Protein 1EE5 (pdb70)

Structure (mmCIF, N/CA/C/O backbone):
data_1EE5
#
_entry.id   1EE5
#
_cell.length_a   157.560
_cell.length_b   63.700
_cell.length_c   62.150
_cell.angle_alpha   90.00
_cell.angle_beta   97.34
_cell.angle_gamma   90.00
#
_symmetry.space_group_name_H-M   'C 1 2 1'
#
loop_
_entity.id
_entity.type
_entity.pdbx_description
1 polymer 'KARYOPHERIN ALPHA'
2 polymer NUCLEOPLASMIN
3 water water
#
loop_
_atom_site.group_PDB
_atom_site.id
_atom_site.type_symbol
_atom_site.label_atom_id
_atom_site.label_alt_id
_atom_site.label_comp_id
_atom_site.label_asym_id
_atom_site.label_entity_id
_atom_site.label_seq_id
_atom_site.pdbx_PDB_ins_code
_atom_site.Cartn_x
_atom_site.Cartn_y
_atom_site.Cartn_z
_atom_site.occupancy
_atom_site.B_iso_or_equiv
_atom_site.auth_seq_id
_atom_site.auth_comp_id
_atom_site.auth_asym_id
_atom_site.auth_atom_id
_atom_site.pdbx_PDB_model_num
ATOM 1 N N . PRO A 1 4 ? 75.282 34.979 1.479 1.00 100.52 90 PRO A N 1
ATOM 2 C CA . PRO A 1 4 ? 76.745 34.987 1.582 1.00 100.48 90 PRO A CA 1
ATOM 3 C C . PRO A 1 4 ? 77.235 35.934 2.673 1.00 100.47 90 PRO A C 1
ATOM 4 O O . PRO A 1 4 ? 78.400 35.878 3.071 1.00 100.52 90 PRO A O 1
ATOM 8 N N . GLN A 1 5 ? 76.346 36.814 3.132 1.00 100.52 91 GLN A N 1
ATOM 9 C CA . GLN A 1 5 ? 76.672 37.750 4.205 1.00 100.52 91 GLN A CA 1
ATOM 10 C C . GLN A 1 5 ? 76.618 36.901 5.468 1.00 100.52 91 GLN A C 1
ATOM 11 O O . GLN A 1 5 ? 77.378 37.108 6.417 1.00 100.52 91 GLN A O 1
ATOM 13 N N . MET A 1 6 ? 75.707 35.932 5.455 1.00 100.34 92 MET A N 1
ATOM 14 C CA . MET A 1 6 ? 75.551 35.011 6.568 1.00 100.27 92 MET A CA 1
ATOM 15 C C . MET A 1 6 ? 76.688 33.996 6.531 1.00 100.07 92 MET A C 1
ATOM 16 O O . MET A 1 6 ? 77.435 33.855 7.501 1.00 100.52 92 MET A O 1
ATOM 21 N N . THR A 1 7 ? 76.814 33.294 5.406 1.00 99.43 93 THR A N 1
ATOM 22 C CA . THR A 1 7 ? 77.862 32.290 5.231 1.00 98.48 93 THR A CA 1
ATOM 23 C C . THR A 1 7 ? 79.224 32.874 5.602 1.00 98.85 93 THR A C 1
ATOM 24 O O . THR A 1 7 ? 80.104 32.169 6.100 1.00 98.97 93 THR A O 1
ATOM 28 N N . GLN A 1 8 ? 79.391 34.169 5.357 1.00 99.28 94 GLN A N 1
ATOM 29 C CA . GLN A 1 8 ? 80.642 34.846 5.670 1.00 99.44 94 GLN A CA 1
ATOM 30 C C . GLN A 1 8 ? 80.869 34.842 7.175 1.00 99.26 94 GLN A C 1
ATOM 31 O O . GLN A 1 8 ? 81.949 34.497 7.646 1.00 99.20 94 GLN A O 1
ATOM 33 N N . GLN A 1 9 ? 79.840 35.220 7.926 1.00 99.80 95 GLN A N 1
ATOM 34 C CA . GLN A 1 9 ? 79.929 35.261 9.382 1.00 100.34 95 GLN A CA 1
ATOM 35 C C . GLN A 1 9 ? 80.005 33.866 10.002 1.00 100.52 95 GLN A C 1
ATOM 36 O O . GLN A 1 9 ? 80.408 33.712 11.157 1.00 100.52 95 GLN A O 1
ATOM 44 N N . LEU A 1 10 ? 79.613 32.852 9.235 1.00 100.52 96 LEU A N 1
ATOM 45 C CA . LEU A 1 10 ? 79.644 31.478 9.723 1.00 100.52 96 LEU A CA 1
ATOM 46 C C . LEU A 1 10 ? 81.074 30.943 9.599 1.00 100.49 96 LEU A C 1
ATOM 47 O O . LEU A 1 10 ? 81.595 30.307 10.520 1.00 99.90 96 LEU A O 1
ATOM 52 N N . ASN A 1 11 ? 81.703 31.215 8.456 1.00 100.34 97 ASN A N 1
ATOM 53 C CA . ASN A 1 11 ? 83.071 30.767 8.205 1.00 100.52 97 ASN A CA 1
ATOM 54 C C . ASN A 1 11 ? 84.080 31.767 8.775 1.00 100.52 97 ASN A C 1
ATOM 55 O O . ASN A 1 11 ? 85.289 31.639 8.563 1.00 100.52 97 ASN A O 1
ATOM 57 N N . SER A 1 12 ? 83.568 32.756 9.505 1.00 100.31 98 SER A N 1
ATOM 58 C CA . SER A 1 12 ? 84.396 33.787 10.122 1.00 100.06 98 SER A CA 1
ATOM 59 C C . SER A 1 12 ? 85.072 33.254 11.381 1.00 100.25 98 SER A C 1
ATOM 60 O O . SER A 1 12 ? 84.686 32.211 11.912 1.00 100.52 98 SER A O 1
ATOM 62 N N . ASP A 1 13 ? 86.085 33.975 11.852 1.00 100.32 99 ASP A N 1
ATOM 63 C CA . ASP A 1 13 ? 86.809 33.585 13.056 1.00 100.39 99 ASP A CA 1
ATOM 64 C C . ASP A 1 13 ? 86.296 34.400 14.243 1.00 100.52 99 ASP A C 1
ATOM 65 O O . ASP A 1 13 ? 86.709 34.178 15.382 1.00 100.48 99 ASP A O 1
ATOM 67 N N . ASP A 1 14 ? 85.401 35.349 13.965 1.00 100.47 100 ASP A N 1
ATOM 68 C CA . ASP A 1 14 ? 84.816 36.187 15.008 1.00 100.06 100 ASP A CA 1
ATOM 69 C C . ASP A 1 14 ? 83.802 35.338 15.774 1.00 100.52 100 ASP A C 1
ATOM 70 O O . ASP A 1 14 ? 82.901 34.743 15.175 1.00 100.52 100 ASP A O 1
ATOM 72 N N . MET A 1 15 ? 83.955 35.285 17.096 1.00 100.52 101 MET A N 1
ATOM 73 C CA . MET A 1 15 ? 83.073 34.494 17.955 1.00 100.52 101 MET A CA 1
ATOM 74 C C . MET A 1 15 ? 81.616 34.966 17.977 1.00 100.52 101 MET A C 1
ATOM 75 O O . MET A 1 15 ? 80.697 34.146 17.968 1.00 100.52 101 MET A O 1
ATOM 77 N N . GLN A 1 16 ? 81.403 36.278 18.004 1.00 100.52 102 GLN A N 1
ATOM 78 C CA . GLN A 1 16 ? 80.048 36.824 18.035 1.00 100.52 102 GLN A CA 1
ATOM 79 C C . GLN A 1 16 ? 79.356 36.805 16.666 1.00 100.52 102 GLN A C 1
ATOM 80 O O . GLN A 1 16 ? 78.124 36.850 16.580 1.00 100.52 102 GLN A O 1
ATOM 82 N N . GLU A 1 17 ? 80.145 36.738 15.597 1.00 100.52 103 GLU A N 1
ATOM 83 C CA . GLU A 1 17 ? 79.592 36.721 14.244 1.00 100.52 103 GLU A CA 1
ATOM 84 C C . GLU A 1 17 ? 79.096 35.333 13.847 1.00 100.37 103 GLU A C 1
ATOM 85 O O . GLU A 1 17 ? 78.069 35.207 13.179 1.00 100.36 103 GLU A O 1
ATOM 87 N N . GLN A 1 18 ? 79.826 34.300 14.259 1.00 100.22 104 GLN A N 1
ATOM 88 C CA . GLN A 1 18 ? 79.466 32.918 13.941 1.00 100.52 104 GLN A CA 1
ATOM 89 C C . GLN A 1 18 ? 78.164 32.476 14.618 1.00 100.52 104 GLN A C 1
ATOM 90 O O . GLN A 1 18 ? 77.502 31.538 14.159 1.00 100.52 104 GLN A O 1
ATOM 92 N N . LEU A 1 19 ? 77.802 33.152 15.707 1.00 100.35 105 LEU A N 1
ATOM 93 C CA . LEU A 1 19 ? 76.576 32.833 16.436 1.00 100.52 105 LEU A CA 1
ATOM 94 C C . LEU A 1 19 ? 75.382 33.529 15.786 1.00 100.52 105 LEU A C 1
ATOM 95 O O . LEU A 1 19 ? 74.319 32.928 15.614 1.00 100.52 105 LEU A O 1
ATOM 97 N N . SER A 1 20 ? 75.565 34.797 15.427 1.00 100.37 106 SER A N 1
ATOM 98 C CA . SER A 1 20 ? 74.506 35.569 14.788 1.00 99.78 106 SER A CA 1
ATOM 99 C C . SER A 1 20 ? 74.107 34.912 13.464 1.00 99.13 106 SER A C 1
ATOM 100 O O . SER A 1 20 ? 72.935 34.937 13.078 1.00 98.68 106 SER A O 1
ATOM 103 N N . ALA A 1 21 ? 75.090 34.318 12.783 1.00 98.39 107 ALA A N 1
ATOM 104 C CA . ALA A 1 21 ? 74.872 33.640 11.502 1.00 97.81 107 ALA A CA 1
ATOM 105 C C . ALA A 1 21 ? 74.178 32.297 11.695 1.00 97.63 107 ALA A C 1
ATOM 106 O O . ALA A 1 21 ? 73.381 31.881 10.855 1.00 97.19 107 ALA A O 1
ATOM 108 N N . THR A 1 22 ? 74.495 31.618 12.796 1.00 97.68 108 THR A N 1
ATOM 109 C CA . THR A 1 22 ? 73.882 30.328 13.107 1.00 96.80 108 THR A CA 1
ATOM 110 C C . THR A 1 22 ? 72.403 30.557 13.417 1.00 96.16 108 THR A C 1
ATOM 111 O O . THR A 1 22 ? 71.540 29.825 12.932 1.00 96.06 108 THR A O 1
ATOM 113 N N . VAL A 1 23 ? 72.119 31.578 14.221 1.00 95.27 109 VAL A N 1
ATOM 114 C CA . VAL A 1 23 ? 70.744 31.918 14.574 1.00 94.99 109 VAL A CA 1
ATOM 115 C C . VAL A 1 23 ? 69.924 32.128 13.303 1.00 95.80 109 VAL A C 1
ATOM 116 O O . VAL A 1 23 ? 68.766 31.720 13.224 1.00 95.62 109 VAL A O 1
ATOM 120 N N . LYS A 1 24 ? 70.539 32.759 12.306 1.00 96.79 110 LYS A N 1
ATOM 121 C CA . LYS A 1 24 ? 69.879 33.030 11.032 1.00 97.65 110 LYS A CA 1
ATOM 122 C C . LYS A 1 24 ? 69.482 31.751 10.291 1.00 98.07 110 LYS A C 1
ATOM 123 O O . LYS A 1 24 ? 68.308 31.565 9.963 1.00 97.84 110 LYS A O 1
ATOM 125 N N . PHE A 1 25 ? 70.455 30.879 10.021 1.00 98.37 111 PHE A N 1
ATOM 126 C CA . PHE A 1 25 ? 70.177 29.620 9.327 1.00 99.28 111 PHE A CA 1
ATOM 127 C C . PHE A 1 25 ? 69.126 28.782 10.051 1.00 99.54 111 PHE A C 1
ATOM 128 O O . PHE A 1 25 ? 68.360 28.044 9.424 1.00 99.23 111 PHE A O 1
ATOM 136 N N . ARG A 1 26 ? 69.096 28.889 11.374 1.00 99.35 112 ARG A N 1
ATOM 137 C CA . ARG A 1 26 ? 68.129 28.140 12.158 1.00 99.54 112 ARG A CA 1
ATOM 138 C C . ARG A 1 26 ? 66.725 28.591 11.777 1.00 100.05 112 ARG A C 1
ATOM 139 O O . ARG A 1 26 ? 65.915 27.795 11.299 1.00 100.52 112 ARG A O 1
ATOM 147 N N . GLN A 1 27 ? 66.458 29.879 11.985 1.00 99.86 113 GLN A N 1
ATOM 148 C CA . GLN A 1 27 ? 65.154 30.474 11.710 1.00 99.86 113 GLN A CA 1
ATOM 149 C C . GLN A 1 27 ? 64.620 30.287 10.290 1.00 99.66 113 GLN A C 1
ATOM 150 O O . GLN A 1 27 ? 63.405 30.171 10.103 1.00 99.26 113 GLN A O 1
ATOM 158 N N . ILE A 1 28 ? 65.505 30.260 9.293 1.00 99.12 114 ILE A N 1
ATOM 159 C CA . ILE A 1 28 ? 65.056 30.088 7.911 1.00 98.71 114 ILE A CA 1
ATOM 160 C C . ILE A 1 28 ? 64.561 28.665 7.684 1.00 97.86 114 ILE A C 1
ATOM 161 O O . ILE A 1 28 ? 63.745 28.413 6.796 1.00 97.95 114 ILE A O 1
ATOM 166 N N . LEU A 1 29 ? 65.057 27.739 8.500 1.00 97.20 115 LEU A N 1
ATOM 167 C CA . LEU A 1 29 ? 64.668 26.335 8.406 1.00 97.27 115 LEU A CA 1
ATOM 168 C C . LEU A 1 29 ? 63.582 25.985 9.433 1.00 97.79 115 LEU A C 1
ATOM 169 O O . LEU A 1 29 ? 63.073 24.865 9.452 1.00 97.38 115 LEU A O 1
ATOM 174 N N . SER A 1 30 ? 63.228 26.958 10.273 1.00 99.15 116 SER A N 1
ATOM 175 C CA . SER A 1 30 ? 62.205 26.782 11.308 1.00 99.77 116 SER A CA 1
ATOM 176 C C . SER A 1 30 ? 60.854 27.347 10.869 1.00 100.05 116 SER A C 1
ATOM 177 O 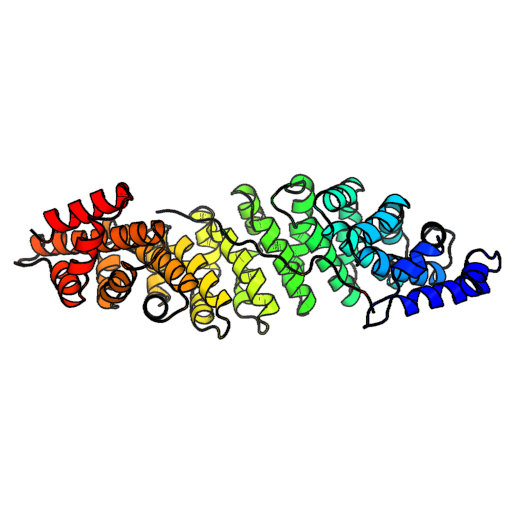O . SER A 1 30 ? 59.929 27.466 11.679 1.00 99.93 116 SER A O 1
ATOM 180 N N . ARG A 1 31 ? 60.752 27.701 9.590 1.00 100.35 117 ARG A N 1
ATOM 181 C CA . ARG A 1 31 ? 59.526 28.265 9.031 1.00 100.52 117 ARG A CA 1
ATOM 182 C C . ARG A 1 31 ? 58.469 27.192 8.777 1.00 100.52 117 ARG A C 1
ATOM 183 O O . ARG A 1 31 ? 58.779 26.111 8.267 1.00 100.05 117 ARG A O 1
ATOM 185 N N . GLU A 1 32 ? 57.223 27.508 9.129 1.00 100.52 118 GLU A N 1
ATOM 186 C CA . GLU A 1 32 ? 56.099 26.590 8.949 1.00 100.48 118 GLU A CA 1
ATOM 187 C C . GLU A 1 32 ? 55.918 26.194 7.479 1.00 100.52 118 GLU A C 1
ATOM 188 O O . GLU A 1 32 ? 55.670 25.025 7.163 1.00 100.52 118 GLU A O 1
ATOM 190 N N . HIS A 1 33 ? 56.044 27.171 6.585 1.00 100.52 119 HIS A N 1
ATOM 191 C CA . HIS A 1 33 ? 55.905 26.925 5.151 1.00 100.52 119 HIS A CA 1
ATOM 192 C C . HIS A 1 33 ? 57.070 26.070 4.640 1.00 100.52 119 HIS A C 1
ATOM 193 O O . HIS A 1 33 ? 57.821 25.496 5.434 1.00 100.52 119 HIS A O 1
ATOM 195 N N . ARG A 1 34 ? 57.215 25.987 3.318 1.00 100.52 120 ARG A N 1
ATOM 196 C CA . ARG A 1 34 ? 58.284 25.201 2.708 1.00 100.40 120 ARG A CA 1
ATOM 197 C C . ARG A 1 34 ? 59.651 25.810 3.013 1.00 100.52 120 ARG A C 1
ATOM 198 O O . ARG A 1 34 ? 59.988 26.887 2.516 1.00 100.52 120 ARG A O 1
ATOM 200 N N . PRO A 1 35 ? 60.452 25.127 3.851 1.00 100.52 121 PRO A N 1
ATOM 201 C CA . PRO A 1 35 ? 61.793 25.543 4.268 1.00 100.13 121 PRO A CA 1
ATOM 202 C C . PRO A 1 35 ? 62.835 25.399 3.154 1.00 99.46 121 PRO A C 1
ATOM 203 O O . PRO A 1 35 ? 62.892 24.375 2.468 1.00 99.03 121 PRO A O 1
ATOM 207 N N . PRO A 1 36 ? 63.667 26.434 2.958 1.00 98.94 122 PRO A N 1
ATOM 208 C CA . PRO A 1 36 ? 64.727 26.475 1.943 1.00 98.83 122 PRO A CA 1
ATOM 209 C C . PRO A 1 36 ? 65.827 25.427 2.147 1.00 98.66 122 PRO A C 1
ATOM 210 O O . PRO A 1 36 ? 66.991 25.680 1.848 1.00 98.10 122 PRO A O 1
ATOM 214 N N . ILE A 1 37 ? 65.443 24.253 2.642 1.00 99.39 123 ILE A N 1
ATOM 215 C CA . ILE A 1 37 ? 66.373 23.153 2.915 1.00 99.87 123 ILE A CA 1
ATOM 216 C C . ILE A 1 37 ? 67.525 22.968 1.921 1.00 99.96 123 ILE A C 1
ATOM 217 O O . ILE A 1 37 ? 68.665 22.735 2.327 1.00 100.52 123 ILE A O 1
ATOM 219 N N . ASP A 1 38 ? 67.236 23.067 0.626 1.00 99.59 124 ASP A N 1
ATOM 220 C CA . ASP A 1 38 ? 68.267 22.891 -0.397 1.00 98.87 124 ASP A CA 1
ATOM 221 C C . ASP A 1 38 ? 69.179 24.092 -0.624 1.00 98.07 124 ASP A C 1
ATOM 222 O O . ASP A 1 38 ? 70.330 23.925 -1.038 1.00 97.60 124 ASP A O 1
ATOM 227 N N . VAL A 1 39 ? 68.668 25.294 -0.364 1.00 97.22 125 VAL A N 1
ATOM 228 C CA . VAL A 1 39 ? 69.455 26.516 -0.538 1.00 96.19 125 VAL A CA 1
ATOM 229 C C . VAL A 1 39 ? 70.583 26.529 0.487 1.00 95.17 125 VAL A C 1
ATOM 230 O O . VAL A 1 39 ? 71.710 26.931 0.189 1.00 94.56 125 VAL A O 1
ATOM 234 N N . VAL A 1 40 ? 70.259 26.080 1.697 1.00 94.10 126 VAL A N 1
ATOM 235 C CA . VAL A 1 40 ? 71.215 26.023 2.792 1.00 93.21 126 VAL A CA 1
ATOM 236 C C . VAL A 1 40 ? 72.306 24.989 2.537 1.00 92.38 126 VAL A C 1
ATOM 237 O O . VAL A 1 40 ? 73.479 25.248 2.804 1.00 91.37 126 VAL A O 1
ATOM 241 N N . ILE A 1 41 ? 71.924 23.818 2.033 1.00 91.72 127 ILE A N 1
ATOM 242 C CA . ILE A 1 41 ? 72.905 22.781 1.729 1.00 91.76 127 ILE A CA 1
ATOM 243 C C . ILE A 1 41 ? 73.777 23.279 0.589 1.00 92.52 127 ILE A C 1
ATOM 244 O O . ILE A 1 41 ? 74.973 23.001 0.542 1.00 92.54 127 ILE A O 1
ATOM 249 N N . GLN A 1 42 ? 73.164 24.019 -0.330 1.00 93.44 128 GLN A N 1
ATOM 250 C CA . GLN A 1 42 ? 73.870 24.574 -1.480 1.00 94.31 128 GLN A CA 1
ATOM 251 C C . GLN A 1 42 ? 75.064 25.435 -1.057 1.00 94.96 128 GLN A C 1
ATOM 252 O O . GLN A 1 42 ? 76.084 25.474 -1.746 1.00 95.37 128 GLN A O 1
ATOM 254 N N . ALA A 1 43 ? 74.934 26.123 0.076 1.00 95.10 129 ALA A N 1
ATOM 255 C CA . ALA A 1 43 ? 76.003 26.979 0.591 1.00 95.07 129 ALA A CA 1
ATOM 256 C C . ALA A 1 43 ? 77.150 26.162 1.194 1.00 94.74 129 ALA A C 1
ATOM 257 O O . ALA A 1 43 ? 78.210 26.712 1.514 1.00 94.48 129 ALA A O 1
ATOM 259 N N . GLY A 1 44 ? 76.927 24.856 1.344 1.00 94.35 130 GLY A N 1
ATOM 260 C CA . GLY A 1 44 ? 77.932 23.961 1.903 1.00 93.36 130 GLY A CA 1
ATOM 261 C C . GLY A 1 44 ? 78.197 24.152 3.389 1.00 92.27 130 GLY A C 1
ATOM 262 O O . GLY A 1 44 ? 79.222 23.706 3.907 1.00 91.64 130 GLY A O 1
ATOM 263 N N . VAL A 1 45 ? 77.260 24.798 4.076 1.00 91.96 131 VAL A N 1
ATOM 264 C CA . VAL A 1 45 ? 77.390 25.085 5.500 1.00 91.58 131 VAL A CA 1
ATOM 265 C C . VAL A 1 45 ? 77.108 23.914 6.442 1.00 91.72 131 VAL A C 1
ATOM 266 O O . VAL A 1 45 ? 76.963 24.110 7.648 1.00 91.22 131 VAL A O 1
ATOM 270 N N . VAL A 1 46 ? 77.040 22.700 5.907 1.00 92.21 132 VAL A N 1
ATOM 271 C CA . VAL A 1 46 ? 76.771 21.536 6.748 1.00 92.50 132 VAL A CA 1
ATOM 272 C C . VAL A 1 46 ? 77.934 21.186 7.692 1.00 92.31 132 VAL A C 1
ATOM 273 O O . VAL A 1 46 ? 77.805 21.329 8.911 1.00 92.41 132 VAL A O 1
ATOM 277 N N . PRO A 1 47 ? 79.083 20.737 7.150 1.00 91.58 133 PRO A N 1
ATOM 278 C CA . PRO A 1 47 ? 80.232 20.383 7.993 1.00 91.00 133 PRO A CA 1
ATOM 279 C C . PRO A 1 47 ? 80.724 21.495 8.927 1.00 90.53 133 PRO A C 1
ATOM 280 O O . PRO A 1 47 ? 81.436 21.229 9.898 1.00 90.15 133 PRO A O 1
ATOM 284 N N . ARG A 1 48 ? 80.339 22.735 8.629 1.00 90.15 134 ARG A N 1
ATOM 285 C CA . ARG A 1 48 ? 80.723 23.883 9.450 1.00 89.34 134 ARG A CA 1
ATOM 286 C C . ARG A 1 48 ? 79.856 23.904 10.708 1.00 88.52 134 ARG A C 1
ATOM 287 O O . ARG A 1 48 ? 80.318 24.268 11.792 1.00 88.37 134 ARG A O 1
ATOM 289 N N . LEU A 1 49 ? 78.593 23.516 10.551 1.00 87.59 135 LEU A N 1
ATOM 290 C CA . LEU A 1 49 ? 77.664 23.462 11.672 1.00 86.48 135 LEU A CA 1
ATOM 291 C C . LEU A 1 49 ? 77.901 22.185 12.472 1.00 86.38 135 LEU A C 1
ATOM 292 O O . LEU A 1 49 ? 77.547 22.107 13.646 1.00 86.15 135 LEU A O 1
ATOM 297 N N . VAL A 1 50 ? 78.497 21.184 11.829 1.00 86.12 136 VAL A N 1
ATOM 298 C CA . VAL A 1 50 ? 78.814 19.936 12.510 1.00 87.54 136 VAL A CA 1
ATOM 299 C C . VAL A 1 50 ? 80.001 20.255 13.419 1.00 88.97 136 VAL A C 1
ATOM 300 O O . VAL A 1 50 ? 80.149 19.690 14.505 1.00 88.46 136 VAL A O 1
ATOM 304 N N . GLU A 1 51 ? 80.832 21.188 12.960 1.00 90.85 137 GLU A N 1
ATOM 305 C CA . GLU A 1 51 ? 82.019 21.623 13.692 1.00 92.49 137 GLU A CA 1
ATOM 306 C C . GLU A 1 51 ? 81.685 22.417 14.955 1.00 93.33 137 GLU A C 1
ATOM 307 O O . GLU A 1 51 ? 82.505 22.495 15.873 1.00 93.86 137 GLU A O 1
ATOM 309 N N . PHE A 1 52 ? 80.492 23.008 15.003 1.00 94.08 138 PHE A N 1
ATOM 310 C CA . PHE A 1 52 ? 80.081 23.785 16.173 1.00 94.97 138 PHE A CA 1
ATOM 311 C C . PHE A 1 52 ? 79.358 22.930 17.215 1.00 94.64 138 PHE A C 1
ATOM 312 O O . PHE A 1 52 ? 78.715 23.455 18.127 1.00 94.19 138 PHE A O 1
ATOM 320 N N . MET A 1 53 ? 79.457 21.612 17.065 1.00 94.74 139 MET A N 1
ATOM 321 C CA . MET A 1 53 ? 78.837 20.687 18.004 1.00 95.21 139 MET A CA 1
ATOM 322 C C . MET A 1 53 ? 79.927 20.003 18.814 1.00 95.81 139 MET A C 1
ATOM 323 O O . MET A 1 53 ? 79.656 19.065 19.562 1.00 96.59 139 MET A O 1
ATOM 328 N N . ARG A 1 54 ? 81.161 20.474 18.662 1.00 96.32 140 ARG A N 1
ATOM 329 C CA . ARG A 1 54 ? 82.283 19.886 19.381 1.00 96.53 140 ARG A CA 1
ATOM 330 C C . ARG A 1 54 ? 82.576 20.546 20.726 1.00 97.29 140 ARG A C 1
ATOM 331 O O . ARG A 1 54 ? 82.506 21.768 20.868 1.00 97.89 140 ARG A O 1
ATOM 336 N N . GLU A 1 55 ? 82.892 19.699 21.704 1.00 97.98 141 GLU A N 1
ATOM 337 C CA . GLU A 1 55 ? 83.213 20.079 23.081 1.00 98.00 141 GLU A CA 1
ATOM 338 C C . GLU A 1 55 ? 83.555 21.559 23.280 1.00 98.06 141 GLU A C 1
ATOM 339 O O . GLU A 1 55 ? 82.935 22.262 24.080 1.00 97.69 141 GLU A O 1
ATOM 345 N N . ASN A 1 56 ? 84.567 22.002 22.547 1.00 97.54 142 ASN A N 1
ATOM 346 C CA . ASN A 1 56 ? 85.082 23.366 22.597 1.00 97.12 142 ASN A CA 1
ATOM 347 C C . ASN A 1 56 ? 84.186 24.522 22.142 1.00 96.15 142 ASN A C 1
ATOM 348 O O . ASN A 1 56 ? 84.650 25.658 22.080 1.00 96.29 142 ASN A O 1
ATOM 355 N N . GLN A 1 57 ? 82.919 24.261 21.830 1.00 94.64 143 GLN A N 1
ATOM 356 C CA . GLN A 1 57 ? 82.037 25.332 21.372 1.00 93.48 143 GLN A CA 1
ATOM 357 C C . GLN A 1 57 ? 81.159 25.871 22.503 1.00 92.90 143 GLN A C 1
ATOM 358 O O . GLN A 1 57 ? 80.813 25.146 23.432 1.00 93.75 143 GLN A O 1
ATOM 360 N N . PRO A 1 58 ? 80.795 27.162 22.446 1.00 92.23 144 PRO A N 1
ATOM 361 C CA . PRO A 1 58 ? 79.950 27.778 23.474 1.00 91.88 144 PRO A CA 1
ATOM 362 C C . PRO A 1 58 ? 78.596 27.071 23.570 1.00 91.82 144 PRO A C 1
ATOM 363 O O . PRO A 1 58 ? 78.115 26.514 22.585 1.00 91.49 144 PRO A O 1
ATOM 367 N N . GLU A 1 59 ? 77.985 27.083 24.752 1.00 92.09 145 GLU A N 1
ATOM 368 C CA . GLU A 1 59 ? 76.681 26.440 24.937 1.00 91.63 145 GLU A CA 1
ATOM 369 C C . GLU A 1 59 ? 75.639 26.943 23.934 1.00 90.65 145 GLU A C 1
ATOM 370 O O . GLU A 1 59 ? 74.823 26.167 23.435 1.00 90.88 145 GLU A O 1
ATOM 376 N N . MET A 1 60 ? 75.664 28.242 23.649 1.00 89.07 146 MET A N 1
ATOM 377 C CA . MET A 1 60 ? 74.705 28.837 22.728 1.00 86.90 146 MET A CA 1
ATOM 378 C C . MET A 1 60 ? 74.969 28.504 21.261 1.00 85.54 146 MET A C 1
ATOM 379 O O . MET A 1 60 ? 74.038 28.417 20.467 1.00 85.41 146 MET A O 1
ATOM 381 N N . LEU A 1 61 ? 76.230 28.305 20.896 1.00 84.82 147 LEU A N 1
ATOM 382 C CA . LEU A 1 61 ? 76.553 27.990 19.506 1.00 84.63 147 LEU A CA 1
ATOM 383 C C . LEU A 1 61 ? 76.252 26.535 19.177 1.00 84.62 147 LEU A C 1
ATOM 384 O O . LEU A 1 61 ? 76.065 26.186 18.011 1.00 84.99 147 LEU A O 1
ATOM 389 N N . GLN A 1 62 ? 76.223 25.686 20.200 1.00 84.21 148 GLN A N 1
ATOM 390 C CA . GLN A 1 62 ? 75.923 24.273 19.994 1.00 83.39 148 GLN A CA 1
ATOM 391 C C . GLN A 1 62 ? 74.407 24.113 19.882 1.00 82.84 148 GLN A C 1
ATOM 392 O O . GLN A 1 62 ? 73.908 23.288 19.117 1.00 82.51 148 GLN A O 1
ATOM 400 N N . LEU A 1 63 ? 73.686 24.925 20.650 1.00 82.17 149 LEU A N 1
ATOM 401 C CA . LEU A 1 63 ? 72.228 24.906 20.677 1.00 82.13 149 LEU A CA 1
ATOM 402 C C . LEU A 1 63 ? 71.630 25.245 19.312 1.00 82.46 149 LEU A C 1
ATOM 403 O O . LEU A 1 63 ? 70.750 24.539 18.818 1.00 81.80 149 LEU A O 1
ATOM 408 N N . GLU A 1 64 ? 72.114 26.328 18.710 1.00 82.69 150 GLU A N 1
ATOM 409 C CA . GLU A 1 64 ? 71.629 26.776 17.405 1.00 82.03 150 GLU A CA 1
ATOM 410 C C . GLU A 1 64 ? 72.158 25.901 16.272 1.00 80.61 150 GLU A C 1
ATOM 411 O O . GLU A 1 64 ? 71.446 25.623 15.312 1.00 79.59 150 GLU A O 1
ATOM 417 N N . ALA A 1 65 ? 73.407 25.467 16.386 1.00 79.61 151 ALA A N 1
ATOM 418 C CA . ALA A 1 65 ? 74.006 24.625 15.361 1.00 79.66 151 ALA A CA 1
ATOM 419 C C . ALA A 1 65 ? 73.251 23.307 15.226 1.00 80.18 151 ALA A C 1
ATOM 420 O O . ALA A 1 65 ? 72.942 22.871 14.116 1.00 80.21 151 ALA A O 1
ATOM 422 N N . ALA A 1 66 ? 72.954 22.677 16.361 1.00 80.11 152 ALA A N 1
ATOM 423 C CA . ALA A 1 66 ? 72.238 21.404 16.375 1.00 79.47 152 ALA A CA 1
ATOM 424 C C . ALA A 1 66 ? 70.779 21.561 15.941 1.00 78.99 152 ALA A C 1
ATOM 425 O O . ALA A 1 66 ? 70.238 20.701 15.245 1.00 76.97 152 ALA A O 1
ATOM 427 N N . TRP A 1 67 ? 70.154 22.662 16.360 1.00 78.91 153 TRP A N 1
ATOM 428 C CA . TRP A 1 67 ? 68.760 22.949 16.028 1.00 78.51 153 TRP A CA 1
ATOM 429 C C . TRP A 1 67 ? 68.624 22.967 14.517 1.00 79.57 153 TRP A C 1
ATOM 430 O O . TRP A 1 67 ? 67.762 22.291 13.945 1.00 80.20 153 TRP A O 1
ATOM 441 N N . ALA A 1 68 ? 69.488 23.756 13.881 1.00 80.00 154 ALA A N 1
ATOM 442 C CA . ALA A 1 68 ? 69.501 23.901 12.433 1.00 79.95 154 ALA A CA 1
ATOM 443 C C . ALA A 1 68 ? 69.741 22.567 11.742 1.00 79.34 154 ALA A C 1
ATOM 444 O O . ALA A 1 68 ? 69.048 22.220 10.792 1.00 79.79 154 ALA A O 1
ATOM 446 N N . LEU A 1 69 ? 70.723 21.819 12.223 1.00 79.65 155 LEU A N 1
ATOM 447 C CA . LEU A 1 69 ? 71.052 20.517 11.646 1.00 81.04 155 LEU A CA 1
ATOM 448 C C . LEU A 1 69 ? 69.908 19.504 11.769 1.00 81.03 155 LEU A C 1
ATOM 449 O O . LEU A 1 69 ? 69.866 18.512 11.042 1.00 79.84 155 LEU A O 1
ATOM 454 N N . THR A 1 70 ? 68.990 19.748 12.701 1.00 81.22 156 THR A N 1
ATOM 455 C CA . THR A 1 70 ? 67.863 18.845 12.913 1.00 80.75 156 THR A CA 1
ATOM 456 C C . THR A 1 70 ? 66.834 18.988 11.802 1.00 80.96 156 THR A C 1
ATOM 457 O O . THR A 1 70 ? 66.311 17.996 11.298 1.00 80.73 156 THR A O 1
ATOM 461 N N . ASN A 1 71 ? 66.549 20.230 11.422 1.00 81.22 157 ASN A N 1
ATOM 462 C CA . ASN A 1 71 ? 65.572 20.496 10.380 1.00 80.35 157 ASN A CA 1
ATOM 463 C C . ASN A 1 71 ? 66.102 20.235 8.977 1.00 79.76 157 ASN A C 1
ATOM 464 O O . ASN A 1 71 ? 65.425 20.497 7.989 1.00 80.19 157 ASN A O 1
ATOM 471 N N . ILE A 1 72 ? 67.316 19.712 8.891 1.00 79.39 158 ILE A N 1
ATOM 472 C CA . ILE A 1 72 ? 67.912 19.390 7.603 1.00 79.15 158 ILE A CA 1
ATOM 473 C C . ILE A 1 72 ? 67.719 17.899 7.402 1.00 79.31 158 ILE A C 1
ATOM 474 O O . ILE A 1 72 ? 67.582 17.418 6.274 1.00 80.41 158 ILE A O 1
ATOM 479 N N . ALA A 1 73 ? 67.709 17.174 8.517 1.00 79.17 159 ALA A N 1
ATOM 480 C CA . ALA A 1 73 ? 67.536 15.725 8.504 1.00 78.34 159 ALA A CA 1
ATOM 481 C C . ALA A 1 73 ? 66.057 15.381 8.407 1.00 77.34 159 ALA A C 1
ATOM 482 O O . ALA A 1 73 ? 65.698 14.288 7.975 1.00 76.38 159 ALA A O 1
ATOM 484 N N . SER A 1 74 ? 65.211 16.331 8.805 1.00 77.05 160 SER A N 1
ATOM 485 C CA . SER A 1 74 ? 63.762 16.168 8.773 1.00 76.75 160 SER A CA 1
ATOM 486 C C . SER A 1 74 ? 63.201 16.361 7.364 1.00 77.83 160 SER A C 1
ATOM 487 O O . SER A 1 74 ? 62.002 16.586 7.187 1.00 78.13 160 SER A O 1
ATOM 490 N N . GLY A 1 75 ? 64.074 16.279 6.366 1.00 78.18 161 GLY A N 1
ATOM 491 C CA . GLY A 1 75 ? 63.641 16.442 4.991 1.00 78.39 161 GLY A CA 1
ATOM 492 C C . GLY A 1 75 ? 63.722 15.123 4.256 1.00 77.87 161 GLY A C 1
ATOM 493 O O . GLY A 1 75 ? 63.781 14.065 4.882 1.00 78.65 161 GLY A O 1
ATOM 494 N N . THR A 1 76 ? 63.727 15.176 2.931 1.00 77.24 162 THR A N 1
ATOM 495 C CA . THR A 1 76 ? 63.803 13.961 2.131 1.00 77.52 162 THR A CA 1
ATOM 496 C C . THR A 1 76 ? 65.011 13.136 2.555 1.00 75.85 162 THR A C 1
ATOM 497 O O . THR A 1 76 ? 65.898 13.639 3.243 1.00 74.42 162 THR A O 1
ATOM 501 N N . SER A 1 77 ? 65.032 11.866 2.157 1.00 75.03 163 SER A N 1
ATOM 502 C CA . SER A 1 77 ? 66.135 10.969 2.484 1.00 75.58 163 SER A CA 1
ATOM 503 C C . SER A 1 77 ? 67.476 11.545 2.045 1.00 76.91 163 SER A C 1
ATOM 504 O O . SER A 1 77 ? 68.501 11.301 2.681 1.00 77.42 163 SER A O 1
ATOM 507 N N . ALA A 1 78 ? 67.464 12.306 0.954 1.00 79.05 164 ALA A N 1
ATOM 508 C CA . ALA A 1 78 ? 68.678 12.921 0.426 1.00 80.53 164 ALA A CA 1
ATOM 509 C C . ALA A 1 78 ? 69.206 14.004 1.367 1.00 81.51 164 ALA A C 1
ATOM 510 O O . ALA A 1 78 ? 70.389 14.008 1.710 1.00 81.34 164 ALA A O 1
ATOM 512 N N . GLN A 1 79 ? 68.327 14.915 1.782 1.00 82.67 165 GLN A N 1
ATOM 513 C CA . GLN A 1 79 ? 68.722 15.995 2.681 1.00 85.02 165 GLN A CA 1
ATOM 514 C C . GLN A 1 79 ? 69.200 15.430 4.025 1.00 85.59 165 GLN A C 1
ATOM 515 O O . GLN A 1 79 ? 69.987 16.060 4.734 1.00 85.57 165 GLN A O 1
ATOM 523 N N . THR A 1 80 ? 68.718 14.238 4.365 1.00 86.49 166 THR A N 1
ATOM 524 C CA . THR A 1 80 ? 69.097 13.573 5.608 1.00 87.09 166 THR A CA 1
ATOM 525 C C . THR A 1 80 ? 70.479 12.934 5.467 1.00 86.78 166 THR A C 1
ATOM 526 O O . THR A 1 80 ? 71.274 12.938 6.414 1.00 86.87 166 THR A O 1
ATOM 528 N N . LYS A 1 81 ? 70.760 12.389 4.284 1.00 85.81 167 LYS A N 1
ATOM 529 C CA . LYS A 1 81 ? 72.046 11.751 4.013 1.00 85.19 167 LYS A CA 1
ATOM 530 C C . LYS A 1 81 ? 73.183 12.777 4.004 1.00 85.05 167 LYS A C 1
ATOM 531 O O . LYS A 1 81 ? 74.344 12.432 4.242 1.00 83.42 167 LYS A O 1
ATOM 537 N N . VAL A 1 82 ? 72.848 14.034 3.725 1.00 85.04 168 VAL A N 1
ATOM 538 C CA . VAL A 1 82 ? 73.848 15.103 3.707 1.00 85.43 168 VAL A CA 1
ATOM 539 C C . VAL A 1 82 ? 74.379 15.323 5.123 1.00 84.70 168 VAL A C 1
ATOM 540 O O . VAL A 1 82 ? 75.567 15.584 5.322 1.00 84.75 168 VAL A O 1
ATOM 544 N N . VAL A 1 83 ? 73.490 15.214 6.104 1.00 83.78 169 VAL A N 1
ATOM 545 C CA . VAL A 1 83 ? 73.867 15.398 7.496 1.00 83.17 169 VAL A CA 1
ATOM 546 C C . VAL A 1 83 ? 74.544 14.137 8.037 1.00 81.77 169 VAL A C 1
ATOM 547 O O . VAL A 1 83 ? 75.517 14.219 8.779 1.00 81.11 169 VAL A O 1
ATOM 551 N N . VAL A 1 84 ? 74.037 12.973 7.651 1.00 81.21 170 VAL A N 1
ATOM 552 C CA . VAL A 1 84 ? 74.608 11.712 8.109 1.00 81.69 170 VAL A CA 1
ATOM 553 C C . VAL A 1 84 ? 76.059 11.504 7.702 1.00 83.13 170 VAL A C 1
ATOM 554 O O . VAL A 1 84 ? 76.868 11.049 8.509 1.00 83.80 170 VAL A O 1
ATOM 558 N N . ASP A 1 85 ? 76.395 11.829 6.457 1.00 84.72 171 ASP A N 1
ATOM 559 C CA . ASP A 1 85 ? 77.764 11.640 5.985 1.00 86.08 171 ASP A CA 1
ATOM 560 C C . ASP A 1 85 ? 78.758 12.694 6.462 1.00 86.10 171 ASP A C 1
ATOM 561 O O . ASP A 1 85 ? 79.970 12.491 6.388 1.00 85.03 171 ASP A O 1
ATOM 566 N N . ALA A 1 86 ? 78.242 13.814 6.960 1.00 86.90 172 ALA A N 1
ATOM 567 C CA . ALA A 1 86 ? 79.086 14.878 7.494 1.00 87.21 172 ALA A CA 1
ATOM 568 C C . ALA A 1 86 ? 79.469 14.444 8.911 1.00 87.58 172 ALA A C 1
ATOM 569 O O . ALA A 1 86 ? 79.752 15.273 9.779 1.00 87.25 172 ALA A O 1
ATOM 571 N N . ASP A 1 87 ? 79.455 13.127 9.119 1.00 88.11 173 ASP A N 1
ATOM 572 C CA . ASP A 1 87 ? 79.787 12.489 10.394 1.00 88.26 173 ASP A CA 1
ATOM 573 C C . ASP A 1 87 ? 79.217 13.215 11.611 1.00 88.13 173 ASP A C 1
ATOM 574 O O . ASP A 1 87 ? 79.914 13.418 12.607 1.00 88.39 173 ASP A O 1
ATOM 576 N N . ALA A 1 88 ? 77.941 13.583 11.536 1.00 87.45 174 ALA A N 1
ATOM 577 C CA . ALA A 1 88 ? 77.288 14.301 12.623 1.00 86.21 174 ALA A CA 1
ATOM 578 C C . ALA A 1 88 ? 76.680 13.394 13.693 1.00 85.55 174 ALA A C 1
ATOM 579 O O . ALA A 1 88 ? 76.471 13.821 14.828 1.00 85.42 174 ALA A O 1
ATOM 581 N N . VAL A 1 89 ? 76.396 12.147 13.338 1.00 84.67 175 VAL A N 1
ATOM 582 C CA . VAL A 1 89 ? 75.796 11.222 14.290 1.00 84.37 175 VAL A CA 1
ATOM 583 C C . VAL A 1 89 ? 76.602 11.078 15.581 1.00 83.87 175 VAL A C 1
ATOM 584 O O . VAL A 1 89 ? 76.120 11.445 16.654 1.00 84.22 175 VAL A O 1
ATOM 588 N N . PRO A 1 90 ? 77.834 10.542 15.504 1.00 83.16 176 PRO A N 1
ATOM 589 C CA . PRO A 1 90 ? 78.625 10.394 16.729 1.00 81.90 176 PRO A CA 1
ATOM 590 C C . PRO A 1 90 ? 78.794 11.678 17.546 1.00 80.93 176 PRO A C 1
ATOM 591 O O . PRO A 1 90 ? 79.003 11.615 18.759 1.00 81.51 176 PRO A O 1
ATOM 595 N N . LEU A 1 91 ? 78.690 12.836 16.896 1.00 79.37 177 LEU A N 1
ATOM 596 C CA . LEU A 1 91 ? 78.818 14.109 17.601 1.00 77.82 177 LEU A CA 1
ATOM 597 C C . LEU A 1 91 ? 77.502 14.448 18.285 1.00 77.03 177 LEU A C 1
ATOM 598 O O . LEU A 1 91 ? 77.461 15.205 19.260 1.00 76.76 177 LEU A O 1
ATOM 603 N N . PHE A 1 92 ? 76.423 13.884 17.756 1.00 75.98 178 PHE A N 1
ATOM 604 C CA . PHE A 1 92 ? 75.090 14.086 18.313 1.00 74.51 178 PHE A CA 1
ATOM 605 C C . PHE A 1 92 ? 74.995 13.305 19.604 1.00 73.26 178 PHE A C 1
ATOM 606 O O . PHE A 1 92 ? 74.497 13.812 20.605 1.00 72.58 178 PHE A O 1
ATOM 614 N N . ILE A 1 93 ? 75.491 12.070 19.559 1.00 72.27 179 ILE A N 1
ATOM 615 C CA . ILE A 1 93 ? 75.488 11.167 20.700 1.00 73.00 179 ILE A CA 1
ATOM 616 C C . ILE A 1 93 ? 76.321 11.716 21.856 1.00 74.61 179 ILE A C 1
ATOM 617 O O . ILE A 1 93 ? 75.859 11.761 22.993 1.00 75.25 179 ILE A O 1
ATOM 622 N N . GLN A 1 94 ? 77.551 12.126 21.571 1.00 76.50 180 GLN A N 1
ATOM 623 C CA . GLN A 1 94 ? 78.405 12.689 22.609 1.00 77.73 180 GLN A CA 1
ATOM 624 C C . GLN A 1 94 ? 77.744 13.888 23.283 1.00 76.75 180 GLN A C 1
ATOM 625 O O . GLN A 1 94 ? 77.866 14.081 24.495 1.00 76.30 18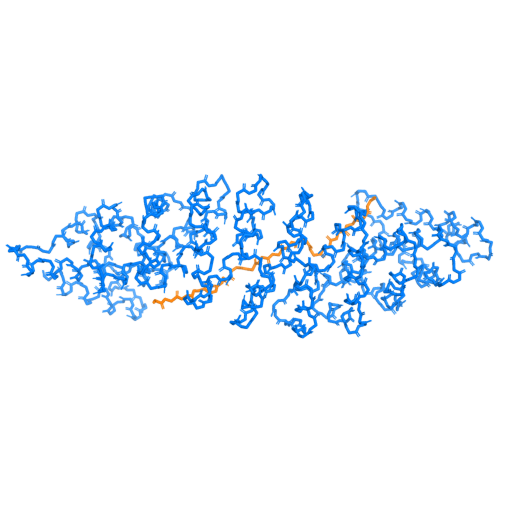0 GLN A O 1
ATOM 633 N N . LEU A 1 95 ? 77.042 14.689 22.489 1.00 75.59 181 LEU A N 1
ATOM 634 C CA . LEU A 1 95 ? 76.379 15.879 23.000 1.00 75.23 181 LEU A CA 1
ATOM 635 C C . LEU A 1 95 ? 75.306 15.518 24.036 1.00 74.50 181 LEU A C 1
ATOM 636 O O . LEU A 1 95 ? 74.896 16.357 24.838 1.00 73.47 181 LEU A O 1
ATOM 641 N N . LEU A 1 96 ? 74.856 14.265 24.011 1.00 73.72 182 LEU A N 1
ATOM 642 C CA . LEU A 1 96 ? 73.858 13.794 24.971 1.00 72.98 182 LEU A CA 1
ATOM 643 C C . LEU A 1 96 ? 74.570 13.548 26.295 1.00 72.27 182 LEU A C 1
ATOM 644 O O . LEU A 1 96 ? 73.960 13.578 27.361 1.00 72.12 182 LEU A O 1
ATOM 649 N N . TYR A 1 97 ? 75.873 13.300 26.201 1.00 72.06 183 TYR A N 1
ATOM 650 C CA . TYR A 1 97 ? 76.721 13.059 27.361 1.00 70.85 183 TYR A CA 1
ATOM 651 C C . TYR A 1 97 ? 77.295 14.337 27.954 1.00 71.63 183 TYR A C 1
ATOM 652 O O . TYR A 1 97 ? 77.421 14.451 29.168 1.00 72.67 183 TYR A O 1
ATOM 661 N N . THR A 1 98 ? 77.634 15.299 27.099 1.00 72.13 184 THR A N 1
ATOM 662 C CA . THR A 1 98 ? 78.260 16.529 27.567 1.00 72.26 184 THR A CA 1
ATOM 663 C C . THR A 1 98 ? 77.471 17.834 27.514 1.00 72.69 184 THR A C 1
ATOM 664 O O . THR A 1 98 ? 77.727 18.730 28.314 1.00 73.33 184 THR A O 1
ATOM 668 N N . GLY A 1 99 ? 76.532 17.961 26.582 1.00 72.57 185 GLY A N 1
ATOM 669 C CA . GLY A 1 99 ? 75.774 19.200 26.482 1.00 72.37 185 GLY A CA 1
ATOM 670 C C . GLY A 1 99 ? 74.826 19.459 27.637 1.00 72.83 185 GLY A C 1
ATOM 671 O O . GLY A 1 99 ? 74.562 18.564 28.434 1.00 72.64 185 GLY A O 1
ATOM 672 N N . SER A 1 100 ? 74.315 20.684 27.741 1.00 73.77 186 SER A N 1
ATOM 673 C CA . SER A 1 100 ? 73.375 21.013 28.811 1.00 74.87 186 SER A CA 1
ATOM 674 C C . SER A 1 100 ? 72.000 20.515 28.383 1.00 75.31 186 SER A C 1
ATOM 675 O O . SER A 1 100 ? 71.859 19.922 27.314 1.00 74.79 186 SER A O 1
ATOM 678 N N . VAL A 1 101 ? 70.984 20.759 29.201 1.00 76.11 187 VAL A N 1
ATOM 679 C CA . VAL A 1 101 ? 69.648 20.302 28.862 1.00 77.71 187 VAL A CA 1
ATOM 680 C C . VAL A 1 101 ? 69.190 20.847 27.512 1.00 78.41 187 VAL A C 1
ATOM 681 O O . VAL A 1 101 ? 68.851 20.071 26.613 1.00 78.34 187 VAL A O 1
ATOM 685 N N . GLU A 1 102 ? 69.194 22.171 27.369 1.00 77.84 188 GLU A N 1
ATOM 686 C CA . GLU A 1 102 ? 68.780 22.808 26.121 1.00 77.48 188 GLU A CA 1
ATOM 687 C C . GLU A 1 102 ? 69.476 22.175 24.932 1.00 76.33 188 GLU A C 1
ATOM 688 O O . GLU A 1 102 ? 68.869 21.952 23.890 1.00 77.45 188 GLU A O 1
ATOM 694 N N . VAL A 1 103 ? 70.760 21.888 25.093 1.00 75.11 189 VAL A N 1
ATOM 695 C CA . VAL A 1 103 ? 71.545 21.305 24.015 1.00 73.63 189 VAL A CA 1
ATOM 696 C C . VAL A 1 103 ? 71.192 19.849 23.735 1.00 73.29 189 VAL A C 1
ATOM 697 O O . VAL A 1 103 ? 71.228 19.413 22.589 1.00 72.81 189 VAL A O 1
ATOM 701 N N . LYS A 1 104 ? 70.855 19.092 24.777 1.00 73.95 190 LYS A N 1
ATOM 702 C CA . LYS A 1 104 ? 70.494 17.687 24.597 1.00 73.73 190 LYS A CA 1
ATOM 703 C C . LYS A 1 104 ? 69.189 17.579 23.829 1.00 73.87 190 LYS A C 1
ATOM 704 O O . LYS A 1 104 ? 69.006 16.670 23.023 1.00 73.59 190 LYS A O 1
ATOM 710 N N . GLU A 1 105 ? 68.288 18.520 24.086 1.00 74.95 191 GLU A N 1
ATOM 711 C CA . GLU A 1 105 ? 66.992 18.554 23.427 1.00 76.57 191 GLU A CA 1
ATOM 712 C C . GLU A 1 105 ? 67.113 18.712 21.921 1.00 76.28 191 GLU A C 1
ATOM 713 O O . GLU A 1 105 ? 66.235 18.283 21.170 1.00 77.78 191 GLU A O 1
ATOM 719 N N . GLN A 1 106 ? 68.212 19.314 21.482 1.00 74.79 192 GLN A N 1
ATOM 720 C CA . GLN A 1 106 ? 68.438 19.529 20.062 1.00 72.88 192 GLN A CA 1
ATOM 721 C C . GLN A 1 106 ? 69.039 18.271 19.448 1.00 71.70 192 GLN A C 1
ATOM 722 O O . GLN A 1 106 ? 68.596 17.802 18.402 1.00 71.55 192 GLN A O 1
ATOM 730 N N . ALA A 1 107 ? 70.042 17.713 20.113 1.00 69.58 193 ALA A N 1
ATOM 731 C CA . ALA A 1 107 ? 70.706 16.518 19.607 1.00 68.03 193 ALA A CA 1
ATOM 732 C C . ALA A 1 107 ? 69.837 15.261 19.626 1.00 67.61 193 ALA A C 1
ATOM 733 O O . ALA A 1 107 ? 69.964 14.398 18.749 1.00 67.09 193 ALA A O 1
ATOM 735 N N . ILE A 1 108 ? 68.959 15.145 20.619 1.00 65.71 194 ILE A N 1
ATOM 736 C CA . ILE A 1 108 ? 68.102 13.970 20.697 1.00 64.56 194 ILE A CA 1
ATOM 737 C C . ILE A 1 108 ? 67.089 13.993 19.544 1.00 65.97 194 ILE A C 1
ATOM 738 O O . ILE A 1 108 ? 66.854 12.976 18.880 1.00 66.36 194 ILE A O 1
ATOM 743 N N . TRP A 1 109 ? 66.517 15.170 19.299 1.00 65.64 195 TRP A N 1
ATOM 744 C CA . TRP A 1 109 ? 65.540 15.352 18.231 1.00 65.35 195 TRP A CA 1
ATOM 745 C C . TRP A 1 109 ? 66.161 14.955 16.892 1.00 65.73 195 TRP A C 1
ATOM 746 O O . TRP A 1 109 ? 65.558 14.218 16.109 1.00 66.28 195 TRP A O 1
ATOM 757 N N . ALA A 1 110 ? 67.376 15.441 16.644 1.00 65.94 196 ALA A N 1
ATOM 758 C CA . ALA A 1 110 ? 68.084 15.158 15.400 1.00 65.64 196 ALA A CA 1
ATOM 759 C C . ALA A 1 110 ? 68.328 13.671 15.224 1.00 65.33 196 ALA A C 1
ATOM 760 O O . ALA A 1 110 ? 68.320 13.165 14.103 1.00 66.12 196 ALA A O 1
ATOM 762 N N . LEU A 1 111 ? 68.563 12.969 16.325 1.00 65.48 197 LEU A N 1
ATOM 763 C CA . LEU A 1 111 ? 68.780 11.529 16.241 1.00 65.69 197 LEU A CA 1
ATOM 764 C C . LEU A 1 111 ? 67.459 10.842 15.907 1.00 64.38 197 LEU A C 1
ATOM 765 O O . LEU A 1 111 ? 67.438 9.718 15.415 1.00 62.47 197 LEU A O 1
ATOM 770 N N . GLY A 1 112 ? 66.358 11.536 16.173 1.00 64.33 198 GLY A N 1
ATOM 771 C CA . GLY A 1 112 ? 65.057 10.983 15.862 1.00 65.03 198 GLY A CA 1
ATOM 772 C C . GLY A 1 112 ? 64.867 10.953 14.356 1.00 65.30 198 GLY A C 1
ATOM 773 O O . GLY A 1 112 ? 64.559 9.904 13.781 1.00 65.71 198 GLY A O 1
ATOM 774 N N . ASN A 1 113 ? 65.064 12.100 13.706 1.00 64.48 199 ASN A N 1
ATOM 775 C CA . ASN A 1 113 ? 64.904 12.170 12.254 1.00 63.80 199 ASN A CA 1
ATOM 776 C C . ASN A 1 113 ? 65.858 11.237 11.525 1.00 63.41 199 ASN A C 1
ATOM 777 O O . ASN A 1 113 ? 65.508 10.669 10.491 1.00 64.76 199 ASN A O 1
ATOM 784 N N . VAL A 1 114 ? 67.062 11.072 12.059 1.00 63.05 200 VAL A N 1
ATOM 785 C CA . VAL A 1 114 ? 68.039 10.201 11.418 1.00 63.74 200 VAL A CA 1
ATOM 786 C C . VAL A 1 114 ? 67.704 8.720 11.575 1.00 65.25 200 VAL A C 1
ATOM 787 O O . VAL A 1 114 ? 67.978 7.915 10.683 1.00 65.82 200 VAL A O 1
ATOM 791 N N . ALA A 1 115 ? 67.116 8.354 12.708 1.00 66.07 201 ALA A N 1
ATOM 792 C CA . ALA A 1 115 ? 66.767 6.961 12.948 1.00 67.27 201 ALA A CA 1
ATOM 793 C C . ALA A 1 115 ? 65.475 6.578 12.219 1.00 68.64 201 ALA A C 1
ATOM 794 O O . ALA A 1 115 ? 65.317 5.440 11.765 1.00 66.63 201 ALA A O 1
ATOM 796 N N . GLY A 1 116 ? 64.559 7.538 12.104 1.00 69.91 202 GLY A N 1
ATOM 797 C CA . GLY A 1 116 ? 63.291 7.277 11.449 1.00 73.49 202 GLY A CA 1
ATOM 798 C C . GLY A 1 116 ? 63.318 7.399 9.937 1.00 76.09 202 GLY A C 1
ATOM 799 O O . GLY A 1 116 ? 62.273 7.334 9.286 1.00 76.68 202 GLY A O 1
ATOM 800 N N . ASP A 1 117 ? 64.508 7.564 9.369 1.00 77.83 203 ASP A N 1
ATOM 801 C CA . ASP A 1 117 ? 64.637 7.702 7.928 1.00 78.20 203 ASP A CA 1
ATOM 802 C C . ASP A 1 117 ? 64.678 6.351 7.232 1.00 77.75 203 ASP A C 1
ATOM 803 O O . ASP A 1 117 ? 64.142 6.198 6.140 1.00 77.73 203 ASP A O 1
ATOM 808 N N . SER A 1 118 ? 65.319 5.371 7.856 1.00 77.71 204 SER A N 1
ATOM 809 C CA . SER A 1 118 ? 65.408 4.047 7.251 1.00 78.09 204 SER A CA 1
ATOM 810 C C . SER A 1 118 ? 65.975 3.006 8.203 1.00 78.06 204 SER A C 1
ATOM 811 O O . SER A 1 118 ? 66.624 3.339 9.192 1.00 76.94 204 SER A O 1
ATOM 814 N N . THR A 1 119 ? 65.731 1.740 7.890 1.00 79.10 205 THR A N 1
ATOM 815 C CA . THR A 1 119 ? 66.215 0.647 8.718 1.00 81.61 205 THR A CA 1
ATOM 816 C C . THR A 1 119 ? 67.729 0.665 8.883 1.00 82.90 205 THR A C 1
ATOM 817 O O . THR A 1 119 ? 68.251 0.169 9.881 1.00 83.60 205 THR A O 1
ATOM 821 N N . ASP A 1 120 ? 68.436 1.237 7.913 1.00 84.29 206 ASP A N 1
ATOM 822 C CA . ASP A 1 120 ? 69.890 1.288 7.996 1.00 84.62 206 ASP A CA 1
ATOM 823 C C . ASP A 1 120 ? 70.437 2.428 8.844 1.00 83.76 206 ASP A C 1
ATOM 824 O O . ASP A 1 120 ? 71.409 2.232 9.574 1.00 83.10 206 ASP A O 1
ATOM 829 N N . TYR A 1 121 ? 69.834 3.611 8.758 1.00 82.97 207 TYR A N 1
ATOM 830 C CA . TYR A 1 121 ? 70.288 4.718 9.592 1.00 82.03 207 TYR A CA 1
ATOM 831 C C . TYR A 1 121 ? 69.912 4.379 11.039 1.00 81.62 207 TYR A C 1
ATOM 832 O O . TYR A 1 121 ? 70.571 4.809 11.988 1.00 80.46 207 TYR A O 1
ATOM 841 N N . ARG A 1 122 ? 68.854 3.586 11.189 1.00 80.42 208 ARG A N 1
ATOM 842 C CA . ARG A 1 122 ? 68.397 3.152 12.498 1.00 78.92 208 ARG A CA 1
ATOM 843 C C . ARG A 1 122 ? 69.482 2.247 13.072 1.00 78.08 208 ARG A C 1
ATOM 844 O O . ARG A 1 122 ? 70.002 2.503 14.153 1.00 78.35 208 ARG A O 1
ATOM 852 N N . ASP A 1 123 ? 69.815 1.184 12.347 1.00 76.89 209 ASP A N 1
ATOM 853 C CA . ASP A 1 123 ? 70.853 0.258 12.795 1.00 76.83 209 ASP A CA 1
ATOM 854 C C . ASP A 1 123 ? 72.163 1.013 13.053 1.00 75.71 209 ASP A C 1
ATOM 855 O O . ASP A 1 123 ? 72.898 0.699 13.989 1.00 74.28 209 ASP A O 1
ATOM 860 N N . TYR A 1 124 ? 72.443 1.998 12.200 1.00 74.14 210 TYR A N 1
ATOM 861 C CA . TYR A 1 124 ? 73.642 2.830 12.295 1.00 72.82 210 TYR A CA 1
ATOM 862 C C . TYR A 1 124 ? 73.724 3.584 13.620 1.00 73.24 210 TYR A C 1
ATOM 863 O O . TYR A 1 124 ? 74.741 3.516 14.317 1.00 74.40 210 TYR A O 1
ATOM 872 N N . VAL A 1 125 ? 72.659 4.310 13.956 1.00 72.63 211 VAL A N 1
ATOM 873 C CA . VAL A 1 125 ? 72.608 5.058 15.202 1.00 72.15 211 VAL A CA 1
ATOM 874 C C . VAL A 1 125 ? 72.769 4.121 16.398 1.00 72.93 211 VAL A C 1
ATOM 875 O O . VAL A 1 125 ? 73.356 4.499 17.409 1.00 73.95 211 VAL A O 1
ATOM 879 N N . LEU A 1 126 ? 72.249 2.904 16.280 1.00 73.61 212 LEU A N 1
ATOM 880 C CA . LEU A 1 126 ? 72.348 1.919 17.356 1.00 74.86 212 LEU A CA 1
ATOM 881 C C . LEU A 1 126 ? 73.767 1.354 17.448 1.00 76.23 212 LEU A C 1
ATOM 882 O O . LEU A 1 126 ? 74.277 1.107 18.541 1.00 76.71 212 LEU A O 1
ATOM 887 N N . GLN A 1 127 ? 74.401 1.142 16.298 1.00 77.61 213 GLN A N 1
ATOM 888 C CA . GLN A 1 127 ? 75.771 0.631 16.270 1.00 78.85 213 GLN A CA 1
ATOM 889 C C . GLN A 1 127 ? 76.677 1.646 16.954 1.00 78.26 213 GLN A C 1
ATOM 890 O O . GLN A 1 127 ? 77.713 1.285 17.519 1.00 77.64 213 GLN A O 1
ATOM 898 N N . CYS A 1 128 ? 76.275 2.918 16.875 1.00 77.56 214 CYS A N 1
ATOM 899 C CA . CYS A 1 128 ? 77.007 4.030 17.482 1.00 76.69 214 CYS A CA 1
ATOM 900 C C . CYS A 1 128 ? 76.835 4.044 19.001 1.00 76.13 214 CYS A C 1
ATOM 901 O O . CYS A 1 128 ? 77.365 4.915 19.686 1.00 75.70 214 CYS A O 1
ATOM 904 N N . ASN A 1 129 ? 76.069 3.086 19.513 1.00 75.97 215 ASN A N 1
ATOM 905 C CA . ASN A 1 129 ? 75.838 2.954 20.947 1.00 75.38 215 ASN A CA 1
ATOM 906 C C . ASN A 1 129 ? 75.092 4.134 21.578 1.00 73.08 215 ASN A C 1
ATOM 907 O O . ASN A 1 129 ? 75.434 4.570 22.679 1.00 74.00 215 ASN A O 1
ATOM 914 N N . ALA A 1 130 ? 74.064 4.631 20.895 1.00 69.83 216 ALA A N 1
ATOM 915 C CA . ALA A 1 130 ? 73.277 5.761 21.394 1.00 66.21 216 ALA A CA 1
ATOM 916 C C . ALA A 1 130 ? 72.189 5.354 22.388 1.00 64.15 216 ALA A C 1
ATOM 917 O O . ALA A 1 130 ? 71.607 6.206 23.069 1.00 62.64 216 ALA A O 1
ATOM 919 N N . MET A 1 131 ? 71.908 4.058 22.470 1.00 61.39 217 MET A N 1
ATOM 920 C CA . MET A 1 131 ? 70.883 3.574 23.388 1.00 60.96 217 MET A CA 1
ATOM 921 C C . MET A 1 131 ? 71.200 3.962 24.841 1.00 60.49 217 MET A C 1
ATOM 922 O O . MET A 1 131 ? 70.341 4.497 25.542 1.00 60.17 217 MET A O 1
ATOM 927 N N . GLU A 1 132 ? 72.434 3.709 25.282 1.00 60.01 218 GLU A N 1
ATOM 928 C CA . GLU A 1 132 ? 72.839 4.033 26.654 1.00 58.97 218 GLU A CA 1
ATOM 929 C C . GLU A 1 132 ? 72.566 5.481 27.041 1.00 57.99 218 GLU A C 1
ATOM 930 O O . GLU A 1 132 ? 71.821 5.734 27.988 1.00 58.79 218 GLU A O 1
ATOM 932 N N . PRO A 1 133 ? 73.167 6.452 26.331 1.00 55.50 219 PRO A N 1
ATOM 933 C CA . PRO A 1 133 ? 72.918 7.851 26.687 1.00 55.15 219 PRO A CA 1
ATOM 934 C C . PRO A 1 133 ? 71.463 8.303 26.534 1.00 55.13 219 PRO A C 1
ATOM 935 O O . PRO A 1 133 ? 71.015 9.204 27.243 1.00 57.30 219 PRO A O 1
ATOM 939 N N . ILE A 1 134 ? 70.728 7.688 25.613 1.00 55.25 220 ILE A N 1
ATOM 940 C CA . ILE A 1 134 ? 69.336 8.059 25.402 1.00 54.66 220 ILE A CA 1
ATOM 941 C C . ILE A 1 134 ? 68.505 7.627 26.597 1.00 54.99 220 ILE A C 1
ATOM 942 O O . ILE A 1 134 ? 67.688 8.401 27.098 1.00 54.86 220 ILE A O 1
ATOM 947 N N . LEU A 1 135 ? 68.713 6.399 27.060 1.00 53.85 221 LEU A N 1
ATOM 948 C CA . LEU A 1 135 ? 67.982 5.921 28.228 1.00 54.90 221 LEU A CA 1
ATOM 949 C C . LEU A 1 135 ? 68.376 6.750 29.451 1.00 55.23 221 LEU A C 1
ATOM 950 O O . LEU A 1 135 ? 67.560 6.979 30.351 1.00 54.56 221 LEU A O 1
ATOM 955 N N . GLY A 1 136 ? 69.626 7.208 29.470 1.00 55.57 222 GLY A N 1
ATOM 956 C CA . GLY A 1 136 ? 70.103 8.018 30.576 1.00 55.53 222 GLY A CA 1
ATOM 957 C C . GLY A 1 136 ? 69.389 9.356 30.648 1.00 56.55 222 GLY A C 1
ATOM 958 O O . GLY A 1 136 ? 69.346 9.987 31.698 1.00 56.70 222 GLY A O 1
ATOM 959 N N . LEU A 1 137 ? 68.819 9.793 29.532 1.00 57.38 223 LEU A N 1
ATOM 960 C CA . LEU A 1 137 ? 68.107 11.070 29.487 1.00 58.67 223 LEU A CA 1
ATOM 961 C C . LEU A 1 137 ? 66.868 11.136 30.372 1.00 58.48 223 LEU A C 1
ATOM 962 O O . LEU A 1 137 ? 66.527 12.199 30.879 1.00 59.00 223 LEU A O 1
ATOM 967 N N . PHE A 1 138 ? 66.186 10.010 30.544 1.00 59.13 224 PHE A N 1
ATOM 968 C CA . PHE A 1 138 ? 64.975 9.999 31.346 1.00 60.01 224 PHE A CA 1
ATOM 969 C C . PHE A 1 138 ? 65.173 10.226 32.841 1.00 61.90 224 PHE A C 1
ATOM 970 O O . PHE A 1 138 ? 64.231 10.100 33.623 1.00 63.15 224 PHE A O 1
ATOM 978 N N . ASN A 1 139 ? 66.396 10.557 33.240 1.00 63.88 225 ASN A N 1
ATOM 979 C CA . ASN A 1 139 ? 66.675 10.848 34.637 1.00 64.83 225 ASN A CA 1
ATOM 980 C C . ASN A 1 139 ? 66.465 12.338 34.792 1.00 67.10 225 ASN A C 1
ATOM 981 O O . ASN A 1 139 ? 66.855 12.940 35.786 1.00 68.29 225 ASN A O 1
ATOM 988 N N . SER A 1 140 ? 65.845 12.925 33.776 1.00 69.31 226 SER A N 1
ATOM 989 C CA . SER A 1 140 ? 65.535 14.342 33.764 1.00 71.68 226 SER A CA 1
ATOM 990 C C . SER A 1 140 ? 64.041 14.503 33.965 1.00 73.10 226 SER A C 1
ATOM 991 O O . SER A 1 140 ? 63.269 13.569 33.744 1.00 73.20 226 SER A O 1
ATOM 994 N N . ASN A 1 141 ? 63.638 15.698 34.367 1.00 74.84 227 ASN A N 1
ATOM 995 C CA . ASN A 1 141 ? 62.241 15.978 34.634 1.00 76.39 227 ASN A CA 1
ATOM 996 C C . ASN A 1 141 ? 61.623 16.933 33.605 1.00 76.86 227 ASN A C 1
ATOM 997 O O . ASN A 1 141 ? 60.451 17.280 33.704 1.00 77.69 227 ASN A O 1
ATOM 1004 N N . LYS A 1 142 ? 62.400 17.357 32.616 1.00 76.11 228 LYS A N 1
ATOM 1005 C CA . LYS A 1 142 ? 61.876 18.281 31.613 1.00 75.87 228 LYS A CA 1
ATOM 1006 C C . LYS A 1 142 ? 60.996 17.578 30.578 1.00 75.10 228 LYS A C 1
ATOM 1007 O O . LYS A 1 142 ? 61.496 16.911 29.667 1.00 74.80 228 LYS A O 1
ATOM 1009 N N . PRO A 1 143 ? 59.666 17.747 30.688 1.00 74.94 229 PRO A N 1
ATOM 1010 C CA . PRO A 1 143 ? 58.708 17.128 29.770 1.00 74.35 229 PRO A CA 1
ATOM 1011 C C . PRO A 1 143 ? 59.045 17.226 28.284 1.00 74.06 229 PRO A C 1
ATOM 1012 O O . PRO A 1 143 ? 58.865 16.259 27.538 1.00 74.90 229 PRO A O 1
ATOM 1016 N N . SER A 1 144 ? 59.548 18.377 27.851 1.00 73.23 230 SER A N 1
ATOM 1017 C CA . SER A 1 144 ? 59.899 18.551 26.446 1.00 71.43 230 SER A CA 1
ATOM 1018 C C . SER A 1 144 ? 61.051 17.622 26.071 1.00 70.15 230 SER A C 1
ATOM 1019 O O . SER A 1 144 ? 61.116 17.109 24.951 1.00 70.83 230 SER A O 1
ATOM 1022 N N . LEU A 1 145 ? 61.964 17.412 27.012 1.00 67.77 231 LEU A N 1
ATOM 1023 C CA . LEU A 1 145 ? 63.102 16.542 26.770 1.00 65.45 231 LEU A CA 1
ATOM 1024 C C . LEU A 1 145 ? 62.627 15.096 26.763 1.00 64.52 231 LEU A C 1
ATOM 1025 O O . LEU A 1 145 ? 63.083 14.284 25.950 1.00 63.86 231 LEU A O 1
ATOM 1030 N N . ILE A 1 146 ? 61.712 14.785 27.676 1.00 61.93 232 ILE A N 1
ATOM 1031 C CA . ILE A 1 146 ? 61.155 13.445 27.784 1.00 59.50 232 ILE A CA 1
ATOM 1032 C C . ILE A 1 146 ? 60.380 13.081 26.522 1.00 59.00 232 ILE A C 1
ATOM 1033 O O . ILE A 1 146 ? 60.524 11.973 26.000 1.00 58.38 232 ILE A O 1
ATOM 1038 N N . ARG A 1 147 ? 59.579 14.018 26.015 1.00 58.76 233 ARG A N 1
ATOM 1039 C CA . ARG A 1 147 ? 58.803 13.763 24.799 1.00 59.07 233 ARG A CA 1
ATOM 1040 C C . ARG A 1 147 ? 59.669 13.372 23.614 1.00 58.91 233 ARG A C 1
ATOM 1041 O O . ARG A 1 147 ? 59.450 12.332 22.993 1.00 60.78 233 ARG A O 1
ATOM 1049 N N . THR A 1 148 ? 60.651 14.210 23.296 1.00 58.05 234 THR A N 1
ATOM 1050 C CA . THR A 1 148 ? 61.525 13.940 22.161 1.00 56.21 234 THR A CA 1
ATOM 1051 C C . THR A 1 148 ? 62.306 12.641 22.334 1.00 56.85 234 THR A C 1
ATOM 1052 O O . THR A 1 148 ? 62.518 11.901 21.367 1.00 59.69 234 THR A O 1
ATOM 1056 N N . ALA A 1 149 ? 62.734 12.359 23.559 1.00 55.70 235 ALA A N 1
ATOM 1057 C CA . ALA A 1 149 ? 63.488 11.143 23.837 1.00 55.30 235 ALA A CA 1
ATOM 1058 C C . ALA A 1 149 ? 62.618 9.905 23.624 1.00 56.03 235 ALA A C 1
ATOM 1059 O O . ALA A 1 149 ? 63.095 8.860 23.164 1.00 56.15 235 ALA A O 1
ATOM 1061 N N . THR A 1 150 ? 61.337 10.020 23.959 1.00 56.09 236 THR A N 1
ATOM 1062 C CA . THR A 1 150 ? 60.418 8.897 23.797 1.00 55.58 236 THR A CA 1
ATOM 1063 C C . THR A 1 150 ? 60.167 8.677 22.301 1.00 56.81 236 THR A C 1
ATOM 1064 O O . THR A 1 150 ? 60.107 7.540 21.817 1.00 55.19 236 THR A O 1
ATOM 1068 N N . TRP A 1 151 ? 60.037 9.772 21.564 1.00 57.35 237 TRP A N 1
ATOM 1069 C CA . TRP A 1 151 ? 59.829 9.672 20.130 1.00 58.76 237 TRP A CA 1
ATOM 1070 C C . TRP A 1 151 ? 61.055 9.069 19.441 1.00 58.29 237 TRP A C 1
ATOM 1071 O O . TRP A 1 151 ? 60.928 8.184 18.596 1.00 60.00 237 TRP A O 1
ATOM 1082 N N . THR A 1 152 ? 62.245 9.549 19.789 1.00 56.88 238 THR A N 1
ATOM 1083 C CA . THR A 1 152 ? 63.455 9.017 19.174 1.00 55.30 238 THR A CA 1
ATOM 1084 C C . THR A 1 152 ? 63.579 7.542 19.535 1.00 55.48 238 THR A C 1
ATOM 1085 O O . THR A 1 152 ? 63.858 6.700 18.680 1.00 57.48 238 THR A O 1
ATOM 1089 N N . LEU A 1 153 ? 63.371 7.237 20.809 1.00 55.82 239 LEU A N 1
ATOM 1090 C CA . LEU A 1 153 ? 63.426 5.865 21.301 1.00 55.45 239 LEU A CA 1
ATOM 1091 C C . LEU A 1 153 ? 62.451 5.046 20.466 1.00 56.16 239 LEU A C 1
ATOM 1092 O O . LEU A 1 153 ? 62.717 3.900 20.087 1.00 56.69 239 LEU A O 1
ATOM 1097 N N . SER A 1 154 ? 61.321 5.670 20.172 1.00 57.79 240 SER A N 1
ATOM 1098 C CA . SER A 1 154 ? 60.273 5.075 19.357 1.00 59.50 240 SER A CA 1
ATOM 1099 C C . SER A 1 154 ? 60.864 4.614 18.020 1.00 59.80 240 SER A C 1
ATOM 1100 O O . SER A 1 154 ? 60.757 3.441 17.649 1.00 59.63 240 SER A O 1
ATOM 1103 N N . ASN A 1 155 ? 61.506 5.541 17.311 1.00 60.41 241 ASN A N 1
ATOM 1104 C CA . ASN A 1 155 ? 62.107 5.244 16.011 1.00 60.13 241 ASN A CA 1
ATOM 1105 C C . ASN A 1 155 ? 63.212 4.188 16.026 1.00 61.06 241 ASN A C 1
ATOM 1106 O O . ASN A 1 155 ? 63.523 3.614 14.984 1.00 62.78 241 ASN A O 1
ATOM 1113 N N . LEU A 1 156 ? 63.801 3.913 17.187 1.00 60.84 242 LEU A N 1
ATOM 1114 C CA . LEU A 1 156 ? 64.855 2.895 17.264 1.00 60.21 242 LEU A CA 1
ATOM 1115 C C . LEU A 1 156 ? 64.285 1.480 17.402 1.00 60.78 242 LEU A C 1
ATOM 1116 O O . LEU A 1 156 ? 64.994 0.495 17.188 1.00 60.92 242 LEU A O 1
ATOM 1121 N N . CYS A 1 157 ? 63.009 1.375 17.766 1.00 61.66 243 CYS A N 1
ATOM 1122 C CA . CYS A 1 157 ? 62.365 0.069 17.928 1.00 62.44 243 CYS A CA 1
ATOM 1123 C C . CYS A 1 157 ? 61.548 -0.266 16.685 1.00 64.33 243 CYS A C 1
ATOM 1124 O O . CYS A 1 157 ? 61.204 -1.423 16.440 1.00 64.83 243 CYS A O 1
ATOM 1127 N N . ARG A 1 158 ? 61.243 0.773 15.919 1.00 65.56 244 ARG A N 1
ATOM 1128 C CA . ARG A 1 158 ? 60.453 0.693 14.701 1.00 67.85 244 ARG A CA 1
ATOM 1129 C C . ARG A 1 158 ? 61.103 -0.149 13.599 1.00 69.65 244 ARG A C 1
ATOM 1130 O O . ARG A 1 158 ? 62.305 -0.409 13.629 1.00 70.18 244 ARG A O 1
ATOM 1138 N N . GLY A 1 159 ? 60.295 -0.579 12.632 1.00 72.43 245 GLY A N 1
ATOM 1139 C CA . GLY A 1 159 ? 60.804 -1.372 11.526 1.00 74.79 245 GLY A CA 1
ATOM 1140 C C . GLY A 1 159 ? 60.856 -2.857 11.808 1.00 76.36 245 GLY A C 1
ATOM 1141 O O . GLY A 1 159 ? 61.657 -3.316 12.623 1.00 76.46 245 GLY A O 1
ATOM 1142 N N . LYS A 1 160 ? 60.009 -3.618 11.126 1.00 79.43 246 LYS A N 1
ATOM 1143 C CA . LYS A 1 160 ? 59.984 -5.056 11.335 1.00 82.51 246 LYS A CA 1
ATOM 1144 C C . LYS A 1 160 ? 60.683 -5.828 10.222 1.00 84.26 246 LYS A C 1
ATOM 1145 O O . LYS A 1 160 ? 61.098 -6.966 10.440 1.00 85.92 246 LYS A O 1
ATOM 1149 N N . LYS A 1 161 ? 60.808 -5.238 9.034 1.00 85.90 247 LYS A N 1
ATOM 1150 C CA . LYS A 1 161 ? 61.491 -5.940 7.951 1.00 87.74 247 LYS A CA 1
ATOM 1151 C C . LYS A 1 161 ? 62.882 -6.152 8.536 1.00 88.47 247 LYS A C 1
ATOM 1152 O O . LYS A 1 161 ? 63.106 -7.144 9.233 1.00 89.53 247 LYS A O 1
ATOM 1154 N N . PRO A 1 162 ? 63.852 -5.255 8.255 1.00 89.05 248 PRO A N 1
ATOM 1155 C CA . PRO A 1 162 ? 65.115 -5.588 8.917 1.00 88.48 248 PRO A CA 1
ATOM 1156 C C . PRO A 1 162 ? 64.849 -5.297 10.405 1.00 87.67 248 PRO A C 1
ATOM 1157 O O . PRO A 1 162 ? 64.856 -4.139 10.823 1.00 86.60 248 PRO A O 1
ATOM 1161 N N . GLN A 1 163 ? 64.568 -6.336 11.192 1.00 86.60 249 GLN A N 1
ATOM 1162 C CA . GLN A 1 163 ? 64.299 -6.150 12.616 1.00 86.26 249 GLN A CA 1
ATOM 1163 C C . GLN A 1 163 ? 65.569 -5.708 13.354 1.00 85.87 249 GLN A C 1
ATOM 1164 O O . GLN A 1 163 ? 66.644 -6.277 13.154 1.00 86.19 249 GLN A O 1
ATOM 1167 N N . PRO A 1 164 ? 65.458 -4.679 14.216 1.00 84.50 250 PRO A N 1
ATOM 1168 C CA . PRO A 1 164 ? 66.590 -4.153 14.988 1.00 83.25 250 PRO A CA 1
ATOM 1169 C C . PRO A 1 164 ? 67.140 -5.204 15.936 1.00 82.64 250 PRO A C 1
ATOM 1170 O O . PRO A 1 164 ? 66.475 -6.197 16.212 1.00 81.72 250 PRO A O 1
ATOM 1174 N N . ASP A 1 165 ? 68.350 -4.986 16.440 1.00 82.97 251 ASP A N 1
ATOM 1175 C CA . ASP A 1 165 ? 68.962 -5.940 17.364 1.00 82.82 251 ASP A CA 1
ATOM 1176 C C . ASP A 1 165 ? 68.125 -6.033 18.642 1.00 81.53 251 ASP A C 1
ATOM 1177 O O . ASP A 1 165 ? 67.942 -5.040 19.350 1.00 81.32 251 ASP A O 1
ATOM 1182 N N . TRP A 1 166 ? 67.625 -7.229 18.938 1.00 80.22 252 TRP A N 1
ATOM 1183 C CA . TRP A 1 166 ? 66.796 -7.425 20.120 1.00 78.75 252 TRP A CA 1
ATOM 1184 C C . TRP A 1 166 ? 67.534 -7.342 21.456 1.00 78.81 252 TRP A C 1
ATOM 1185 O O . TRP A 1 166 ? 66.980 -6.853 22.440 1.00 79.44 252 TRP A O 1
ATOM 1196 N N . SER A 1 167 ? 68.775 -7.814 21.505 1.00 78.39 253 SER A N 1
ATOM 1197 C CA . SER A 1 167 ? 69.534 -7.747 22.754 1.00 78.17 253 SER A CA 1
ATOM 1198 C C . SER A 1 167 ? 69.865 -6.288 23.068 1.00 75.89 253 SER A C 1
ATOM 1199 O O . SER A 1 167 ? 70.350 -5.969 24.151 1.00 75.90 253 SER A O 1
ATOM 1202 N N . VAL A 1 168 ? 69.580 -5.409 22.113 1.00 73.88 254 VAL A N 1
ATOM 1203 C CA . VAL A 1 168 ? 69.847 -3.986 22.262 1.00 72.15 254 VAL A CA 1
ATOM 1204 C C . VAL A 1 168 ? 68.604 -3.157 22.560 1.00 70.75 254 VAL A C 1
ATOM 1205 O O . VAL A 1 168 ? 68.617 -2.336 23.475 1.00 71.74 254 VAL A O 1
ATOM 1209 N N . VAL A 1 169 ? 67.537 -3.355 21.792 1.00 68.41 255 VAL A N 1
ATOM 1210 C CA . VAL A 1 169 ? 66.314 -2.593 22.020 1.00 65.50 255 VAL A CA 1
ATOM 1211 C C . VAL A 1 169 ? 65.473 -3.124 23.175 1.00 64.62 255 VAL A C 1
ATOM 1212 O O . VAL A 1 169 ? 64.657 -2.389 23.723 1.00 63.44 255 VAL A O 1
ATOM 1216 N N . SER A 1 170 ? 65.665 -4.385 23.564 1.00 63.71 256 SER A N 1
ATOM 1217 C CA . SER A 1 170 ? 64.887 -4.914 24.677 1.00 63.34 256 SER A CA 1
ATOM 1218 C C . SER A 1 170 ? 65.336 -4.239 25.964 1.00 62.62 256 SER A C 1
ATOM 1219 O O . SER A 1 170 ? 64.679 -4.344 26.992 1.00 62.65 256 SER A O 1
ATOM 1222 N N . GLN A 1 171 ? 66.462 -3.538 25.889 1.00 63.07 257 GLN A N 1
ATOM 1223 C CA . GLN A 1 171 ? 67.011 -2.803 27.026 1.00 62.81 257 GLN A CA 1
ATOM 1224 C C . GLN A 1 171 ? 66.134 -1.607 27.419 1.00 62.03 257 GLN A C 1
ATOM 1225 O O . GLN A 1 171 ? 66.235 -1.090 28.539 1.00 59.86 257 GLN A O 1
ATOM 1233 N N . ALA A 1 172 ? 65.297 -1.161 26.485 1.00 59.77 258 ALA A N 1
ATOM 1234 C CA . ALA A 1 172 ? 64.425 -0.013 26.711 1.00 58.64 258 ALA A CA 1
ATOM 1235 C C . ALA A 1 172 ? 63.171 -0.342 27.514 1.00 58.12 258 ALA A C 1
ATOM 1236 O O . ALA A 1 172 ? 62.587 0.542 28.154 1.00 57.82 258 ALA A O 1
ATOM 1238 N N . LEU A 1 173 ? 62.763 -1.608 27.491 1.00 55.77 259 LEU A N 1
ATOM 1239 C CA . LEU A 1 173 ? 61.559 -2.015 28.195 1.00 55.12 259 LEU A CA 1
ATOM 1240 C C . LEU A 1 173 ? 61.383 -1.446 29.598 1.00 54.52 259 LEU A C 1
ATOM 1241 O O . LEU A 1 173 ? 60.322 -0.904 29.911 1.00 55.19 259 LEU A O 1
ATOM 1246 N N . PRO A 1 174 ? 62.411 -1.551 30.461 1.00 54.21 260 PRO A N 1
ATOM 1247 C CA . PRO A 1 174 ? 62.288 -1.020 31.821 1.00 52.41 260 PRO A CA 1
ATOM 1248 C C . PRO A 1 174 ? 61.896 0.449 31.818 1.00 50.83 260 PRO A C 1
ATOM 1249 O O . PRO A 1 174 ? 60.990 0.854 32.537 1.00 50.04 260 PRO A O 1
ATOM 1253 N N . THR A 1 175 ? 62.583 1.242 31.004 1.00 50.42 261 THR A N 1
ATOM 1254 C CA . THR A 1 175 ? 62.280 2.661 30.890 1.00 48.98 261 THR A CA 1
ATOM 1255 C C . THR A 1 175 ? 60.855 2.844 30.395 1.00 46.92 261 THR A C 1
ATOM 1256 O O . THR A 1 175 ? 60.079 3.594 30.980 1.00 48.25 261 THR A O 1
ATOM 1260 N N . LEU A 1 176 ? 60.514 2.154 29.315 1.00 47.21 262 LEU A N 1
ATOM 1261 C CA . LEU A 1 176 ? 59.168 2.220 28.736 1.00 46.36 262 LEU A CA 1
ATOM 1262 C C . LEU A 1 176 ? 58.063 1.865 29.731 1.00 46.51 262 LEU A C 1
ATOM 1263 O O . LEU A 1 176 ? 56.987 2.454 29.691 1.00 47.52 262 LEU A O 1
ATOM 1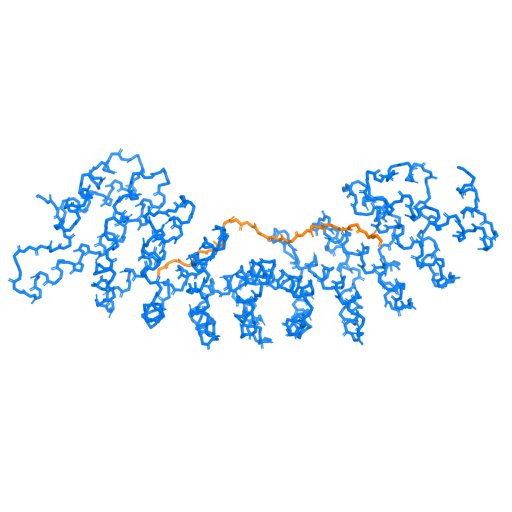268 N N . ALA A 1 177 ? 58.323 0.898 30.611 1.00 45.06 263 ALA A N 1
ATOM 1269 C CA . ALA A 1 177 ? 57.333 0.481 31.594 1.00 47.13 263 ALA A CA 1
ATOM 1270 C C . ALA A 1 177 ? 57.021 1.602 32.571 1.00 47.74 263 ALA A C 1
ATOM 1271 O O . ALA A 1 177 ? 55.920 1.668 33.099 1.00 48.40 263 ALA A O 1
ATOM 1273 N N . LYS A 1 178 ? 57.994 2.475 32.825 1.00 48.96 264 LYS A N 1
ATOM 1274 C CA . LYS A 1 178 ? 57.776 3.607 33.726 1.00 48.86 264 LYS A CA 1
ATOM 1275 C C . LYS A 1 178 ? 57.071 4.718 32.950 1.00 47.92 264 LYS A C 1
ATOM 1276 O O . LYS A 1 178 ? 56.128 5.327 33.456 1.00 47.56 264 LYS A O 1
ATOM 1279 N N . LEU A 1 179 ? 57.526 4.962 31.719 1.00 47.02 265 LEU A N 1
ATOM 1280 C CA . LEU A 1 179 ? 56.956 6.007 30.864 1.00 46.43 265 LEU A CA 1
ATOM 1281 C C . LEU A 1 179 ? 55.447 5.979 30.648 1.00 45.62 265 LEU A C 1
ATOM 1282 O O . LEU A 1 179 ? 54.824 7.036 30.584 1.00 42.82 265 LEU A O 1
ATOM 1287 N N . ILE A 1 180 ? 54.847 4.795 30.527 1.00 44.27 266 ILE A N 1
ATOM 1288 C CA . ILE A 1 180 ? 53.406 4.760 30.324 1.00 43.25 266 ILE A CA 1
ATOM 1289 C C . ILE A 1 180 ? 52.598 5.195 31.540 1.00 44.21 266 ILE A C 1
ATOM 1290 O O . ILE A 1 180 ? 51.367 5.259 31.481 1.00 45.27 266 ILE A O 1
ATOM 1295 N N . TYR A 1 181 ? 53.275 5.502 32.642 1.00 44.99 267 TYR A N 1
ATOM 1296 C CA . TYR A 1 181 ? 52.567 6.000 33.820 1.00 47.59 267 TYR A CA 1
ATOM 1297 C C . TYR A 1 181 ? 52.615 7.531 33.826 1.00 48.99 267 TYR A C 1
ATOM 1298 O O . TYR A 1 181 ? 52.239 8.191 34.804 1.00 48.94 267 TYR A O 1
ATOM 1307 N N . SER A 1 182 ? 53.083 8.082 32.713 1.00 50.43 268 SER A N 1
ATOM 1308 C CA . SER A 1 182 ? 53.179 9.520 32.538 1.00 53.37 268 SER A CA 1
ATOM 1309 C C . SER A 1 182 ? 51.780 10.115 32.351 1.00 55.12 268 SER A C 1
ATOM 1310 O O . SER A 1 182 ? 50.896 9.477 31.773 1.00 54.38 268 SER A O 1
ATOM 1313 N N . MET A 1 183 ? 51.596 11.337 32.846 1.00 57.79 269 MET A N 1
ATOM 1314 C CA . MET A 1 183 ? 50.326 12.052 32.723 1.00 60.18 269 MET A CA 1
ATOM 1315 C C . MET A 1 183 ? 50.308 12.826 31.389 1.00 59.41 269 MET A C 1
ATOM 1316 O O . MET A 1 183 ? 49.246 13.249 30.940 1.00 60.38 269 MET A O 1
ATOM 1321 N N . ASP A 1 184 ? 51.481 13.023 30.778 1.00 56.87 270 ASP A N 1
ATOM 1322 C CA . ASP A 1 184 ? 51.611 13.780 29.518 1.00 53.87 270 ASP A CA 1
ATOM 1323 C C . ASP A 1 184 ? 51.178 13.042 28.260 1.00 52.81 270 ASP A C 1
ATOM 1324 O O . ASP A 1 184 ? 51.837 12.092 27.824 1.00 54.84 270 ASP A O 1
ATOM 1329 N N . THR A 1 185 ? 50.092 13.510 27.655 1.00 50.42 271 THR A N 1
ATOM 1330 C CA . THR A 1 185 ? 49.539 12.898 26.451 1.00 49.68 271 THR A CA 1
ATOM 1331 C C . THR A 1 185 ? 50.516 12.539 25.335 1.00 50.70 271 THR A C 1
ATOM 1332 O O . THR A 1 185 ? 50.558 11.388 24.898 1.00 50.82 271 THR A O 1
ATOM 1336 N N . GLU A 1 186 ? 51.290 13.512 24.859 1.00 50.58 272 GLU A N 1
ATOM 1337 C CA . GLU A 1 186 ? 52.234 13.245 23.778 1.00 50.41 272 GLU A CA 1
ATOM 1338 C C . GLU A 1 186 ? 53.224 12.160 24.143 1.00 49.64 272 GLU A C 1
ATOM 1339 O O . GLU A 1 186 ? 53.535 11.300 23.325 1.00 49.00 272 GLU A O 1
ATOM 1345 N N . THR A 1 187 ? 53.728 12.207 25.372 1.00 49.27 273 THR A N 1
ATOM 1346 C CA . THR A 1 187 ? 54.676 11.204 25.855 1.00 48.94 273 THR A CA 1
ATOM 1347 C C . THR A 1 187 ? 54.028 9.821 25.830 1.00 47.84 273 THR A C 1
ATOM 1348 O O . THR A 1 187 ? 54.645 8.837 25.435 1.00 48.33 273 THR A O 1
ATOM 1352 N N . LEU A 1 188 ? 52.772 9.770 26.255 1.00 47.18 274 LEU A N 1
ATOM 1353 C CA . LEU A 1 188 ? 51.997 8.539 26.284 1.00 45.88 274 LEU A CA 1
ATOM 1354 C C . LEU A 1 188 ? 51.812 7.951 24.888 1.00 45.58 274 LEU A C 1
ATOM 1355 O O . LEU A 1 188 ? 51.711 6.732 24.737 1.00 42.42 274 LEU A O 1
ATOM 1360 N N . VAL A 1 189 ? 51.774 8.818 23.872 1.00 45.85 275 VAL A N 1
ATOM 1361 C CA . VAL A 1 189 ? 51.590 8.375 22.490 1.00 44.85 275 VAL A CA 1
ATOM 1362 C C . VAL A 1 189 ? 52.818 7.659 21.963 1.00 46.84 275 VAL A C 1
ATOM 1363 O O . VAL A 1 189 ? 52.710 6.571 21.399 1.00 50.85 275 VAL A O 1
ATOM 1367 N N . ASP A 1 190 ? 53.989 8.261 22.134 1.00 47.74 276 ASP A N 1
ATOM 1368 C CA . ASP A 1 190 ? 55.223 7.648 21.645 1.00 48.34 276 ASP A CA 1
ATOM 1369 C C . ASP A 1 190 ? 55.650 6.403 22.445 1.00 48.40 276 ASP A C 1
ATOM 1370 O O . ASP A 1 190 ? 56.268 5.480 21.910 1.00 49.59 276 ASP A O 1
ATOM 1375 N N . ALA A 1 191 ? 55.316 6.376 23.725 1.00 48.27 277 ALA A N 1
ATOM 1376 C CA . ALA A 1 191 ? 55.647 5.238 24.564 1.00 47.85 277 ALA A CA 1
ATOM 1377 C C . ALA A 1 191 ? 54.857 4.045 24.037 1.00 47.80 277 ALA A C 1
ATOM 1378 O O . ALA A 1 191 ? 55.388 2.938 23.907 1.00 46.85 277 ALA A O 1
ATOM 1380 N N . CYS A 1 192 ? 53.586 4.281 23.716 1.00 48.36 278 CYS A N 1
ATOM 1381 C CA . CYS A 1 192 ? 52.736 3.224 23.180 1.00 48.30 278 CYS A CA 1
ATOM 1382 C C . CYS A 1 192 ? 53.162 2.767 21.794 1.00 48.55 278 CYS A C 1
ATOM 1383 O O . CYS A 1 192 ? 53.031 1.589 21.468 1.00 50.28 278 CYS A O 1
ATOM 1386 N N . TRP A 1 193 ? 53.661 3.680 20.963 1.00 48.61 279 TRP A N 1
ATOM 1387 C CA . TRP A 1 193 ? 54.108 3.258 19.641 1.00 47.56 279 TRP A CA 1
ATOM 1388 C C . TRP A 1 193 ? 55.298 2.346 19.812 1.00 48.05 279 TRP A C 1
ATOM 1389 O O . TRP A 1 193 ? 55.336 1.248 19.240 1.00 51.66 279 TRP A O 1
ATOM 1400 N N . ALA A 1 194 ? 56.263 2.784 20.611 1.00 46.27 280 ALA A N 1
ATOM 1401 C CA . ALA A 1 194 ? 57.464 1.988 20.849 1.00 46.27 280 ALA A CA 1
ATOM 1402 C C . ALA A 1 194 ? 57.104 0.577 21.321 1.00 46.61 280 ALA A C 1
ATOM 1403 O O . ALA A 1 194 ? 57.669 -0.410 20.868 1.00 46.33 280 ALA A O 1
ATOM 1405 N N . ILE A 1 195 ? 56.153 0.491 22.239 1.00 47.64 281 ILE A N 1
ATOM 1406 C CA . ILE A 1 195 ? 55.737 -0.797 22.751 1.00 47.01 281 ILE A CA 1
ATOM 1407 C C . ILE A 1 195 ? 55.026 -1.653 21.700 1.00 49.16 281 ILE A C 1
ATOM 1408 O O . ILE A 1 195 ? 55.162 -2.881 21.722 1.00 49.43 281 ILE A O 1
ATOM 1413 N N . SER A 1 196 ? 54.289 -1.032 20.770 1.00 50.40 282 SER A N 1
ATOM 1414 C CA . SER A 1 196 ? 53.601 -1.814 19.730 1.00 49.36 282 SER A CA 1
ATOM 1415 C C . SER A 1 196 ? 54.626 -2.425 18.770 1.00 49.90 282 SER A C 1
ATOM 1416 O O . SER A 1 196 ? 54.416 -3.514 18.242 1.00 49.29 282 SER A O 1
ATOM 1419 N N . TYR A 1 197 ? 55.731 -1.716 18.547 1.00 50.95 283 TYR A N 1
ATOM 1420 C CA . TYR A 1 197 ? 56.811 -2.195 17.683 1.00 50.15 283 TYR A CA 1
ATOM 1421 C C . TYR A 1 197 ? 57.458 -3.414 18.343 1.00 52.57 283 TYR A C 1
ATOM 1422 O O . TYR A 1 197 ? 57.581 -4.472 17.730 1.00 51.70 283 TYR A O 1
ATOM 1431 N N . LEU A 1 198 ? 57.860 -3.253 19.607 1.00 54.31 284 LEU A N 1
ATOM 1432 C CA . LEU A 1 198 ? 58.496 -4.329 20.369 1.00 56.12 284 LEU A CA 1
ATOM 1433 C C . LEU A 1 198 ? 57.618 -5.559 20.553 1.00 57.36 284 LEU A C 1
ATOM 1434 O O . LEU A 1 198 ? 58.119 -6.684 20.593 1.00 58.63 284 LEU A O 1
ATOM 1439 N N . SER A 1 199 ? 56.313 -5.348 20.661 1.00 59.57 285 SER A N 1
ATOM 1440 C CA . SER A 1 199 ? 55.371 -6.452 20.836 1.00 62.03 285 SER A CA 1
ATOM 1441 C C . SER A 1 199 ? 55.121 -7.214 19.544 1.00 61.63 285 SER A C 1
ATOM 1442 O O . SER A 1 199 ? 54.515 -8.279 19.555 1.00 60.74 285 SER A O 1
ATOM 1445 N N . ASP A 1 200 ? 55.596 -6.663 18.435 1.00 64.36 286 ASP A N 1
ATOM 1446 C CA . ASP A 1 200 ? 55.385 -7.271 17.126 1.00 68.13 286 ASP A CA 1
ATOM 1447 C C . ASP A 1 200 ? 56.289 -8.475 16.833 1.00 69.25 286 ASP A C 1
ATOM 1448 O O . ASP A 1 200 ? 56.300 -8.989 15.720 1.00 71.31 286 ASP A O 1
ATOM 1453 N N . GLY A 1 201 ? 57.040 -8.931 17.826 1.00 70.84 287 GLY A N 1
ATOM 1454 C CA . GLY A 1 201 ? 57.921 -10.061 17.602 1.00 72.14 287 GLY A CA 1
ATOM 1455 C C . GLY A 1 201 ? 57.334 -11.400 18.017 1.00 73.92 287 GLY A C 1
ATOM 1456 O O . GLY A 1 201 ? 56.119 -11.530 18.175 1.00 73.75 287 GLY A O 1
ATOM 1457 N N . PRO A 1 202 ? 58.187 -12.424 18.193 1.00 74.67 288 PRO A N 1
ATOM 1458 C CA . PRO A 1 202 ? 57.844 -13.797 18.590 1.00 75.06 288 PRO A CA 1
ATOM 1459 C C . PRO A 1 202 ? 57.341 -13.906 20.024 1.00 75.43 288 PRO A C 1
ATOM 1460 O O . PRO A 1 202 ? 57.087 -12.898 20.676 1.00 74.71 288 PRO A O 1
ATOM 1464 N N . GLN A 1 203 ? 57.222 -15.140 20.511 1.00 75.98 289 GLN A N 1
ATOM 1465 C CA . GLN A 1 203 ? 56.760 -15.402 21.874 1.00 76.68 289 GLN A CA 1
ATOM 1466 C C . GLN A 1 203 ? 57.736 -14.926 22.948 1.00 75.65 289 GLN A C 1
ATOM 1467 O O . GLN A 1 203 ? 57.347 -14.733 24.103 1.00 74.19 289 GLN A O 1
ATOM 1475 N N . GLU A 1 204 ? 58.996 -14.727 22.570 1.00 74.83 290 GLU A N 1
ATOM 1476 C CA . GLU A 1 204 ? 59.996 -14.275 23.530 1.00 74.10 290 GLU A CA 1
ATOM 1477 C C . GLU A 1 204 ? 59.785 -12.793 23.835 1.00 70.53 290 GLU A C 1
ATOM 1478 O O . GLU A 1 204 ? 59.768 -12.384 24.995 1.00 70.04 290 GLU A O 1
ATOM 1484 N N . ALA A 1 205 ? 59.635 -11.997 22.781 1.00 66.88 291 ALA A N 1
ATOM 1485 C CA . ALA A 1 205 ? 59.429 -10.559 22.916 1.00 63.04 291 ALA A CA 1
ATOM 1486 C C . ALA A 1 205 ? 58.186 -10.343 23.761 1.00 60.44 291 ALA A C 1
ATOM 1487 O O . ALA A 1 205 ? 58.244 -9.768 24.851 1.00 58.67 291 ALA A O 1
ATOM 1489 N N . ILE A 1 206 ? 57.060 -10.820 23.248 1.00 57.22 292 ILE A N 1
ATOM 1490 C CA . ILE A 1 206 ? 55.799 -10.706 23.953 1.00 56.12 292 ILE A CA 1
ATOM 1491 C C . ILE A 1 206 ? 55.981 -10.998 25.445 1.00 55.17 292 ILE A C 1
ATOM 1492 O O . ILE A 1 206 ? 55.499 -10.245 26.297 1.00 55.79 292 ILE A O 1
ATOM 1497 N N . GLN A 1 207 ? 56.700 -12.070 25.761 1.00 53.47 293 GLN A N 1
ATOM 1498 C CA . GLN A 1 207 ? 56.918 -12.445 27.156 1.00 51.72 293 GLN A CA 1
ATOM 1499 C C . GLN A 1 207 ? 57.759 -11.413 27.897 1.00 51.96 293 GLN A C 1
ATOM 1500 O O . GLN A 1 207 ? 57.615 -11.251 29.111 1.00 51.85 293 GLN A O 1
ATOM 1508 N N . ALA A 1 208 ? 58.640 -10.724 27.168 1.00 51.75 294 ALA A N 1
ATOM 1509 C CA . ALA A 1 208 ? 59.496 -9.693 27.762 1.00 51.71 294 ALA A CA 1
ATOM 1510 C C . ALA A 1 208 ? 58.650 -8.469 28.109 1.00 52.08 294 ALA A C 1
ATOM 1511 O O . ALA A 1 208 ? 58.863 -7.831 29.132 1.00 54.47 294 ALA A O 1
ATOM 1513 N N . VAL A 1 209 ? 57.691 -8.148 27.248 1.00 51.28 295 VAL A N 1
ATOM 1514 C CA . VAL A 1 209 ? 56.792 -7.029 27.485 1.00 50.42 295 VAL A CA 1
ATOM 1515 C C . VAL A 1 209 ? 55.970 -7.341 28.731 1.00 50.58 295 VAL A C 1
ATOM 1516 O O . VAL A 1 209 ? 55.671 -6.452 29.527 1.00 49.82 295 VAL A O 1
ATOM 1520 N N . ILE A 1 210 ? 55.620 -8.618 28.890 1.00 51.21 296 ILE A N 1
ATOM 1521 C CA . ILE A 1 210 ? 54.823 -9.086 30.018 1.00 50.27 296 ILE A CA 1
ATOM 1522 C C . ILE A 1 210 ? 55.625 -9.122 31.298 1.00 52.14 296 ILE A C 1
ATOM 1523 O O . ILE A 1 210 ? 55.098 -8.815 32.365 1.00 53.38 296 ILE A O 1
ATOM 1528 N N . ASP A 1 211 ? 56.897 -9.498 31.214 1.00 53.76 297 ASP A N 1
ATOM 1529 C CA . ASP A 1 211 ? 57.693 -9.575 32.431 1.00 55.57 297 ASP A CA 1
ATOM 1530 C C . ASP A 1 211 ? 57.976 -8.212 33.045 1.00 56.85 297 ASP A C 1
ATOM 1531 O O . ASP A 1 211 ? 58.043 -8.090 34.267 1.00 58.01 297 ASP A O 1
ATOM 1536 N N . VAL A 1 212 ? 58.119 -7.182 32.216 1.00 55.84 298 VAL A N 1
ATOM 1537 C CA . VAL A 1 212 ? 58.408 -5.861 32.751 1.00 54.41 298 VAL A CA 1
ATOM 1538 C C . VAL A 1 212 ? 57.129 -5.190 33.264 1.00 54.00 298 VAL A C 1
ATOM 1539 O O . VAL A 1 212 ? 57.137 -4.027 33.666 1.00 53.10 298 VAL A O 1
ATOM 1543 N N . ARG A 1 213 ? 56.031 -5.946 33.247 1.00 54.36 299 ARG A N 1
ATOM 1544 C CA . ARG A 1 213 ? 54.732 -5.500 33.772 1.00 55.97 299 ARG A CA 1
ATOM 1545 C C . ARG A 1 213 ? 54.016 -4.354 33.025 1.00 55.63 299 ARG A C 1
ATOM 1546 O O . ARG A 1 213 ? 53.487 -3.438 33.647 1.00 55.89 299 ARG A O 1
ATOM 1554 N N . ILE A 1 214 ? 53.978 -4.410 31.701 1.00 53.95 300 ILE A N 1
ATOM 1555 C CA . ILE A 1 214 ? 53.322 -3.364 30.924 1.00 52.06 300 ILE A CA 1
ATOM 1556 C C . ILE A 1 214 ? 51.820 -3.534 30.677 1.00 51.94 300 ILE A C 1
ATOM 1557 O O . ILE A 1 214 ? 51.072 -2.554 30.715 1.00 52.52 300 ILE A O 1
ATOM 1562 N N . PRO A 1 215 ? 51.347 -4.777 30.481 1.00 50.68 301 PRO A N 1
ATOM 1563 C CA . PRO A 1 215 ? 49.930 -5.049 30.220 1.00 50.60 301 PRO A CA 1
ATOM 1564 C C . PRO A 1 215 ? 48.841 -4.318 31.015 1.00 49.19 301 PRO A C 1
ATOM 1565 O O . PRO A 1 215 ? 47.899 -3.807 30.423 1.00 49.92 301 PRO A O 1
ATOM 1569 N N . LYS A 1 216 ? 48.960 -4.295 32.338 1.00 46.86 302 LYS A N 1
ATOM 1570 C CA . LYS A 1 216 ? 47.981 -3.652 33.219 1.00 48.47 302 LYS A CA 1
ATOM 1571 C C . LYS A 1 216 ? 47.741 -2.157 32.904 1.00 46.65 302 LYS A C 1
ATOM 1572 O O . LYS A 1 216 ? 46.599 -1.715 32.784 1.00 45.09 302 LYS A O 1
ATOM 1576 N N . ARG A 1 217 ? 48.814 -1.383 32.779 1.00 44.84 303 ARG A N 1
ATOM 1577 C CA . ARG A 1 217 ? 48.692 0.042 32.469 1.00 45.23 303 ARG A CA 1
ATOM 1578 C C . ARG A 1 217 ? 48.270 0.263 31.005 1.00 44.24 303 ARG A C 1
ATOM 1579 O O . ARG A 1 217 ? 47.505 1.176 30.694 1.00 43.29 303 ARG A O 1
ATOM 1587 N N . LEU A 1 218 ? 48.746 -0.609 30.123 1.00 42.86 304 LEU A N 1
ATOM 1588 C CA . LEU A 1 218 ? 48.442 -0.535 28.697 1.00 42.33 304 LEU A CA 1
ATOM 1589 C C . LEU A 1 218 ? 46.933 -0.686 28.460 1.00 43.44 304 LEU A C 1
ATOM 1590 O O . LEU A 1 218 ? 46.360 -0.088 27.539 1.00 44.98 304 LEU A O 1
ATOM 1595 N N . VAL A 1 219 ? 46.296 -1.500 29.289 1.00 41.44 305 VAL A N 1
ATOM 1596 C CA . VAL A 1 219 ? 44.863 -1.719 29.199 1.00 41.83 305 VAL A CA 1
ATOM 1597 C C . VAL A 1 219 ? 44.114 -0.481 29.686 1.00 42.51 305 VAL A C 1
ATOM 1598 O O . VAL A 1 219 ? 43.052 -0.153 29.156 1.00 42.24 305 VAL A O 1
ATOM 1602 N N . GLU A 1 220 ? 44.664 0.193 30.695 1.00 42.46 306 GLU A N 1
ATOM 1603 C CA . GLU A 1 220 ? 44.056 1.420 31.208 1.00 45.11 306 GLU A CA 1
ATOM 1604 C C . GLU A 1 220 ? 44.048 2.439 30.080 1.00 45.71 306 GLU A C 1
ATOM 1605 O O . GLU A 1 220 ? 43.060 3.151 29.878 1.00 45.26 306 GLU A O 1
ATOM 1611 N N . LEU A 1 221 ? 45.159 2.484 29.341 1.00 44.80 307 LEU A N 1
ATOM 1612 C CA . LEU A 1 221 ? 45.315 3.417 28.244 1.00 43.07 307 LEU A CA 1
ATOM 1613 C C . LEU A 1 221 ? 44.365 3.188 27.078 1.00 45.29 307 LEU A C 1
ATOM 1614 O O . LEU A 1 221 ? 44.272 4.038 26.188 1.00 47.41 307 LEU A O 1
ATOM 1619 N N . LEU A 1 222 ? 43.657 2.061 27.075 1.00 44.76 308 LEU A N 1
ATOM 1620 C CA . LEU A 1 222 ? 42.685 1.796 26.015 1.00 46.39 308 LEU A CA 1
ATOM 1621 C C . LEU A 1 222 ? 41.490 2.736 26.172 1.00 48.94 308 LEU A C 1
ATOM 1622 O O . LEU A 1 222 ? 40.808 3.062 25.198 1.00 50.77 308 LEU A O 1
ATOM 1627 N N . SER A 1 223 ? 41.229 3.169 27.400 1.00 50.61 309 SER A N 1
ATOM 1628 C CA . SER A 1 223 ? 40.110 4.071 27.637 1.00 55.36 309 SER A CA 1
ATOM 1629 C C . SER A 1 223 ? 40.598 5.501 27.857 1.00 57.53 309 SER A C 1
ATOM 1630 O O . SER A 1 223 ? 39.871 6.338 28.384 1.00 57.84 309 SER A O 1
ATOM 1633 N N . HIS A 1 224 ? 41.837 5.772 27.456 1.00 59.57 310 HIS A N 1
ATOM 1634 C CA . HIS A 1 224 ? 42.392 7.099 27.605 1.00 60.26 310 HIS A CA 1
ATOM 1635 C C . HIS A 1 224 ? 41.539 8.068 26.790 1.00 61.60 310 HIS A C 1
ATOM 1636 O O . HIS A 1 224 ? 40.868 7.679 25.834 1.00 61.62 310 HIS A O 1
ATOM 1643 N N . GLU A 1 225 ? 41.569 9.332 27.187 1.00 63.17 311 GLU A N 1
ATOM 1644 C CA . GLU A 1 225 ? 40.798 10.387 26.541 1.00 63.97 311 GLU A CA 1
ATOM 1645 C C . GLU A 1 225 ? 41.054 10.559 25.046 1.00 61.16 311 GLU A C 1
ATOM 1646 O O . GLU A 1 225 ? 40.112 10.641 24.263 1.00 62.22 311 GLU A O 1
ATOM 1652 N N . SER A 1 226 ? 42.324 10.628 24.652 1.00 58.36 312 SER A N 1
ATOM 1653 C CA . SER A 1 226 ? 42.691 10.819 23.245 1.00 55.04 312 SER A CA 1
ATOM 1654 C C . SER A 1 226 ? 42.828 9.560 22.422 1.00 54.80 312 SER A C 1
ATOM 1655 O O . SER A 1 226 ? 43.395 8.574 22.883 1.00 55.94 312 SER A O 1
ATOM 1658 N N . THR A 1 227 ? 42.337 9.615 21.188 1.00 53.69 313 THR A N 1
ATOM 1659 C CA . THR A 1 227 ? 42.408 8.492 20.274 1.00 52.91 313 THR A CA 1
ATOM 1660 C C . THR A 1 227 ? 43.811 8.355 19.693 1.00 53.27 313 THR A C 1
ATOM 1661 O O . THR A 1 227 ? 44.093 7.398 18.971 1.00 52.62 313 THR A O 1
ATOM 1665 N N . LEU A 1 228 ? 44.679 9.325 19.976 1.00 53.86 314 LEU A N 1
ATOM 1666 C CA . LEU A 1 228 ? 46.066 9.280 19.494 1.00 52.21 314 LEU A CA 1
ATOM 1667 C C . LEU A 1 228 ? 46.812 8.294 20.387 1.00 51.12 314 LEU A C 1
ATOM 1668 O O . LEU A 1 228 ? 47.855 7.756 20.019 1.00 48.74 314 LEU A O 1
ATOM 1673 N N . VAL A 1 229 ? 46.272 8.089 21.584 1.00 51.13 315 VAL A N 1
ATOM 1674 C CA . VAL A 1 229 ? 46.848 7.158 22.545 1.00 51.44 315 VAL A CA 1
ATOM 1675 C C . VAL A 1 229 ? 46.250 5.771 22.308 1.00 52.32 315 VAL A C 1
ATOM 1676 O O . VAL A 1 229 ? 46.971 4.780 22.249 1.00 52.54 315 VAL A O 1
ATOM 1680 N N . GLN A 1 230 ? 44.930 5.720 22.161 1.00 52.54 316 GLN A N 1
ATOM 1681 C CA . GLN A 1 230 ? 44.208 4.475 21.941 1.00 52.29 316 GLN A CA 1
ATOM 1682 C C . GLN A 1 230 ? 44.681 3.629 20.766 1.00 53.07 316 GLN A C 1
ATOM 1683 O O . GLN A 1 230 ? 44.766 2.406 20.866 1.00 53.19 316 GLN A O 1
ATOM 1691 N N . THR A 1 231 ? 44.983 4.270 19.644 1.00 52.38 317 THR A N 1
ATOM 1692 C CA . THR A 1 231 ? 45.399 3.531 18.462 1.00 50.49 317 THR A CA 1
ATOM 1693 C C . THR A 1 231 ? 46.626 2.649 18.659 1.00 50.80 317 THR A C 1
ATOM 1694 O O . THR A 1 231 ? 46.577 1.452 18.379 1.00 53.69 317 THR A O 1
ATOM 1698 N N . PRO A 1 232 ? 47.757 3.225 19.109 1.00 50.45 318 PRO A N 1
ATOM 1699 C CA . PRO A 1 232 ? 48.968 2.426 19.324 1.00 48.79 318 PRO A CA 1
ATOM 1700 C C . PRO A 1 232 ? 48.855 1.481 20.533 1.00 48.37 318 PRO A C 1
ATOM 1701 O O . PRO A 1 232 ? 49.482 0.422 20.564 1.00 48.94 318 PRO A O 1
ATOM 1705 N N . ALA A 1 233 ? 48.046 1.860 21.518 1.00 46.79 319 ALA A N 1
ATOM 1706 C CA . ALA A 1 233 ? 47.848 1.026 22.701 1.00 47.32 319 ALA A CA 1
ATOM 1707 C C . ALA A 1 233 ? 47.052 -0.202 22.302 1.00 47.58 319 ALA A C 1
ATOM 1708 O O . ALA A 1 233 ? 47.328 -1.311 22.749 1.00 47.30 319 ALA A O 1
ATOM 1710 N N . LEU A 1 234 ? 46.049 0.010 21.456 1.00 49.02 320 LEU A N 1
ATOM 1711 C CA . LEU A 1 234 ? 45.213 -1.077 20.981 1.00 47.57 320 LEU A CA 1
ATOM 1712 C C . LEU A 1 234 ? 46.059 -2.020 20.138 1.00 48.38 320 LEU A C 1
ATOM 1713 O O . LEU 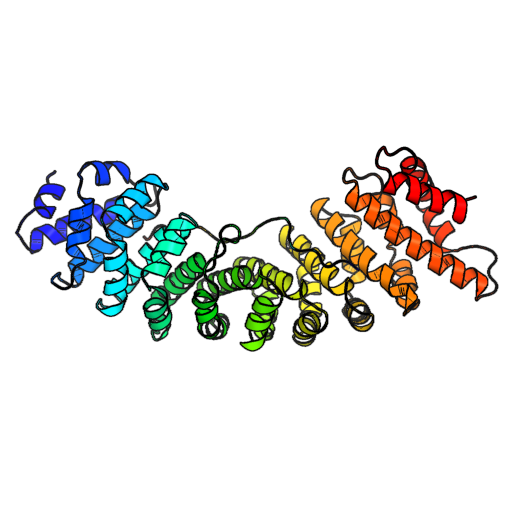A 1 234 ? 45.984 -3.238 20.289 1.00 47.07 320 LEU A O 1
ATOM 1718 N N . ARG A 1 235 ? 46.870 -1.459 19.250 1.00 47.18 321 ARG A N 1
ATOM 1719 C CA . ARG A 1 235 ? 47.712 -2.303 18.427 1.00 46.65 321 ARG A CA 1
ATOM 1720 C C . ARG A 1 235 ? 48.615 -3.148 19.326 1.00 45.95 321 ARG A C 1
ATOM 1721 O O . ARG A 1 235 ? 48.721 -4.357 19.138 1.00 46.67 321 ARG A O 1
ATOM 1729 N N . ALA A 1 236 ? 49.240 -2.515 20.316 1.00 44.94 322 ALA A N 1
ATOM 1730 C CA . ALA A 1 236 ? 50.131 -3.210 21.237 1.00 43.04 322 ALA A CA 1
ATOM 1731 C C . ALA A 1 236 ? 49.417 -4.333 22.005 1.00 43.45 322 ALA A C 1
ATOM 1732 O O . ALA A 1 236 ? 49.921 -5.445 22.110 1.00 43.37 322 ALA A O 1
ATOM 1734 N N . VAL A 1 237 ? 48.248 -4.039 22.556 1.00 43.17 323 VAL A N 1
ATOM 1735 C CA . VAL A 1 237 ? 47.499 -5.055 23.273 1.00 43.76 323 VAL A CA 1
ATOM 1736 C C . VAL A 1 237 ? 47.123 -6.144 22.275 1.00 44.04 323 VAL A C 1
ATOM 1737 O O . VAL A 1 237 ? 47.018 -7.319 22.627 1.00 45.20 323 VAL A O 1
ATOM 1741 N N . GLY A 1 238 ? 46.929 -5.734 21.029 1.00 43.78 324 GLY A N 1
ATOM 1742 C CA . GLY A 1 238 ? 46.574 -6.659 19.978 1.00 43.84 324 GLY A CA 1
ATOM 1743 C C . GLY A 1 238 ? 47.704 -7.631 19.707 1.00 46.65 324 GLY A C 1
ATOM 1744 O O . GLY A 1 238 ? 47.488 -8.843 19.647 1.00 45.25 324 GLY A O 1
ATOM 1745 N N . ASN A 1 239 ? 48.917 -7.112 19.552 1.00 47.26 325 ASN A N 1
ATOM 1746 C CA . ASN A 1 239 ? 5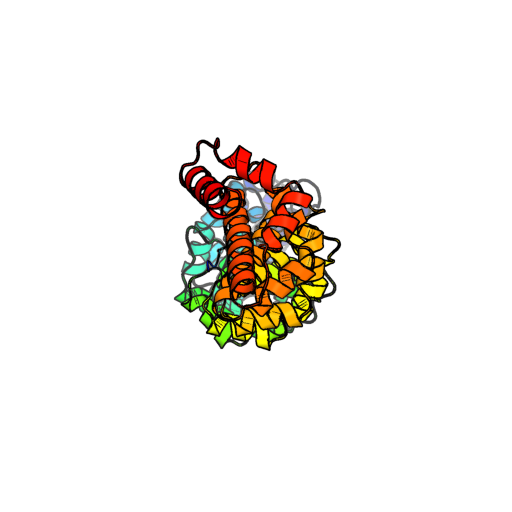0.047 -7.991 19.305 1.00 49.00 325 ASN A CA 1
ATOM 1747 C C . ASN A 1 239 ? 50.248 -8.977 20.451 1.00 49.96 325 ASN A C 1
ATOM 1748 O O . ASN A 1 239 ? 50.572 -10.137 20.219 1.00 51.34 325 ASN A O 1
ATOM 1755 N N . ILE A 1 240 ? 50.044 -8.535 21.687 1.00 48.93 326 ILE A N 1
ATOM 1756 C CA . ILE A 1 240 ? 50.241 -9.435 22.814 1.00 49.86 326 ILE A CA 1
ATOM 1757 C C . ILE A 1 240 ? 49.336 -10.668 22.769 1.00 51.30 326 ILE A C 1
ATOM 1758 O O . ILE A 1 240 ? 49.758 -11.754 23.152 1.00 51.45 326 ILE A O 1
ATOM 1763 N N . VAL A 1 241 ? 48.103 -10.515 22.291 1.00 52.34 327 VAL A N 1
ATOM 1764 C CA . VAL A 1 241 ? 47.209 -11.661 22.236 1.00 52.26 327 VAL A CA 1
ATOM 1765 C C . VAL A 1 241 ? 47.426 -12.539 21.006 1.00 54.51 327 VAL A C 1
ATOM 1766 O O . VAL A 1 241 ? 46.619 -13.434 20.719 1.00 54.23 327 VAL A O 1
ATOM 1770 N N . THR A 1 242 ? 48.506 -12.280 20.268 1.00 54.79 328 THR A N 1
ATOM 1771 C CA . THR A 1 242 ? 48.830 -13.134 19.131 1.00 55.63 328 THR A CA 1
ATOM 1772 C C . THR A 1 242 ? 49.702 -14.227 19.745 1.00 57.04 328 THR A C 1
ATOM 1773 O O . THR A 1 242 ? 50.092 -15.177 19.069 1.00 59.31 328 THR A O 1
ATOM 1777 N N . GLY A 1 243 ? 49.993 -14.074 21.040 1.00 57.40 329 GLY A N 1
ATOM 1778 C CA . GLY A 1 243 ? 50.803 -15.043 21.765 1.00 57.38 329 GLY A CA 1
ATOM 1779 C C . GLY A 1 243 ? 50.026 -16.289 22.165 1.00 57.84 329 GLY A C 1
ATOM 1780 O O . GLY A 1 243 ? 48.930 -16.525 21.655 1.00 55.88 329 GLY A O 1
ATOM 1781 N N . ASN A 1 244 ? 50.572 -17.089 23.081 1.00 58.23 330 ASN A N 1
ATOM 1782 C CA . ASN A 1 244 ? 49.883 -18.310 23.488 1.00 59.09 330 ASN A CA 1
ATOM 1783 C C . ASN A 1 244 ? 48.777 -18.031 24.496 1.00 58.39 330 ASN A C 1
ATOM 1784 O O . ASN A 1 244 ? 48.507 -16.881 24.813 1.00 59.40 330 ASN A O 1
ATOM 1791 N N . ASP A 1 245 ? 48.141 -19.090 24.992 1.00 57.86 331 ASP A N 1
ATOM 1792 C CA . ASP A 1 245 ? 47.049 -18.972 25.956 1.00 59.49 331 ASP A CA 1
ATOM 1793 C C . ASP A 1 245 ? 47.396 -18.338 27.300 1.00 59.54 331 ASP A C 1
ATOM 1794 O O . ASP A 1 245 ? 46.594 -17.583 27.866 1.00 59.03 331 ASP A O 1
ATOM 1799 N N . LEU A 1 246 ? 48.572 -18.663 27.826 1.00 58.55 332 LEU A N 1
ATOM 1800 C CA . LEU A 1 246 ? 48.977 -18.100 29.097 1.00 57.78 332 LEU A CA 1
ATOM 1801 C C . LEU A 1 246 ? 49.220 -16.608 28.954 1.00 56.12 332 LEU A C 1
ATOM 1802 O O . LEU A 1 246 ? 48.809 -15.827 29.811 1.00 56.27 332 LEU A O 1
ATOM 1807 N N . GLN A 1 247 ? 49.881 -16.213 27.870 1.00 52.61 333 GLN A N 1
ATOM 1808 C CA . GLN A 1 247 ? 50.160 -14.799 27.643 1.00 51.36 333 GLN A CA 1
ATOM 1809 C C . GLN A 1 247 ? 48.851 -14.036 27.464 1.00 50.46 333 GLN A C 1
ATOM 1810 O O . GLN A 1 247 ? 48.677 -12.964 28.040 1.00 51.23 333 GLN A O 1
ATOM 1818 N N . THR A 1 248 ? 47.933 -14.601 26.682 1.00 48.64 334 THR A N 1
ATOM 1819 C CA . THR A 1 248 ? 46.639 -13.983 26.442 1.00 47.32 334 THR A CA 1
ATOM 1820 C C . THR A 1 248 ? 45.883 -1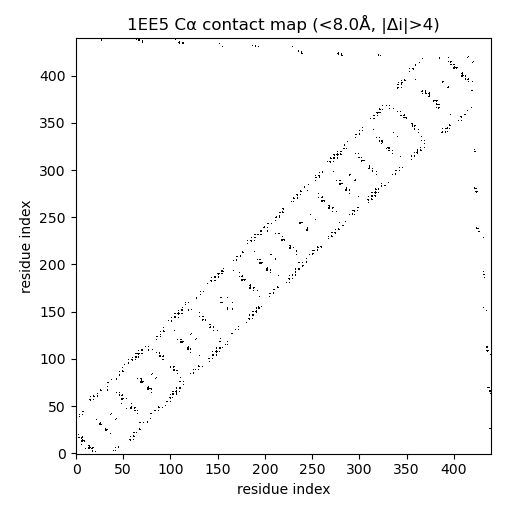3.797 27.752 1.00 49.12 334 THR A C 1
ATOM 1821 O O . THR A 1 248 ? 45.235 -12.769 27.953 1.00 51.68 334 THR A O 1
ATOM 1825 N N . GLN A 1 249 ? 45.968 -14.777 28.648 1.00 49.63 335 GLN A N 1
ATOM 1826 C CA . GLN A 1 249 ? 45.283 -14.700 29.941 1.00 50.94 335 GLN A CA 1
ATOM 1827 C C . GLN A 1 249 ? 45.732 -13.524 30.778 1.00 50.54 335 GLN A C 1
ATOM 1828 O O . GLN A 1 249 ? 44.948 -12.953 31.539 1.00 51.77 335 GLN A O 1
ATOM 1836 N N . VAL A 1 250 ? 47.004 -13.172 30.665 1.00 50.59 336 VAL A N 1
ATOM 1837 C CA . VAL A 1 250 ? 47.513 -12.032 31.413 1.00 50.69 336 VAL A CA 1
ATOM 1838 C C . VAL A 1 250 ? 46.732 -10.769 31.028 1.00 50.59 336 VAL A C 1
ATOM 1839 O O . VAL A 1 250 ? 46.302 -10.011 31.898 1.00 51.54 336 VAL A O 1
ATOM 1843 N N . VAL A 1 251 ? 46.544 -10.551 29.728 1.00 49.23 337 VAL A N 1
ATOM 1844 C CA . VAL A 1 251 ? 45.808 -9.375 29.273 1.00 49.63 337 VAL A CA 1
ATOM 1845 C C . VAL A 1 251 ? 44.360 -9.452 29.722 1.00 47.98 337 VAL A C 1
ATOM 1846 O O . VAL A 1 251 ? 43.763 -8.445 30.074 1.00 49.21 337 VAL A O 1
ATOM 1850 N N . ILE A 1 252 ? 43.791 -10.650 29.732 1.00 48.11 338 ILE A N 1
ATOM 1851 C CA . ILE A 1 252 ? 42.415 -10.810 30.193 1.00 46.82 338 ILE A CA 1
ATOM 1852 C C . ILE A 1 252 ? 42.322 -10.409 31.676 1.00 47.32 338 ILE A C 1
ATOM 1853 O O . ILE A 1 252 ? 41.426 -9.663 32.070 1.00 46.34 338 ILE A O 1
ATOM 1858 N N . ASN A 1 253 ? 43.258 -10.886 32.496 1.00 48.71 339 ASN A N 1
ATOM 1859 C CA . ASN A 1 253 ? 43.219 -10.557 33.921 1.00 49.67 339 ASN A CA 1
ATOM 1860 C C . ASN A 1 253 ? 43.443 -9.073 34.206 1.00 49.98 339 ASN A C 1
ATOM 1861 O O . ASN A 1 253 ? 43.158 -8.608 35.304 1.00 49.82 339 ASN A O 1
ATOM 1868 N N . ALA A 1 254 ? 43.948 -8.330 33.225 1.00 49.77 340 ALA A N 1
ATOM 1869 C CA . ALA A 1 254 ? 44.189 -6.904 33.418 1.00 47.32 340 ALA A CA 1
ATOM 1870 C C . ALA A 1 254 ? 42.927 -6.132 33.072 1.00 47.55 340 ALA A C 1
ATOM 1871 O O . ALA A 1 254 ? 42.919 -4.902 33.073 1.00 48.66 340 ALA A O 1
ATOM 1873 N N . GLY A 1 255 ? 41.860 -6.869 32.773 1.00 46.48 341 GLY A N 1
ATOM 1874 C CA . GLY A 1 255 ? 40.581 -6.257 32.441 1.00 43.27 341 GLY A CA 1
ATOM 1875 C C . GLY A 1 255 ? 40.396 -5.753 31.015 1.00 42.36 341 GLY A C 1
ATOM 1876 O O . GLY A 1 255 ? 39.572 -4.879 30.763 1.00 42.38 341 GLY A O 1
ATOM 1877 N N . VAL A 1 256 ? 41.135 -6.318 30.073 1.00 41.06 342 VAL A N 1
ATOM 1878 C CA . VAL A 1 256 ? 41.045 -5.901 28.682 1.00 39.73 342 VAL A CA 1
ATOM 1879 C C . VAL A 1 256 ? 39.669 -6.034 28.039 1.00 40.72 342 VAL A C 1
ATOM 1880 O O . VAL A 1 256 ? 39.332 -5.247 27.143 1.00 43.04 342 VAL A O 1
ATOM 1884 N N . LEU A 1 257 ? 38.877 -7.016 28.472 1.00 41.27 343 LEU A N 1
ATOM 1885 C CA . LEU A 1 257 ? 37.562 -7.257 27.863 1.00 43.10 343 LEU A CA 1
ATOM 1886 C C . LEU A 1 257 ? 36.561 -6.114 28.027 1.00 43.94 343 LEU A C 1
ATOM 1887 O O . LEU A 1 257 ? 35.927 -5.713 27.050 1.00 45.28 343 LEU A O 1
ATOM 1892 N N . PRO A 1 258 ? 36.371 -5.601 29.257 1.00 43.82 344 PRO A N 1
ATOM 1893 C CA . PRO A 1 258 ? 35.422 -4.489 29.416 1.00 45.75 344 PRO A CA 1
ATOM 1894 C C . PRO A 1 258 ? 35.928 -3.320 28.564 1.00 46.09 344 PRO A C 1
ATOM 1895 O O . PRO A 1 258 ? 35.148 -2.610 27.939 1.00 47.96 344 PRO A O 1
ATOM 1899 N N . ALA A 1 259 ? 37.247 -3.138 28.522 1.00 44.92 345 ALA A N 1
ATOM 1900 C CA . ALA A 1 259 ? 37.808 -2.059 27.723 1.00 44.27 345 ALA A CA 1
ATOM 1901 C C . ALA A 1 259 ? 37.471 -2.246 26.245 1.00 45.91 345 ALA A C 1
ATOM 1902 O O . ALA A 1 259 ? 37.166 -1.275 25.553 1.00 48.19 345 ALA A O 1
ATOM 1904 N N . LEU A 1 260 ? 37.517 -3.487 25.755 1.00 46.42 346 LEU A N 1
ATOM 1905 C CA . LEU A 1 260 ? 37.212 -3.758 24.350 1.00 45.48 346 LEU A CA 1
ATOM 1906 C C . LEU A 1 260 ? 35.745 -3.497 24.026 1.00 46.28 346 LEU A C 1
ATOM 1907 O O . LEU A 1 260 ? 35.400 -3.141 22.892 1.00 45.44 346 LEU A O 1
ATOM 1912 N N . ARG A 1 261 ? 34.882 -3.654 25.023 1.00 47.91 347 ARG A N 1
ATOM 1913 C CA . ARG A 1 261 ? 33.457 -3.421 24.808 1.00 50.89 347 ARG A CA 1
ATOM 1914 C C . ARG A 1 261 ? 33.256 -1.947 24.516 1.00 50.97 347 ARG A C 1
ATOM 1915 O O . ARG A 1 261 ? 32.459 -1.577 23.656 1.00 49.49 347 ARG A O 1
ATOM 1923 N N . LEU A 1 262 ? 33.989 -1.107 25.238 1.00 51.85 348 LEU A N 1
ATOM 1924 C CA . LEU A 1 262 ? 33.893 0.329 25.017 1.00 54.57 348 LEU A CA 1
ATOM 1925 C C . LEU A 1 262 ? 34.404 0.684 23.630 1.00 52.67 348 LEU A C 1
ATOM 1926 O O . LEU A 1 262 ? 33.780 1.475 22.933 1.00 52.96 348 LEU A O 1
ATOM 1931 N N . LEU A 1 263 ? 35.523 0.079 23.226 1.00 51.40 349 LEU A N 1
ATOM 1932 C CA . LEU A 1 263 ? 36.117 0.373 21.924 1.00 49.37 349 LEU A CA 1
ATOM 1933 C C . LEU A 1 263 ? 35.279 -0.067 20.740 1.00 51.14 349 LEU A C 1
ATOM 1934 O O . LEU A 1 263 ? 35.481 0.422 19.626 1.00 48.89 349 LEU A O 1
ATOM 1939 N N . LEU A 1 264 ? 34.357 -1.001 20.960 1.00 52.08 350 LEU A N 1
ATOM 1940 C CA . LEU A 1 264 ? 33.508 -1.453 19.862 1.00 54.02 350 LEU A CA 1
ATOM 1941 C C . LEU A 1 264 ? 32.484 -0.377 19.451 1.00 55.69 350 LEU A C 1
ATOM 1942 O O . LEU A 1 264 ? 31.870 -0.478 18.389 1.00 57.03 350 LEU A O 1
ATOM 1947 N N . SER A 1 265 ? 32.312 0.646 20.291 1.00 57.04 351 SER A N 1
ATOM 1948 C CA . SER A 1 265 ? 31.391 1.753 20.011 1.00 59.18 351 SER A CA 1
ATOM 1949 C C . SER A 1 265 ? 32.159 3.033 19.713 1.00 60.47 351 SER A C 1
ATOM 1950 O O . SER A 1 265 ? 31.618 4.129 19.830 1.00 60.44 351 SER A O 1
ATOM 1953 N N . SER A 1 266 ? 33.421 2.891 19.337 1.00 61.20 352 SER A N 1
ATOM 1954 C CA . SER A 1 266 ? 34.260 4.042 19.050 1.00 62.02 352 SER A CA 1
ATOM 1955 C C . SER A 1 266 ? 33.880 4.800 17.773 1.00 63.98 352 SER A C 1
ATOM 1956 O O . SER A 1 266 ? 33.662 4.201 16.719 1.00 63.51 352 SER A O 1
ATOM 1959 N N . PRO A 1 267 ? 33.783 6.138 17.858 1.00 64.77 353 PRO A N 1
ATOM 1960 C CA . PRO A 1 267 ? 33.437 6.927 16.674 1.00 65.34 353 PRO A CA 1
ATOM 1961 C C . PRO A 1 267 ? 34.424 6.673 15.528 1.00 66.75 353 PRO A C 1
ATOM 1962 O O . PRO A 1 267 ? 34.080 6.850 14.358 1.00 68.04 353 PRO A O 1
ATOM 1966 N N . LYS A 1 268 ? 35.644 6.247 15.856 1.00 66.92 354 LYS A N 1
ATOM 1967 C CA . LYS A 1 268 ? 36.637 5.952 14.824 1.00 67.09 354 LYS A CA 1
ATOM 1968 C C . LYS A 1 268 ? 36.391 4.548 14.287 1.00 68.34 354 LYS A C 1
ATOM 1969 O O . LYS A 1 268 ? 36.209 3.602 15.049 1.00 70.28 354 LYS A O 1
ATOM 1972 N N . GLU A 1 269 ? 36.389 4.414 12.970 1.00 68.88 355 GLU A N 1
ATOM 1973 C CA . GLU A 1 269 ? 36.122 3.134 12.341 1.00 69.10 355 GLU A CA 1
ATOM 1974 C C . GLU A 1 269 ? 37.293 2.158 12.428 1.00 68.00 355 GLU A C 1
ATOM 1975 O O . GLU A 1 269 ? 37.093 0.949 12.579 1.00 65.80 355 GLU A O 1
ATOM 1981 N N . ASN A 1 270 ? 38.516 2.669 12.341 1.00 66.36 356 ASN A N 1
ATOM 1982 C CA . ASN A 1 270 ? 39.667 1.783 12.395 1.00 64.70 356 ASN A CA 1
ATOM 1983 C C . ASN A 1 270 ? 39.937 1.230 13.796 1.00 62.88 356 ASN A C 1
ATOM 1984 O O . ASN A 1 270 ? 40.614 0.214 13.948 1.00 62.68 356 ASN A O 1
ATOM 1991 N N . ILE A 1 271 ? 39.410 1.896 14.816 1.00 59.96 357 ILE A N 1
ATOM 1992 C CA . ILE A 1 271 ? 39.563 1.417 16.183 1.00 58.13 357 ILE A CA 1
ATOM 1993 C C . ILE A 1 271 ? 38.626 0.219 16.397 1.00 57.82 357 ILE A C 1
ATOM 1994 O O . ILE A 1 271 ? 38.984 -0.737 17.075 1.00 56.10 357 ILE A O 1
ATOM 1999 N N . LYS A 1 272 ? 37.430 0.277 15.815 1.00 57.23 358 LYS A N 1
ATOM 2000 C CA . LYS A 1 272 ? 36.473 -0.816 15.932 1.00 56.68 358 LYS A CA 1
ATOM 2001 C C . LYS A 1 272 ? 37.056 -2.043 15.228 1.00 57.01 358 LYS A C 1
ATOM 2002 O O . LYS A 1 272 ? 36.945 -3.172 15.705 1.00 56.41 358 LYS A O 1
ATOM 2008 N N . LYS A 1 273 ? 37.683 -1.804 14.086 1.00 55.34 359 LYS A N 1
ATOM 2009 C CA . LYS A 1 273 ? 38.278 -2.876 13.307 1.00 55.31 359 LYS A CA 1
ATOM 2010 C C . LYS A 1 273 ? 39.361 -3.597 14.089 1.00 53.69 359 LYS A C 1
ATOM 2011 O O . LYS A 1 273 ? 39.377 -4.820 14.142 1.00 53.06 359 LYS A O 1
ATOM 2017 N N . GLU A 1 274 ? 40.267 -2.833 14.690 1.00 53.58 360 GLU A N 1
ATOM 2018 C CA . GLU A 1 274 ? 41.363 -3.418 15.453 1.00 54.10 360 GLU A CA 1
ATOM 2019 C C . GLU A 1 274 ? 40.864 -4.043 16.750 1.00 51.54 360 GLU A C 1
ATOM 2020 O O . GLU A 1 274 ? 41.503 -4.948 17.281 1.00 51.04 360 GLU A O 1
ATOM 2026 N N . ALA A 1 275 ? 39.730 -3.562 17.257 1.00 48.40 361 ALA A N 1
ATOM 2027 C CA . ALA A 1 275 ? 39.154 -4.133 18.467 1.00 47.84 361 ALA A CA 1
ATOM 2028 C C . ALA A 1 275 ? 38.519 -5.489 18.106 1.00 46.79 361 ALA A C 1
ATOM 2029 O O . ALA A 1 275 ? 38.531 -6.406 18.910 1.00 45.25 361 ALA A O 1
ATOM 2031 N N . CYS A 1 276 ? 37.972 -5.610 16.895 1.00 46.62 362 CYS A N 1
ATOM 2032 C CA . CYS A 1 276 ? 37.389 -6.872 16.443 1.00 46.48 362 CYS A CA 1
ATOM 2033 C C . CYS A 1 276 ? 38.549 -7.853 16.228 1.00 47.98 362 CYS A C 1
ATOM 2034 O O . CYS A 1 276 ? 38.486 -9.023 16.626 1.00 48.91 362 CYS A O 1
ATOM 2037 N N . TRP A 1 277 ? 39.610 -7.365 15.592 1.00 45.58 363 TRP A N 1
ATOM 2038 C CA . TRP A 1 277 ? 40.799 -8.170 15.354 1.00 45.80 363 TRP A CA 1
ATOM 2039 C C . TRP A 1 277 ? 41.306 -8.732 16.676 1.00 44.91 363 TRP A C 1
ATOM 2040 O O . TRP A 1 277 ? 41.529 -9.932 16.803 1.00 47.80 363 TRP A O 1
ATOM 2051 N N . THR A 1 278 ? 41.478 -7.851 17.658 1.00 43.08 364 THR A N 1
ATOM 2052 C CA . THR A 1 278 ? 41.977 -8.223 18.975 1.00 40.98 364 THR A CA 1
ATOM 2053 C C . THR A 1 278 ? 41.118 -9.287 19.641 1.00 41.96 364 THR A C 1
ATOM 2054 O O . THR A 1 278 ? 41.641 -10.219 20.234 1.00 43.86 364 THR A O 1
ATOM 2058 N N . ILE A 1 279 ? 39.803 -9.141 19.543 1.00 40.98 365 ILE A N 1
ATOM 2059 C CA . ILE A 1 279 ? 38.887 -10.100 20.132 1.00 41.20 365 ILE A CA 1
ATOM 2060 C C . ILE A 1 279 ? 38.964 -11.458 19.427 1.00 42.04 365 ILE A C 1
ATOM 2061 O O . ILE A 1 279 ? 38.860 -12.502 20.079 1.00 41.32 365 ILE A O 1
ATOM 2066 N N . SER A 1 280 ? 39.162 -11.449 18.111 1.00 41.64 366 SER A N 1
ATOM 2067 C CA . SER A 1 280 ? 39.240 -12.703 17.360 1.00 43.60 366 SER A CA 1
ATOM 2068 C C . SER A 1 280 ? 40.424 -13.535 17.827 1.00 44.52 366 SER A C 1
ATOM 2069 O O . SER A 1 280 ? 40.334 -14.759 17.879 1.00 45.22 366 SER A O 1
ATOM 2072 N N . ASN A 1 281 ? 41.531 -12.882 18.180 1.00 46.03 367 ASN A N 1
ATOM 2073 C CA . ASN A 1 281 ? 42.680 -13.634 18.676 1.00 45.62 367 ASN A CA 1
ATOM 2074 C C . ASN A 1 281 ? 42.434 -14.120 20.097 1.00 46.37 367 ASN A C 1
ATOM 2075 O O . ASN A 1 281 ? 43.166 -14.960 20.613 1.00 47.58 367 ASN A O 1
ATOM 2082 N N . ILE A 1 282 ? 41.403 -13.591 20.745 1.00 46.52 368 ILE A N 1
ATOM 2083 C CA . ILE A 1 282 ? 41.090 -14.059 22.085 1.00 45.25 368 ILE A CA 1
ATOM 2084 C C . ILE A 1 282 ? 40.117 -15.229 21.947 1.00 44.96 368 ILE A C 1
ATOM 2085 O O . ILE A 1 282 ? 40.148 -16.147 22.743 1.00 43.75 368 ILE A O 1
ATOM 2090 N N . THR A 1 283 ? 39.250 -15.203 20.933 1.00 46.30 369 THR A N 1
ATOM 2091 C CA . THR A 1 283 ? 38.315 -16.306 20.759 1.00 46.26 369 THR A CA 1
ATOM 2092 C C . THR A 1 283 ? 38.986 -17.501 20.088 1.00 48.31 369 THR A C 1
ATOM 2093 O O . THR A 1 283 ? 38.375 -18.550 19.918 1.00 49.51 369 THR A O 1
ATOM 2097 N N . ALA A 1 284 ? 40.249 -17.332 19.717 1.00 50.13 370 ALA A N 1
ATOM 2098 C CA . ALA A 1 284 ? 41.019 -18.408 19.123 1.00 51.93 370 ALA A CA 1
ATOM 2099 C C . ALA A 1 284 ? 41.675 -19.138 20.299 1.00 54.51 370 ALA A C 1
ATOM 2100 O O . ALA A 1 284 ? 42.455 -20.069 20.113 1.00 55.22 370 ALA A O 1
ATOM 2102 N N . GLY A 1 285 ? 41.343 -18.707 21.514 1.00 54.54 371 GLY A N 1
ATOM 2103 C CA . GLY A 1 285 ? 41.916 -19.315 22.703 1.00 55.17 371 GLY A CA 1
ATOM 2104 C C . GLY A 1 285 ? 41.179 -20.540 23.210 1.00 55.38 371 GLY A C 1
ATOM 2105 O O . GLY A 1 285 ? 40.555 -21.258 22.439 1.00 57.85 371 GLY A O 1
ATOM 2106 N N . ASN A 1 286 ? 41.250 -20.778 24.515 1.00 55.60 372 ASN A N 1
ATOM 2107 C CA . ASN A 1 286 ? 40.601 -21.932 25.117 1.00 55.39 372 ASN A CA 1
ATOM 2108 C C . ASN A 1 286 ? 39.164 -21.644 25.535 1.00 55.92 372 ASN A C 1
ATOM 2109 O O . ASN A 1 286 ? 38.705 -20.504 25.497 1.00 57.43 372 ASN A O 1
ATOM 2116 N N . THR A 1 287 ? 38.470 -22.690 25.960 1.00 54.11 373 THR A N 1
ATOM 2117 C CA . THR A 1 287 ? 37.082 -22.592 26.380 1.00 52.83 373 THR A CA 1
ATOM 2118 C C . THR A 1 287 ? 36.795 -21.447 27.353 1.00 52.21 373 THR A C 1
ATOM 2119 O O . THR A 1 287 ? 35.864 -20.667 27.146 1.00 50.86 373 THR A O 1
ATOM 2123 N N . GLU A 1 288 ? 37.586 -21.375 28.422 1.00 51.01 374 GLU A N 1
ATOM 2124 C CA . GLU A 1 288 ? 37.429 -20.356 29.455 1.00 50.77 374 GLU A CA 1
ATOM 2125 C C . GLU A 1 288 ? 37.543 -18.930 28.910 1.00 50.44 374 GLU A C 1
ATOM 2126 O O . GLU A 1 288 ? 36.815 -18.033 29.335 1.00 51.05 374 GLU A O 1
ATOM 2128 N N . GLN A 1 289 ? 38.458 -18.725 27.969 1.00 49.05 375 GLN A N 1
ATOM 2129 C CA . GLN A 1 289 ? 38.649 -17.411 27.374 1.00 46.96 375 GLN A CA 1
ATOM 2130 C C . GLN A 1 289 ? 37.478 -17.047 26.444 1.00 46.24 375 GLN A C 1
ATOM 2131 O O . GLN A 1 289 ? 37.038 -15.897 26.421 1.00 46.08 375 GLN A O 1
ATOM 2139 N N . ILE A 1 290 ? 36.962 -18.015 25.688 1.00 45.58 376 ILE A N 1
ATOM 2140 C CA . ILE A 1 290 ? 35.822 -17.739 24.817 1.00 44.01 376 ILE A CA 1
ATOM 2141 C C . ILE A 1 290 ? 34.648 -17.432 25.736 1.00 46.28 376 ILE A C 1
ATOM 2142 O O . ILE A 1 290 ? 33.865 -16.521 25.468 1.00 47.27 376 ILE A O 1
ATOM 2147 N N . GLN A 1 291 ? 34.522 -18.209 26.813 1.00 46.03 377 GLN A N 1
ATOM 2148 C CA . GLN A 1 291 ? 33.457 -18.000 27.785 1.00 45.71 377 GLN A CA 1
ATOM 2149 C C . GLN A 1 291 ? 33.584 -16.605 28.420 1.00 44.65 377 GLN A C 1
ATOM 2150 O O . GLN A 1 291 ? 32.579 -15.966 28.721 1.00 43.53 377 GLN A O 1
ATOM 2158 N N . ALA A 1 292 ? 34.816 -16.144 28.623 1.00 42.55 378 ALA A N 1
ATOM 2159 C CA . ALA A 1 292 ? 35.042 -14.822 29.214 1.00 44.98 378 ALA A CA 1
ATOM 2160 C C . ALA A 1 292 ? 34.580 -13.729 28.241 1.00 43.49 378 ALA A C 1
ATOM 2161 O O . ALA A 1 292 ? 33.982 -12.723 28.656 1.00 40.33 378 ALA A O 1
ATOM 2163 N N . VAL A 1 293 ? 34.847 -13.931 26.951 1.00 42.01 379 VAL A N 1
ATOM 2164 C CA . VAL A 1 293 ? 34.410 -12.962 25.952 1.00 43.23 379 VAL A CA 1
ATOM 2165 C C . VAL A 1 293 ? 32.893 -12.866 26.004 1.00 44.63 379 VAL A C 1
ATOM 2166 O O . VAL A 1 293 ? 32.322 -11.772 25.980 1.00 45.89 379 VAL A O 1
ATOM 2170 N N . ILE A 1 294 ? 32.237 -14.017 26.085 1.00 44.88 380 ILE A N 1
ATOM 2171 C CA . ILE A 1 294 ? 30.786 -14.051 26.168 1.00 44.87 380 ILE A CA 1
ATOM 2172 C C . ILE A 1 294 ? 30.289 -13.293 27.405 1.00 46.48 380 ILE A C 1
ATOM 2173 O O . ILE A 1 294 ? 29.411 -12.448 27.289 1.00 47.45 380 ILE A O 1
ATOM 2178 N N . ASP A 1 295 ? 30.856 -13.588 28.576 1.00 47.80 381 ASP A N 1
ATOM 2179 C CA . ASP A 1 295 ? 30.469 -12.910 29.813 1.00 49.68 381 ASP A CA 1
ATOM 2180 C C . ASP A 1 295 ? 30.668 -11.384 29.730 1.00 50.75 381 ASP A C 1
ATOM 2181 O O . ASP A 1 295 ? 29.868 -10.617 30.263 1.00 50.70 381 ASP A O 1
ATOM 2186 N N . ALA A 1 296 ? 31.733 -10.947 29.067 1.00 50.14 382 ALA A N 1
ATOM 2187 C CA . ALA A 1 296 ? 32.005 -9.519 28.941 1.00 49.97 382 ALA A CA 1
ATOM 2188 C C . ALA A 1 296 ? 30.956 -8.824 28.084 1.00 49.64 382 ALA A C 1
ATOM 2189 O O . ALA A 1 296 ? 30.988 -7.599 27.917 1.00 50.63 382 ALA A O 1
ATOM 2191 N N . ASN A 1 297 ? 30.035 -9.609 27.534 1.00 48.92 383 ASN A N 1
ATOM 2192 C CA . ASN A 1 297 ? 28.966 -9.073 26.702 1.00 49.39 383 ASN A CA 1
ATOM 2193 C C . ASN A 1 297 ? 29.436 -8.542 25.350 1.00 49.33 383 ASN A C 1
ATOM 2194 O O . ASN A 1 297 ? 28.839 -7.616 24.788 1.00 50.24 383 ASN A O 1
ATOM 2201 N N . LEU A 1 298 ? 30.485 -9.153 24.808 1.00 46.83 384 LEU A N 1
ATOM 2202 C CA . LEU A 1 298 ? 31.044 -8.726 23.531 1.00 45.03 384 LEU A CA 1
ATOM 2203 C C . LEU A 1 298 ? 30.322 -9.203 22.257 1.00 45.50 384 LEU A C 1
ATOM 2204 O O . LEU A 1 298 ? 30.481 -8.604 21.194 1.00 45.01 384 LEU A O 1
ATOM 2209 N N . ILE A 1 299 ? 29.508 -10.250 22.348 1.00 44.98 385 ILE A N 1
ATOM 2210 C CA . ILE A 1 299 ? 28.848 -10.760 21.146 1.00 43.60 385 ILE A CA 1
ATOM 2211 C C . ILE A 1 299 ? 27.768 -9.879 20.534 1.00 43.98 385 ILE A C 1
ATOM 2212 O O . ILE A 1 299 ? 27.715 -9.718 19.319 1.00 43.79 385 ILE A O 1
ATOM 2217 N N . PRO A 1 300 ? 26.869 -9.316 21.358 1.00 45.37 386 PRO A N 1
ATOM 2218 C CA . PRO A 1 300 ? 25.822 -8.460 20.775 1.00 45.01 386 PRO A CA 1
ATOM 2219 C C . PRO A 1 300 ? 26.377 -7.343 19.876 1.00 46.14 386 PRO A C 1
ATOM 2220 O O . PRO A 1 300 ? 25.946 -7.200 18.733 1.00 47.81 386 PRO A O 1
ATOM 2224 N N . PRO A 1 301 ? 27.328 -6.531 20.376 1.00 47.20 387 PRO A N 1
ATOM 2225 C CA . PRO A 1 301 ? 27.888 -5.456 19.549 1.00 47.81 387 PRO A CA 1
ATOM 2226 C C . PRO A 1 301 ? 28.780 -5.961 18.421 1.00 49.47 387 PRO A C 1
ATOM 2227 O O . PRO A 1 301 ? 29.062 -5.243 17.459 1.00 50.57 387 PRO A O 1
ATOM 2231 N N . LEU A 1 302 ? 29.227 -7.203 18.542 1.00 50.58 388 LEU A N 1
ATOM 2232 C CA . LEU A 1 302 ? 30.093 -7.790 17.539 1.00 49.45 388 LEU A CA 1
ATOM 2233 C C . LEU A 1 302 ? 29.194 -8.307 16.411 1.00 50.96 388 LEU A C 1
ATOM 2234 O O . LEU A 1 302 ? 29.570 -8.291 15.228 1.00 51.23 388 LEU A O 1
ATOM 2239 N N . VAL A 1 303 ? 27.992 -8.747 16.775 1.00 50.17 389 VAL A N 1
ATOM 2240 C CA . VAL A 1 303 ? 27.034 -9.237 15.785 1.00 50.68 389 VAL A CA 1
ATOM 2241 C C . VAL A 1 303 ? 26.487 -8.078 14.944 1.00 51.08 389 VAL A C 1
ATOM 2242 O O . VAL A 1 303 ? 26.335 -8.206 13.732 1.00 51.96 389 VAL A O 1
ATOM 2246 N N . LYS A 1 304 ? 26.199 -6.947 15.584 1.00 51.29 390 LYS A N 1
ATOM 2247 C CA . LYS A 1 304 ? 25.698 -5.778 14.859 1.00 52.35 390 LYS A CA 1
ATOM 2248 C C . LYS A 1 304 ? 26.746 -5.345 13.829 1.00 52.48 390 LYS A C 1
ATOM 2249 O O . LYS A 1 304 ? 26.416 -5.081 12.678 1.00 52.51 390 LYS A O 1
ATOM 2251 N N . LEU A 1 305 ? 28.008 -5.278 14.242 1.00 53.01 391 LEU A N 1
ATOM 2252 C CA . LEU A 1 305 ? 29.077 -4.890 13.336 1.00 54.59 391 LEU A CA 1
ATOM 2253 C C . LEU A 1 305 ? 29.187 -5.822 12.131 1.00 57.06 391 LEU A C 1
ATOM 2254 O O . LEU A 1 305 ? 29.568 -5.395 11.034 1.00 5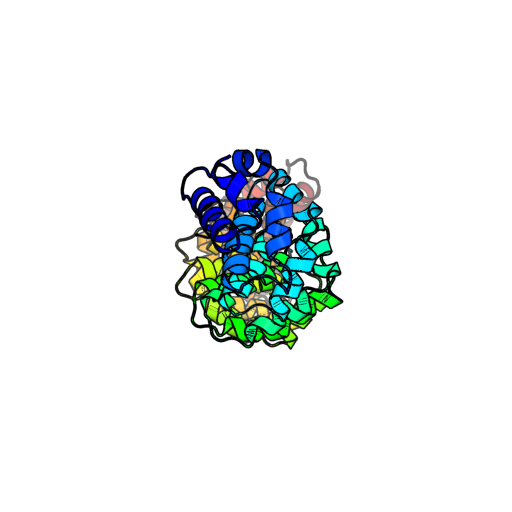7.77 391 LEU A O 1
ATOM 2259 N N . LEU A 1 306 ? 28.841 -7.091 12.326 1.00 59.16 392 LEU A N 1
ATOM 2260 C CA . LEU A 1 306 ? 28.927 -8.075 11.251 1.00 60.32 392 LEU A CA 1
ATOM 2261 C C . LEU A 1 306 ? 27.902 -7.783 10.159 1.00 62.23 392 LEU A C 1
ATOM 2262 O O . LEU A 1 306 ? 28.074 -8.191 9.010 1.00 61.45 392 LEU A O 1
ATOM 2267 N N . GLU A 1 307 ? 26.835 -7.078 10.518 1.00 65.11 393 GLU A N 1
ATOM 2268 C CA . GLU A 1 307 ? 25.787 -6.760 9.553 1.00 68.62 393 GLU A CA 1
ATOM 2269 C C . GLU A 1 307 ? 25.831 -5.346 8.986 1.00 68.01 393 GLU A C 1
ATOM 2270 O O . GLU A 1 307 ? 25.559 -5.150 7.810 1.00 69.36 393 GLU A O 1
ATOM 2276 N N . VAL A 1 308 ? 26.188 -4.366 9.810 1.00 68.64 394 VAL A N 1
ATOM 2277 C CA . VAL A 1 308 ? 26.212 -2.976 9.360 1.00 68.14 394 VAL A CA 1
ATOM 2278 C C . VAL A 1 308 ? 27.545 -2.250 9.559 1.00 68.54 394 VAL A C 1
ATOM 2279 O O . VAL A 1 308 ? 27.648 -1.358 10.406 1.00 70.20 394 VAL A O 1
ATOM 2283 N N . ALA A 1 309 ? 28.566 -2.608 8.787 1.00 66.08 395 ALA A N 1
ATOM 2284 C CA . ALA A 1 309 ? 29.850 -1.942 8.948 1.00 65.43 395 ALA A CA 1
ATOM 2285 C C . ALA A 1 309 ? 30.743 -2.077 7.728 1.00 64.82 395 ALA A C 1
ATOM 2286 O O . ALA A 1 309 ? 30.474 -2.883 6.842 1.00 66.19 395 ALA A O 1
ATOM 2288 N N . GLU A 1 310 ? 31.805 -1.277 7.683 1.00 64.28 396 GLU A N 1
ATOM 2289 C CA . GLU A 1 310 ? 32.740 -1.327 6.565 1.00 64.56 396 GLU A CA 1
ATOM 2290 C C . GLU A 1 310 ? 33.248 -2.755 6.387 1.00 63.76 396 GLU A C 1
ATOM 2291 O O . GLU A 1 310 ? 33.644 -3.408 7.345 1.00 63.86 396 GLU A O 1
ATOM 2293 N N . ASP A 1 311 ? 33.230 -3.234 5.152 1.00 64.56 397 ASP A N 1
ATOM 2294 C CA . ASP A 1 311 ? 33.676 -4.586 4.842 1.00 65.00 397 ASP A CA 1
ATOM 2295 C C . ASP A 1 311 ? 34.945 -5.041 5.561 1.00 64.03 397 ASP A C 1
ATOM 2296 O O . ASP A 1 311 ? 35.078 -6.223 5.884 1.00 64.21 397 ASP A O 1
ATOM 2301 N N . LYS A 1 312 ? 35.872 -4.120 5.822 1.00 61.99 398 LYS A N 1
ATOM 2302 C CA . LYS A 1 312 ? 37.108 -4.486 6.517 1.00 60.14 398 LYS A CA 1
ATOM 2303 C C . LYS A 1 312 ? 36.815 -4.864 7.974 1.00 58.87 398 LYS A C 1
ATOM 2304 O O . LYS A 1 312 ? 37.475 -5.737 8.536 1.00 57.87 398 LYS A O 1
ATOM 2306 N N . THR A 1 313 ? 35.832 -4.200 8.580 1.00 57.87 399 THR A N 1
ATOM 2307 C CA . THR A 1 313 ? 35.446 -4.480 9.958 1.00 57.30 399 THR A CA 1
ATOM 2308 C C . THR A 1 313 ? 34.643 -5.784 9.996 1.00 58.18 399 THR A C 1
ATOM 2309 O O . THR A 1 313 ? 34.890 -6.643 10.841 1.00 58.56 399 THR A O 1
ATOM 2313 N N . LYS A 1 314 ? 33.687 -5.925 9.078 1.00 58.67 400 LYS A N 1
ATOM 2314 C CA . LYS A 1 314 ? 32.862 -7.128 8.999 1.00 58.88 400 LYS A CA 1
ATOM 2315 C C . LYS A 1 314 ? 33.714 -8.375 8.952 1.00 59.04 400 LYS A C 1
ATOM 2316 O O . LYS A 1 314 ? 33.377 -9.388 9.558 1.00 59.39 400 LYS A O 1
ATOM 2322 N N . LYS A 1 315 ? 34.812 -8.310 8.212 1.00 58.85 401 LYS A N 1
ATOM 2323 C CA . LYS A 1 315 ? 35.692 -9.461 8.093 1.00 58.52 401 LYS A CA 1
ATOM 2324 C C . LYS A 1 315 ? 36.258 -9.830 9.451 1.00 56.86 401 LYS A C 1
ATOM 2325 O O . LYS A 1 315 ? 36.206 -10.985 9.869 1.00 55.71 401 LYS A O 1
ATOM 2331 N N . GLU A 1 316 ? 36.792 -8.829 10.138 1.00 56.26 402 GLU A N 1
ATOM 2332 C CA . GLU A 1 316 ? 37.374 -9.020 11.454 1.00 55.37 402 GLU A CA 1
ATOM 2333 C C . GLU A 1 316 ? 36.333 -9.601 12.414 1.00 53.62 402 GLU A C 1
ATOM 2334 O O . GLU A 1 316 ? 36.629 -10.509 13.189 1.00 51.82 402 GLU A O 1
ATOM 2340 N N . ALA A 1 317 ? 35.114 -9.078 12.348 1.00 51.58 403 ALA A N 1
ATOM 2341 C CA . ALA A 1 317 ? 34.036 -9.560 13.204 1.00 52.00 403 ALA A CA 1
ATOM 2342 C C . ALA A 1 317 ? 33.737 -11.022 12.888 1.00 51.96 403 ALA A C 1
ATOM 2343 O O . ALA A 1 317 ? 33.450 -11.814 13.789 1.00 53.06 403 ALA A O 1
ATOM 2345 N N . CYS A 1 318 ? 33.811 -11.368 11.606 1.00 50.75 404 CYS A N 1
ATOM 2346 C CA . CYS A 1 318 ? 33.550 -12.721 11.158 1.00 51.65 404 CYS A CA 1
ATOM 2347 C C . CYS A 1 318 ? 34.537 -13.692 11.795 1.00 51.39 404 CYS A C 1
ATOM 2348 O O . CYS A 1 318 ? 34.136 -14.750 12.283 1.00 49.48 404 CYS A O 1
ATOM 2351 N N . TRP A 1 319 ? 35.823 -13.340 11.791 1.00 49.63 405 TRP A N 1
ATOM 2352 C CA . TRP A 1 319 ? 36.827 -14.204 12.407 1.00 47.81 405 TRP A CA 1
ATOM 2353 C C . TRP A 1 319 ? 36.519 -14.443 13.880 1.00 47.89 405 TRP A C 1
ATOM 2354 O O . TRP A 1 319 ? 36.556 -15.587 14.361 1.00 46.18 405 TRP A O 1
ATOM 2365 N N . ALA A 1 320 ? 36.218 -13.352 14.588 1.00 44.46 406 ALA A N 1
ATOM 2366 C CA . ALA A 1 320 ? 35.915 -13.410 16.007 1.00 41.63 406 ALA A CA 1
ATOM 2367 C C . ALA A 1 320 ? 34.777 -14.382 16.312 1.00 40.33 406 ALA A C 1
ATOM 2368 O O . ALA A 1 320 ? 34.894 -15.200 17.209 1.00 43.57 406 ALA A O 1
ATOM 2370 N N . ILE A 1 321 ? 33.678 -14.294 15.573 1.00 39.64 407 ILE A N 1
ATOM 2371 C CA . ILE A 1 321 ? 32.537 -15.176 15.796 1.00 40.86 407 ILE A CA 1
ATOM 2372 C C . ILE A 1 321 ? 32.801 -16.593 15.299 1.00 43.08 407 ILE A C 1
ATOM 2373 O O . ILE A 1 321 ? 32.407 -17.570 15.930 1.00 43.97 407 ILE A O 1
ATOM 2378 N N . SER A 1 322 ? 33.485 -16.698 14.170 1.00 45.59 408 SER A N 1
ATOM 2379 C CA . SER A 1 322 ? 33.826 -17.992 13.610 1.00 47.27 408 SER A CA 1
ATOM 2380 C C . SER A 1 322 ? 34.742 -18.737 14.583 1.00 47.68 408 SER A C 1
ATOM 2381 O O . SER A 1 322 ? 34.510 -19.907 14.881 1.00 47.02 408 SER A O 1
ATOM 2384 N N . ASN A 1 323 ? 35.771 -18.053 15.093 1.00 48.23 409 ASN A N 1
ATOM 2385 C CA . ASN A 1 323 ? 36.702 -18.670 16.045 1.00 46.19 409 ASN A CA 1
ATOM 2386 C C . ASN A 1 323 ? 35.998 -19.179 17.289 1.00 46.70 409 ASN A C 1
ATOM 2387 O O . ASN A 1 323 ? 36.341 -20.230 17.821 1.00 46.48 409 ASN A O 1
ATOM 2394 N N . ALA A 1 324 ? 35.034 -18.406 17.773 1.00 45.94 410 ALA A N 1
ATOM 2395 C CA . ALA A 1 324 ? 34.296 -18.765 18.970 1.00 43.66 410 ALA A CA 1
ATOM 2396 C C . ALA A 1 324 ? 33.454 -20.009 18.739 1.00 44.42 410 ALA A C 1
ATOM 2397 O O . ALA A 1 324 ? 33.335 -20.855 19.625 1.00 45.37 410 ALA A O 1
ATOM 2399 N N . SER A 1 325 ? 32.861 -20.110 17.554 1.00 44.46 411 SER A N 1
ATOM 2400 C CA . SER A 1 325 ? 32.021 -21.253 17.212 1.00 47.81 411 SER A CA 1
ATOM 2401 C C . SER A 1 325 ? 32.799 -22.567 17.249 1.00 49.03 411 SER A C 1
ATOM 2402 O O . SER A 1 325 ? 32.203 -23.622 17.452 1.00 50.41 411 SER A O 1
ATOM 2405 N N . SER A 1 326 ? 34.114 -22.522 17.053 1.00 49.74 412 SER A N 1
ATOM 2406 C CA . SER A 1 326 ? 34.877 -23.764 17.090 1.00 54.12 412 SER A CA 1
ATOM 2407 C C . SER A 1 326 ? 34.942 -24.276 18.528 1.00 55.16 412 SER A C 1
ATOM 2408 O O . SER A 1 326 ? 35.311 -25.430 18.766 1.00 55.25 412 SER A O 1
ATOM 2411 N N . GLY A 1 327 ? 34.577 -23.414 19.480 1.00 55.06 413 GLY A N 1
ATOM 2412 C CA . GLY A 1 327 ? 34.593 -23.798 20.885 1.00 54.17 413 GLY A CA 1
ATOM 2413 C C . GLY A 1 327 ? 33.408 -24.654 21.331 1.00 54.77 413 GLY A C 1
ATOM 2414 O O . GLY A 1 327 ? 33.438 -25.230 22.424 1.00 53.77 413 GLY A O 1
ATOM 2415 N N . GLY A 1 328 ? 32.375 -24.740 20.490 1.00 53.48 414 GLY A N 1
ATOM 2416 C CA . GLY A 1 328 ? 31.188 -25.517 20.808 1.00 54.95 414 GLY A CA 1
ATOM 2417 C C . GLY A 1 328 ? 31.389 -27.000 21.091 1.00 58.52 414 GLY A C 1
ATOM 2418 O O . GLY A 1 328 ? 30.579 -27.619 21.787 1.00 58.79 414 GLY A O 1
ATOM 2419 N N . LEU A 1 329 ? 32.459 -27.585 20.558 1.00 61.20 415 LEU A N 1
ATOM 2420 C CA . LEU A 1 329 ? 32.735 -28.998 20.785 1.00 62.13 415 LEU A CA 1
ATOM 2421 C C . LEU A 1 329 ? 32.993 -29.330 22.252 1.00 61.83 415 LEU A C 1
ATOM 2422 O O . LEU A 1 329 ? 32.559 -30.374 22.742 1.00 63.26 415 LEU A O 1
ATOM 2427 N N . GLN A 1 330 ? 33.698 -28.450 22.954 1.00 60.26 416 GLN A N 1
ATOM 2428 C CA . GLN A 1 330 ? 33.988 -28.670 24.367 1.00 58.38 416 GLN A CA 1
ATOM 2429 C C . GLN A 1 330 ? 32.897 -28.084 25.268 1.00 58.40 416 GLN A C 1
ATOM 2430 O O . GLN A 1 330 ? 32.738 -28.509 26.424 1.00 58.27 416 GLN A O 1
ATOM 2432 N N . ARG A 1 331 ? 32.160 -27.101 24.746 1.00 56.92 417 ARG A N 1
ATOM 2433 C CA . ARG A 1 331 ? 31.076 -26.463 25.499 1.00 56.21 417 ARG A CA 1
ATOM 2434 C C . ARG A 1 331 ? 29.977 -25.973 24.564 1.00 53.91 417 ARG A C 1
ATOM 2435 O O . ARG A 1 331 ? 29.995 -24.838 24.101 1.00 53.93 417 ARG A O 1
ATOM 2443 N N . PRO A 1 332 ? 29.014 -26.847 24.257 1.00 53.51 418 PRO A N 1
ATOM 2444 C CA . PRO A 1 332 ? 27.880 -26.562 23.378 1.00 51.11 418 PRO A CA 1
ATOM 2445 C C . PRO A 1 332 ? 27.089 -25.265 23.606 1.00 49.98 418 PRO A C 1
ATOM 2446 O O . PRO A 1 332 ? 26.604 -24.679 22.639 1.00 48.18 418 PRO A O 1
ATOM 2450 N N . ASP A 1 333 ? 26.938 -24.817 24.853 1.00 48.71 419 ASP A N 1
ATOM 2451 C CA . ASP A 1 333 ? 26.194 -23.573 25.081 1.00 48.27 419 ASP A CA 1
ATOM 2452 C C . ASP A 1 333 ? 26.828 -22.398 24.344 1.00 46.27 419 ASP A C 1
ATOM 2453 O O . ASP A 1 333 ? 26.151 -21.426 24.028 1.00 44.63 419 ASP A O 1
ATOM 2458 N N . ILE A 1 334 ? 28.125 -22.487 24.078 1.00 43.03 420 ILE A N 1
ATOM 2459 C CA . ILE A 1 334 ? 28.807 -21.426 23.360 1.00 42.98 420 ILE A CA 1
ATOM 2460 C C . ILE A 1 334 ? 28.110 -21.160 22.029 1.00 44.09 420 ILE A C 1
ATOM 2461 O O . ILE A 1 334 ? 27.779 -20.009 21.718 1.00 46.79 420 ILE A O 1
ATOM 2466 N N . ILE A 1 335 ? 27.879 -22.217 21.250 1.00 40.92 421 ILE A N 1
ATOM 2467 C CA . ILE A 1 335 ? 27.214 -22.077 19.963 1.00 40.08 421 ILE A CA 1
ATOM 2468 C C . ILE A 1 335 ? 25.732 -21.727 20.122 1.00 40.24 421 ILE A C 1
ATOM 2469 O O . ILE A 1 335 ? 25.204 -20.887 19.387 1.00 40.06 421 ILE A O 1
ATOM 2474 N N . ARG A 1 336 ? 25.058 -22.362 21.074 1.00 39.77 422 ARG A N 1
ATOM 2475 C CA . ARG A 1 336 ? 23.650 -22.053 21.294 1.00 41.39 422 ARG A CA 1
ATOM 2476 C C . ARG A 1 336 ? 23.514 -20.563 21.644 1.00 42.96 422 ARG A C 1
ATOM 2477 O O . ARG A 1 336 ? 22.526 -19.910 21.293 1.00 43.05 422 ARG A O 1
ATOM 2485 N N . TYR A 1 337 ? 24.513 -20.032 22.343 1.00 42.07 423 TYR A N 1
ATOM 2486 C CA . TYR A 1 337 ? 24.486 -18.640 22.717 1.00 43.52 423 TYR A CA 1
ATOM 2487 C C . TYR A 1 337 ? 24.653 -17.741 21.494 1.00 43.01 423 TYR A C 1
ATOM 2488 O O . TYR A 1 337 ? 23.894 -16.790 21.318 1.00 41.07 423 TYR A O 1
ATOM 2497 N N . LEU A 1 338 ? 25.641 -18.038 20.653 1.00 42.32 424 LEU A N 1
ATOM 2498 C CA . LEU A 1 338 ? 25.870 -17.236 19.451 1.00 44.13 424 LEU A CA 1
ATOM 2499 C C . LEU A 1 338 ? 24.602 -17.198 18.588 1.00 45.97 424 LEU A C 1
ATOM 2500 O O . LEU A 1 338 ? 24.198 -16.139 18.086 1.00 45.28 424 LEU A O 1
ATOM 2505 N N . VAL A 1 339 ? 23.964 -18.354 18.442 1.00 45.56 425 VAL A N 1
ATOM 2506 C CA . VAL A 1 339 ? 22.745 -18.450 17.663 1.00 45.28 425 VAL A CA 1
ATOM 2507 C C . VAL A 1 339 ? 21.604 -17.621 18.240 1.00 46.50 425 VAL A C 1
ATOM 2508 O O . VAL A 1 339 ? 20.883 -16.961 17.497 1.00 48.42 425 VAL A O 1
ATOM 2512 N N . SER A 1 340 ? 21.430 -17.659 19.555 1.00 47.02 426 SER A N 1
ATOM 2513 C CA . SER A 1 340 ? 20.353 -16.907 20.185 1.00 48.84 426 SER A CA 1
ATOM 2514 C C . SER A 1 340 ? 20.579 -15.411 20.048 1.00 50.53 426 SER A C 1
ATOM 2515 O O . SER A 1 340 ? 19.661 -14.626 20.255 1.00 51.51 426 SER A O 1
ATOM 2518 N N . GLN A 1 341 ? 21.801 -15.025 19.698 1.00 51.28 427 GLN A N 1
ATOM 2519 C CA . GLN A 1 341 ? 22.135 -13.625 19.530 1.00 51.21 427 GLN A CA 1
ATOM 2520 C C . GLN A 1 341 ? 22.021 -13.178 18.083 1.00 53.10 427 GLN A C 1
ATOM 2521 O O . GLN A 1 341 ? 22.345 -12.035 17.745 1.00 53.95 427 GLN A O 1
ATOM 2529 N N . GLY A 1 342 ? 21.559 -14.087 17.228 1.00 54.10 428 GLY A N 1
ATOM 2530 C CA . GLY A 1 342 ? 21.361 -13.770 15.825 1.00 51.67 428 GLY A CA 1
ATOM 2531 C C . GLY A 1 342 ? 22.584 -13.670 14.941 1.00 52.62 428 GLY A C 1
ATOM 2532 O O . GLY A 1 342 ? 22.663 -12.772 14.105 1.00 52.93 428 GLY A O 1
ATOM 2533 N N . CYS A 1 343 ? 23.534 -14.584 15.091 1.00 51.93 429 CYS A N 1
ATOM 2534 C CA . CYS A 1 343 ? 24.727 -14.527 14.259 1.00 53.65 429 CYS A CA 1
ATOM 2535 C C . CYS A 1 343 ? 24.499 -15.156 12.880 1.00 53.63 429 CYS A C 1
ATOM 2536 O O . CYS A 1 343 ? 25.171 -14.799 11.918 1.00 53.57 429 CYS A O 1
ATOM 2539 N N . ILE A 1 344 ? 23.552 -16.086 12.782 1.00 54.14 430 ILE A N 1
ATOM 2540 C CA . ILE A 1 344 ? 23.285 -16.783 11.515 1.00 54.00 430 ILE A CA 1
ATOM 2541 C C . ILE A 1 344 ? 22.947 -15.927 10.282 1.00 55.16 430 ILE A C 1
ATOM 2542 O O . ILE A 1 344 ? 23.475 -16.161 9.191 1.00 53.20 430 ILE A O 1
ATOM 2547 N N . LYS A 1 345 ? 22.054 -14.959 10.442 1.00 56.54 431 LYS A N 1
ATOM 2548 C CA . LYS A 1 345 ? 21.681 -14.093 9.330 1.00 59.02 431 LYS A CA 1
ATOM 2549 C C . LYS A 1 345 ? 22.860 -13.240 8.849 1.00 59.17 431 LYS A C 1
ATOM 2550 O O . LYS A 1 345 ? 23.169 -13.222 7.661 1.00 60.48 431 LYS A O 1
ATOM 2556 N N . PRO A 1 346 ? 23.541 -12.527 9.765 1.00 58.51 432 PRO A N 1
ATOM 2557 C CA . PRO A 1 346 ? 24.680 -11.687 9.376 1.00 58.81 432 PRO A CA 1
ATOM 2558 C C . PRO A 1 346 ? 25.810 -12.516 8.772 1.00 58.37 432 PRO A C 1
ATOM 2559 O O . PRO A 1 346 ? 26.593 -12.038 7.956 1.00 57.25 432 PRO A O 1
ATOM 2563 N N . LEU A 1 347 ? 25.877 -13.770 9.185 1.00 58.67 433 LEU A N 1
ATOM 2564 C CA . LEU A 1 347 ? 26.903 -14.686 8.713 1.00 59.78 433 LEU A CA 1
ATOM 2565 C C . LEU A 1 347 ? 26.621 -15.076 7.258 1.00 61.06 433 LEU A C 1
ATOM 2566 O O . LEU A 1 347 ? 27.516 -15.035 6.411 1.00 60.31 433 LEU A O 1
ATOM 2571 N N . CYS A 1 348 ? 25.370 -15.437 6.974 1.00 61.73 434 CYS A N 1
ATOM 2572 C CA . CYS A 1 348 ? 24.967 -15.818 5.624 1.00 62.39 434 CYS A CA 1
ATOM 2573 C C . CYS A 1 348 ? 25.159 -14.647 4.674 1.00 63.43 434 CYS A C 1
ATOM 2574 O O . CYS A 1 348 ? 25.772 -14.790 3.614 1.00 63.32 434 CYS A O 1
ATOM 2577 N N . ASP A 1 349 ? 24.628 -13.492 5.069 1.00 63.87 435 ASP A N 1
ATOM 2578 C CA . ASP A 1 349 ? 24.717 -12.275 4.272 1.00 65.54 435 ASP A CA 1
ATOM 2579 C C . ASP A 1 349 ? 26.145 -11.937 3.845 1.00 66.27 435 ASP A C 1
ATOM 2580 O O . ASP A 1 349 ? 26.356 -11.127 2.942 1.00 66.44 435 ASP A O 1
ATOM 2585 N N . LEU A 1 350 ? 27.124 -12.567 4.483 1.00 66.69 436 LEU A N 1
ATOM 2586 C CA . LEU A 1 350 ? 28.519 -12.315 4.161 1.00 67.14 436 LEU A CA 1
ATOM 2587 C C . LEU A 1 350 ? 29.061 -13.369 3.181 1.00 69.10 436 LEU A C 1
ATOM 2588 O O . LEU A 1 350 ? 30.227 -13.322 2.793 1.00 70.62 436 LEU A O 1
ATOM 2593 N N . LEU A 1 351 ? 28.226 -14.322 2.780 1.00 69.81 437 LEU A N 1
ATOM 2594 C CA . LEU A 1 351 ? 28.674 -15.351 1.845 1.00 72.45 437 LEU A CA 1
ATOM 2595 C C . LEU A 1 351 ? 28.883 -14.830 0.422 1.00 73.93 437 LEU A C 1
ATOM 2596 O O . LEU A 1 351 ? 29.658 -15.400 -0.344 1.00 73.02 437 LEU A O 1
ATOM 2601 N N . GLU A 1 352 ? 28.197 -13.746 0.072 1.00 76.50 438 GLU A N 1
ATOM 2602 C CA . GLU A 1 352 ? 28.337 -13.165 -1.260 1.00 79.70 438 GLU A CA 1
ATOM 2603 C C . GLU A 1 352 ? 29.377 -12.051 -1.309 1.00 80.39 438 GLU A C 1
ATOM 2604 O O . GLU A 1 352 ? 29.223 -11.095 -2.070 1.00 80.48 438 GLU A O 1
ATOM 2610 N N . ILE A 1 353 ? 30.434 -12.177 -0.508 1.00 80.97 439 ILE A N 1
ATOM 2611 C CA . ILE A 1 353 ? 31.486 -11.165 -0.474 1.00 81.50 439 ILE A CA 1
ATOM 2612 C C . ILE A 1 353 ? 32.599 -11.579 -1.423 1.00 82.46 439 ILE A C 1
ATOM 2613 O O . ILE A 1 353 ? 32.676 -12.739 -1.826 1.00 83.09 439 ILE A O 1
ATOM 2618 N N . ALA A 1 354 ? 33.466 -10.629 -1.759 1.00 83.48 440 ALA A N 1
ATOM 2619 C CA . ALA A 1 354 ? 34.564 -10.861 -2.693 1.00 83.67 440 ALA A CA 1
ATOM 2620 C C . ALA A 1 354 ? 35.725 -11.725 -2.188 1.00 83.81 440 ALA A C 1
ATOM 2621 O O . ALA A 1 354 ? 36.302 -12.500 -2.949 1.00 84.29 440 ALA A O 1
ATOM 2623 N N . ASP A 1 355 ? 36.074 -11.591 -0.915 1.00 83.30 441 ASP A N 1
ATOM 2624 C CA . ASP A 1 355 ? 37.186 -12.353 -0.350 1.00 81.73 441 ASP A CA 1
ATOM 2625 C C . ASP A 1 355 ? 36.860 -13.843 -0.283 1.00 80.46 441 ASP A C 1
ATOM 2626 O O . ASP A 1 355 ? 35.782 -14.223 0.162 1.00 80.32 441 ASP A O 1
ATOM 2631 N N . ASN A 1 356 ? 37.792 -14.685 -0.723 1.00 78.95 442 ASN A N 1
ATOM 2632 C CA . ASN A 1 356 ? 37.579 -16.131 -0.688 1.00 77.90 442 ASN A CA 1
ATOM 2633 C C . ASN A 1 356 ? 37.928 -16.749 0.664 1.00 76.76 442 ASN A C 1
ATOM 2634 O O . ASN A 1 356 ? 37.367 -17.776 1.052 1.00 76.56 442 ASN A O 1
ATOM 2641 N N . ARG A 1 357 ? 38.860 -16.133 1.381 1.00 75.30 443 ARG A N 1
ATOM 2642 C CA . ARG A 1 357 ? 39.249 -16.657 2.680 1.00 73.55 443 ARG A CA 1
ATOM 2643 C C . ARG A 1 357 ? 38.167 -16.369 3.721 1.00 72.12 443 ARG A C 1
ATOM 2644 O O . ARG A 1 357 ? 37.952 -17.167 4.628 1.00 71.77 443 ARG A O 1
ATOM 2649 N N . ILE A 1 358 ? 37.490 -15.231 3.591 1.00 70.37 444 ILE A N 1
ATOM 2650 C CA . ILE A 1 358 ? 36.421 -14.883 4.519 1.00 68.91 444 ILE A CA 1
ATOM 2651 C C . ILE A 1 358 ? 35.267 -15.855 4.298 1.00 68.19 444 ILE A C 1
ATOM 2652 O O . ILE A 1 358 ? 34.658 -16.339 5.258 1.00 68.22 444 ILE A O 1
ATOM 2657 N N . ILE A 1 359 ? 34.979 -16.137 3.029 1.00 66.24 445 ILE A N 1
ATOM 2658 C CA . ILE A 1 359 ? 33.917 -17.067 2.670 1.00 65.09 445 ILE A CA 1
ATOM 2659 C C . ILE A 1 359 ? 34.244 -18.426 3.277 1.00 64.00 445 ILE A C 1
ATOM 2660 O O . ILE A 1 359 ? 33.359 -19.123 3.766 1.00 63.71 445 ILE A O 1
ATOM 2665 N N . GLU A 1 360 ? 35.521 -18.793 3.258 1.00 62.05 446 GLU A N 1
ATOM 2666 C CA . GLU A 1 360 ? 35.949 -20.067 3.821 1.00 61.36 446 GLU A CA 1
ATOM 2667 C C . GLU A 1 360 ? 35.757 -20.084 5.332 1.00 61.28 446 GLU A C 1
ATOM 2668 O O . GLU A 1 360 ? 35.379 -21.103 5.909 1.00 61.16 446 GLU A O 1
ATOM 2670 N N . VAL A 1 361 ? 36.024 -18.949 5.972 1.00 60.51 447 VAL A N 1
ATOM 2671 C CA . VAL A 1 361 ? 35.883 -18.840 7.417 1.00 58.23 447 VAL A CA 1
ATOM 2672 C C . VAL A 1 361 ? 34.416 -18.762 7.806 1.00 56.56 447 VAL A C 1
ATOM 2673 O O . VAL A 1 361 ? 34.012 -19.312 8.832 1.00 54.30 447 VAL A O 1
ATOM 2677 N N . THR A 1 362 ? 33.617 -18.099 6.977 1.00 54.73 448 THR A N 1
ATOM 2678 C CA . THR A 1 362 ? 32.189 -17.997 7.238 1.00 54.27 448 THR A CA 1
ATOM 2679 C C . THR A 1 362 ? 31.557 -19.381 7.171 1.00 55.54 448 THR A C 1
ATOM 2680 O O . THR A 1 362 ? 30.811 -19.778 8.070 1.00 56.09 448 THR A O 1
ATOM 2684 N N . LEU A 1 363 ? 31.872 -20.124 6.111 1.00 55.21 449 LEU A N 1
ATOM 2685 C CA . LEU A 1 363 ? 31.339 -21.470 5.944 1.00 54.94 449 LEU A CA 1
ATOM 2686 C C . LEU A 1 363 ? 31.722 -22.414 7.087 1.00 55.31 449 LEU A C 1
ATOM 2687 O O . LEU A 1 363 ? 30.958 -23.327 7.421 1.00 54.75 449 LEU A O 1
ATOM 2692 N N . ASP A 1 364 ? 32.894 -22.209 7.688 1.00 56.22 450 ASP A N 1
ATOM 2693 C CA . ASP A 1 364 ? 33.299 -23.059 8.807 1.00 57.74 450 ASP A CA 1
ATOM 2694 C C . ASP A 1 364 ? 32.387 -22.796 9.995 1.00 56.75 450 ASP A C 1
ATOM 2695 O O . ASP A 1 364 ? 31.992 -23.722 10.700 1.00 57.18 450 ASP A O 1
ATOM 2700 N N . ALA A 1 365 ? 32.045 -21.528 10.206 1.00 53.32 451 ALA A N 1
ATOM 2701 C CA . ALA A 1 365 ? 31.174 -21.163 11.310 1.00 51.71 451 ALA A CA 1
ATOM 2702 C C . ALA A 1 365 ? 29.809 -21.796 11.107 1.00 50.39 451 ALA A C 1
ATOM 2703 O O . ALA A 1 365 ? 29.259 -22.415 12.018 1.00 49.56 451 ALA A O 1
ATOM 2705 N N . LEU A 1 366 ? 29.265 -21.647 9.903 1.00 51.42 452 LEU A N 1
ATOM 2706 C CA . LEU A 1 366 ? 27.957 -22.210 9.600 1.00 51.68 452 LEU A CA 1
ATOM 2707 C C . LEU A 1 366 ? 27.932 -23.718 9.785 1.00 53.33 452 LEU A C 1
ATOM 2708 O O . LEU A 1 366 ? 26.944 -24.269 10.284 1.00 52.43 452 LEU A O 1
ATOM 2713 N N . GLU A 1 367 ? 29.014 -24.397 9.409 1.00 54.55 453 GLU A N 1
ATOM 2714 C CA . GLU A 1 367 ? 29.043 -25.840 9.587 1.00 55.66 453 GLU A CA 1
ATOM 2715 C C . GLU A 1 367 ? 29.014 -26.197 11.071 1.00 54.38 453 GLU A C 1
ATOM 2716 O O . GLU A 1 367 ? 28.277 -27.092 11.477 1.00 53.22 453 GLU A O 1
ATOM 2722 N N . ASN A 1 368 ? 29.811 -25.499 11.881 1.00 54.02 454 ASN A N 1
ATOM 2723 C CA . ASN A 1 368 ? 29.828 -25.757 13.322 1.00 52.46 454 ASN A CA 1
ATOM 2724 C C . ASN A 1 368 ? 28.425 -25.577 13.887 1.00 50.25 454 ASN A C 1
ATOM 2725 O O . ASN A 1 368 ? 27.990 -26.356 14.734 1.00 51.24 454 ASN A O 1
ATOM 2732 N N . ILE A 1 369 ? 27.725 -24.555 13.405 1.00 46.00 455 ILE A N 1
ATOM 2733 C CA . ILE A 1 369 ? 26.365 -24.274 13.829 1.00 45.47 455 ILE A CA 1
ATOM 2734 C C . ILE A 1 369 ? 25.436 -25.384 13.357 1.00 46.53 455 ILE A C 1
ATOM 2735 O O . ILE A 1 369 ? 24.560 -25.813 14.111 1.00 46.43 455 ILE A O 1
ATOM 2740 N N . LEU A 1 370 ? 25.603 -25.839 12.110 1.00 47.34 456 LEU A N 1
ATOM 2741 C CA . LEU A 1 370 ? 24.782 -26.948 11.614 1.00 47.34 456 LEU A CA 1
ATOM 2742 C C . LEU A 1 370 ? 25.049 -28.221 12.436 1.00 46.70 456 LEU A C 1
ATOM 2743 O O . LEU A 1 370 ? 24.114 -28.961 12.759 1.00 44.13 456 LEU A O 1
ATOM 2748 N N . LYS A 1 371 ? 26.316 -28.473 12.765 1.00 46.99 457 LYS A N 1
ATOM 2749 C CA . LYS A 1 371 ? 26.679 -29.668 13.534 1.00 49.67 457 LYS A CA 1
ATOM 2750 C C . LYS A 1 371 ? 26.035 -29.709 14.899 1.00 50.11 457 LYS A C 1
ATOM 2751 O O . LYS A 1 371 ? 25.477 -30.730 15.299 1.00 50.18 457 LYS A O 1
ATOM 2757 N N . MET A 1 372 ? 26.124 -28.598 15.622 1.00 49.91 458 MET A N 1
ATOM 2758 C CA . MET A 1 372 ? 25.538 -28.528 16.953 1.00 50.75 458 MET A CA 1
ATOM 2759 C C . MET A 1 372 ? 24.035 -28.729 16.787 1.00 49.08 458 MET A C 1
ATOM 2760 O O . MET A 1 372 ? 23.398 -29.413 17.585 1.00 47.12 458 MET A O 1
ATOM 2765 N N . GLY A 1 373 ? 23.481 -28.131 15.737 1.00 49.77 459 GLY A N 1
ATOM 2766 C CA . GLY A 1 373 ? 22.060 -28.268 15.465 1.00 50.71 459 GLY A CA 1
ATOM 2767 C C . GLY A 1 373 ? 21.654 -29.719 15.283 1.00 51.37 459 GLY A C 1
ATOM 2768 O O . GLY A 1 373 ? 20.559 -30.116 15.674 1.00 50.57 459 GLY A O 1
ATOM 2769 N N . GLU A 1 374 ? 22.550 -30.517 14.703 1.00 53.70 460 GLU A N 1
ATOM 2770 C CA . GLU A 1 374 ? 22.275 -31.930 14.469 1.00 55.06 460 GLU A CA 1
ATOM 2771 C C . GLU A 1 374 ? 22.421 -32.739 15.751 1.00 53.39 460 GLU A C 1
ATOM 2772 O O . GLU A 1 374 ? 21.614 -33.629 16.010 1.00 54.72 460 GLU A O 1
ATOM 2778 N N . ALA A 1 375 ? 23.438 -32.440 16.556 1.00 50.96 461 ALA A N 1
ATOM 2779 C CA . ALA A 1 375 ? 23.624 -33.164 17.811 1.00 50.51 461 ALA A CA 1
ATOM 2780 C C . ALA A 1 375 ? 22.432 -32.931 18.730 1.00 51.93 461 ALA A C 1
ATOM 2781 O O . ALA A 1 375 ? 21.958 -33.851 19.396 1.00 52.77 461 ALA A O 1
ATOM 2783 N N . ASP A 1 376 ? 21.944 -31.697 18.766 1.00 53.09 462 ASP A N 1
ATOM 2784 C CA . ASP A 1 376 ? 20.791 -31.370 19.596 1.00 57.05 462 ASP A CA 1
ATOM 2785 C C . ASP A 1 376 ? 19.536 -32.089 19.120 1.00 57.86 462 ASP A C 1
ATOM 2786 O O . ASP A 1 376 ? 18.717 -32.517 19.934 1.00 59.00 462 ASP A O 1
ATOM 2791 N N . LYS A 1 377 ? 19.387 -32.212 17.804 1.00 60.32 463 LYS A N 1
ATOM 2792 C CA . LYS A 1 377 ? 18.236 -32.891 17.219 1.00 62.91 463 LYS A CA 1
ATOM 2793 C C . LYS A 1 377 ? 18.157 -34.318 17.735 1.00 63.05 463 LYS A C 1
ATOM 2794 O O . LYS A 1 377 ? 17.100 -34.783 18.145 1.00 63.57 463 LYS A O 1
ATOM 2800 N N . GLU A 1 378 ? 19.291 -35.006 17.707 1.00 64.43 464 GLU A N 1
ATOM 2801 C CA . GLU A 1 378 ? 19.377 -36.387 18.153 1.00 66.33 464 GLU A CA 1
ATOM 2802 C C . GLU A 1 378 ? 19.334 -36.539 19.666 1.00 66.98 464 GLU A C 1
ATOM 2803 O O . GLU A 1 378 ? 18.686 -37.459 20.179 1.00 68.20 464 GLU A O 1
ATOM 2809 N N . ALA A 1 379 ? 20.024 -35.650 20.381 1.00 66.40 465 ALA A N 1
ATOM 2810 C CA . ALA A 1 379 ? 20.055 -35.704 21.843 1.00 64.74 465 ALA A CA 1
ATOM 2811 C C . ALA A 1 379 ? 18.649 -35.524 22.401 1.00 64.59 465 ALA A C 1
ATOM 2812 O O . ALA A 1 379 ? 18.229 -36.251 23.301 1.00 64.02 465 ALA A O 1
ATOM 2814 N N . ARG A 1 380 ? 17.926 -34.553 21.855 1.00 63.78 466 ARG A N 1
ATOM 2815 C CA . ARG A 1 380 ? 16.563 -34.281 22.282 1.00 65.94 466 ARG A CA 1
ATOM 2816 C C . ARG A 1 380 ? 15.632 -35.115 21.390 1.00 67.87 466 ARG A C 1
ATOM 2817 O O . ARG A 1 380 ? 16.098 -35.986 20.651 1.00 69.45 466 ARG A O 1
ATOM 2825 N N . GLY A 1 381 ? 14.328 -34.877 21.449 1.00 68.31 467 GLY A N 1
ATOM 2826 C CA . GLY A 1 381 ? 13.443 -35.665 20.603 1.00 72.20 467 GLY A CA 1
ATOM 2827 C C . GLY A 1 381 ? 12.959 -34.895 19.388 1.00 72.36 467 GLY A C 1
ATOM 2828 O O . GLY A 1 381 ? 11.798 -35.012 18.994 1.00 72.62 467 GLY A O 1
ATOM 2829 N N . LEU A 1 382 ? 13.855 -34.120 18.783 1.00 73.11 468 LEU A N 1
ATOM 2830 C CA . LEU A 1 382 ? 13.508 -33.293 17.632 1.00 73.29 468 LEU A CA 1
ATOM 2831 C C . LEU A 1 382 ? 13.514 -34.006 16.280 1.00 73.96 468 LEU A C 1
ATOM 2832 O O . LEU A 1 382 ? 14.282 -34.945 16.044 1.00 74.25 468 LEU A O 1
ATOM 2837 N N . ASN A 1 383 ? 12.648 -33.535 15.390 1.00 73.74 469 ASN A N 1
ATOM 2838 C CA . ASN A 1 383 ? 12.524 -34.098 14.056 1.00 74.17 469 ASN A CA 1
ATOM 2839 C C . ASN A 1 383 ? 13.257 -33.265 13.010 1.00 72.99 469 ASN A C 1
ATOM 2840 O O . ASN A 1 383 ? 13.435 -33.707 11.877 1.00 72.89 469 ASN A O 1
ATOM 2847 N N . ILE A 1 384 ? 13.675 -32.061 13.388 1.00 71.24 470 ILE A N 1
ATOM 2848 C CA . ILE A 1 384 ? 14.374 -31.185 12.458 1.00 69.55 470 ILE A CA 1
ATOM 2849 C C . ILE A 1 384 ? 15.597 -30.508 13.059 1.00 67.32 470 ILE A C 1
ATOM 2850 O O . ILE A 1 384 ? 15.647 -30.241 14.255 1.00 67.72 470 ILE A O 1
ATOM 2855 N N . ASN A 1 385 ? 16.585 -30.241 12.212 1.00 64.48 471 ASN A N 1
ATOM 2856 C CA . ASN A 1 385 ? 17.803 -29.559 12.624 1.00 62.08 471 ASN A CA 1
ATOM 2857 C C . ASN A 1 385 ? 17.423 -28.084 12.625 1.00 60.49 471 ASN A C 1
ATOM 2858 O O . ASN A 1 385 ? 17.388 -27.437 11.576 1.00 58.55 471 ASN A O 1
ATOM 2865 N N . GLU A 1 386 ? 17.134 -27.558 13.806 1.00 60.51 472 GLU A N 1
ATOM 2866 C CA . GLU A 1 386 ? 16.705 -26.174 13.930 1.00 59.79 472 GLU A CA 1
ATOM 2867 C C . GLU A 1 386 ? 17.625 -25.101 13.366 1.00 57.63 472 GLU A C 1
ATOM 2868 O O . GLU A 1 386 ? 17.150 -24.070 12.887 1.00 55.71 472 GLU A O 1
ATOM 2874 N N . ASN A 1 387 ? 18.933 -25.331 13.382 1.00 55.61 473 ASN A N 1
ATOM 2875 C CA . ASN A 1 387 ? 19.817 -24.314 12.840 1.00 53.90 473 ASN A CA 1
ATOM 2876 C C . ASN A 1 387 ? 19.815 -24.331 11.320 1.00 54.70 473 ASN A C 1
ATOM 2877 O O . ASN A 1 387 ? 20.226 -23.361 10.682 1.00 54.68 473 ASN A O 1
ATOM 2884 N N . ALA A 1 388 ? 19.335 -25.428 10.742 1.00 55.80 474 ALA A N 1
ATOM 2885 C CA . ALA A 1 388 ? 19.240 -25.541 9.288 1.00 58.60 474 ALA A CA 1
ATOM 2886 C C . ALA A 1 388 ? 18.068 -24.662 8.850 1.00 58.81 474 ALA A C 1
ATOM 2887 O O . ALA A 1 388 ? 18.158 -23.931 7.869 1.00 59.05 474 ALA A O 1
ATOM 2889 N N . ASP A 1 389 ? 16.968 -24.737 9.590 1.00 60.24 475 ASP A N 1
ATOM 2890 C CA . ASP A 1 389 ? 15.802 -23.920 9.295 1.00 62.38 475 ASP A CA 1
ATOM 2891 C C . ASP A 1 389 ? 16.127 -22.437 9.411 1.00 62.10 475 ASP A C 1
ATOM 2892 O O . ASP A 1 389 ? 15.726 -21.641 8.565 1.00 62.71 475 ASP A O 1
ATOM 2897 N N . PHE A 1 390 ? 16.841 -22.061 10.464 1.00 60.34 476 PHE A N 1
ATOM 2898 C CA . PHE A 1 390 ? 17.201 -20.665 10.645 1.00 60.25 476 PHE A CA 1
ATOM 2899 C C . PHE A 1 390 ? 17.974 -20.191 9.424 1.00 60.24 476 PHE A C 1
ATOM 2900 O O . PHE A 1 390 ? 17.699 -19.118 8.886 1.00 60.08 476 PHE A O 1
ATOM 2908 N N . ILE A 1 391 ? 18.925 -21.006 8.979 1.00 59.98 477 ILE A N 1
ATOM 2909 C CA . ILE A 1 391 ? 19.731 -20.677 7.812 1.00 60.68 477 ILE A CA 1
ATOM 2910 C C . ILE A 1 391 ? 18.876 -20.567 6.540 1.00 62.16 477 ILE A C 1
ATOM 2911 O O . ILE A 1 391 ? 19.048 -19.637 5.746 1.00 62.63 477 ILE A O 1
ATOM 2916 N N . GLU A 1 392 ? 17.952 -21.504 6.338 1.00 62.52 478 GLU A N 1
ATOM 2917 C CA . GLU A 1 392 ? 17.099 -21.449 5.155 1.00 63.67 478 GLU A CA 1
ATOM 2918 C C . GLU A 1 392 ? 16.266 -20.166 5.157 1.00 64.46 478 GLU A C 1
ATOM 2919 O O . GLU A 1 392 ? 16.246 -19.428 4.171 1.00 64.76 478 GLU A O 1
ATOM 2921 N N . LYS A 1 393 ? 15.596 -19.896 6.274 1.00 65.27 479 LYS A N 1
ATOM 2922 C CA . LYS A 1 393 ? 14.749 -18.716 6.402 1.00 66.06 479 LYS A CA 1
ATOM 2923 C C . LYS A 1 393 ? 15.504 -17.402 6.262 1.00 66.53 479 LYS A C 1
ATOM 2924 O O . LYS A 1 393 ? 14.906 -16.364 5.988 1.00 67.46 479 LYS A O 1
ATOM 2930 N N . ALA A 1 394 ? 16.819 -17.446 6.429 1.00 67.29 480 ALA A N 1
ATOM 2931 C CA . ALA A 1 394 ? 17.630 -16.242 6.300 1.00 67.95 480 ALA A CA 1
ATOM 2932 C C . ALA A 1 394 ? 18.190 -16.145 4.887 1.00 68.64 480 ALA A C 1
ATOM 2933 O O . ALA A 1 394 ? 19.054 -15.316 4.606 1.00 71.10 480 ALA A O 1
ATOM 2935 N N . GLY A 1 395 ? 17.695 -17.000 4.001 1.00 68.74 481 GLY A N 1
ATOM 2936 C CA . GLY A 1 395 ? 18.160 -16.997 2.626 1.00 68.04 481 GLY A CA 1
ATOM 2937 C C . GLY A 1 395 ? 19.577 -17.522 2.512 1.00 68.13 481 GLY A C 1
ATOM 2938 O O . GLY A 1 395 ? 20.208 -17.430 1.457 1.00 68.18 481 GLY A O 1
ATOM 2939 N N . GLY A 1 396 ? 20.073 -18.093 3.599 1.00 67.89 482 GLY A N 1
ATOM 2940 C CA . GLY A 1 396 ? 21.428 -18.603 3.603 1.00 68.95 482 GLY A CA 1
ATOM 2941 C C . GLY A 1 396 ? 21.680 -19.889 2.848 1.00 69.89 482 GLY A C 1
ATOM 2942 O O . GLY A 1 396 ? 22.809 -20.137 2.432 1.00 69.88 482 GLY A O 1
ATOM 2943 N N . MET A 1 397 ? 20.652 -20.707 2.660 1.00 71.71 483 MET A N 1
ATOM 2944 C CA . MET A 1 397 ? 20.831 -21.974 1.963 1.00 74.46 483 MET A CA 1
ATOM 2945 C C . MET A 1 397 ? 21.053 -21.775 0.465 1.00 76.00 483 MET A C 1
ATOM 2946 O O . MET A 1 397 ? 21.724 -22.581 -0.186 1.00 76.50 4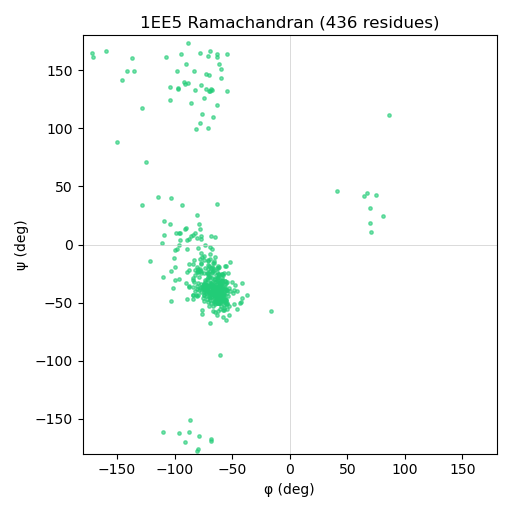83 MET A O 1
ATOM 2951 N N . GLU A 1 398 ? 20.488 -20.702 -0.081 1.00 77.18 484 GLU A N 1
ATOM 2952 C CA . GLU A 1 398 ? 20.641 -20.408 -1.502 1.00 78.76 484 GLU A CA 1
ATOM 2953 C C . GLU A 1 398 ? 22.083 -19.978 -1.779 1.00 78.55 484 GLU A C 1
ATOM 2954 O O . GLU A 1 398 ? 22.649 -20.310 -2.819 1.00 78.20 484 GLU A O 1
ATOM 2960 N N . LYS A 1 399 ? 22.674 -19.240 -0.841 1.00 78.23 485 LYS A N 1
ATOM 2961 C CA . LYS A 1 399 ? 24.043 -18.761 -0.997 1.00 78.23 485 LYS A CA 1
ATOM 2962 C C . LYS A 1 399 ? 25.078 -19.869 -0.829 1.00 78.32 485 LYS A C 1
ATOM 2963 O O . LYS A 1 399 ? 26.057 -19.913 -1.565 1.00 79.31 485 LYS A O 1
ATOM 2969 N N . ILE A 1 400 ? 24.869 -20.763 0.130 1.00 78.74 486 ILE A N 1
ATOM 2970 C CA . ILE A 1 400 ? 25.806 -21.867 0.326 1.00 79.39 486 ILE A CA 1
ATOM 2971 C C . ILE A 1 400 ? 25.760 -22.728 -0.930 1.00 80.45 486 ILE A C 1
ATOM 2972 O O . ILE A 1 400 ? 26.722 -23.415 -1.269 1.00 79.18 486 ILE A O 1
ATOM 2977 N N . PHE A 1 401 ? 24.619 -22.677 -1.611 1.00 82.28 487 PHE A N 1
ATOM 2978 C CA . PHE A 1 401 ? 24.405 -23.443 -2.828 1.00 83.56 487 PHE A CA 1
ATOM 2979 C C . PHE A 1 401 ? 25.207 -22.849 -3.986 1.00 84.19 487 PHE A C 1
ATOM 2980 O O . PHE A 1 401 ? 25.800 -23.587 -4.772 1.00 84.27 487 PHE A O 1
ATOM 2988 N N . ASN A 1 402 ? 25.231 -21.520 -4.092 1.00 85.02 488 ASN A N 1
ATOM 2989 C CA . ASN A 1 402 ? 25.980 -20.869 -5.168 1.00 86.57 488 ASN A CA 1
ATOM 2990 C C . ASN A 1 402 ? 27.477 -21.081 -5.013 1.00 87.17 488 ASN A C 1
ATOM 2991 O O . ASN A 1 402 ? 28.194 -21.224 -6.006 1.00 87.11 488 ASN A O 1
ATOM 2998 N N . CYS A 1 403 ? 27.943 -21.093 -3.766 1.00 87.40 489 CYS A N 1
ATOM 2999 C CA . CYS A 1 403 ? 29.357 -21.294 -3.475 1.00 87.38 489 CYS A CA 1
ATOM 3000 C C . CYS A 1 403 ? 29.891 -22.584 -4.085 1.00 87.28 489 CYS A C 1
ATOM 3001 O O . CYS A 1 403 ? 31.102 -22.752 -4.226 1.00 86.89 489 CYS A O 1
ATOM 3004 N N . GLN A 1 404 ? 28.993 -23.496 -4.439 1.00 87.34 490 GLN A N 1
ATOM 3005 C CA . GLN A 1 404 ? 29.412 -24.757 -5.037 1.00 87.94 490 GLN A CA 1
ATOM 3006 C C . GLN A 1 404 ? 30.038 -24.528 -6.399 1.00 88.33 490 GLN A C 1
ATOM 3007 O O . GLN A 1 404 ? 30.686 -25.414 -6.954 1.00 88.20 490 GLN A O 1
ATOM 3015 N N . GLN A 1 405 ? 29.842 -23.328 -6.929 1.00 89.06 491 GLN A N 1
ATOM 3016 C CA . GLN A 1 405 ? 30.374 -22.967 -8.232 1.00 89.95 491 GLN A CA 1
ATOM 3017 C C . GLN A 1 405 ? 31.422 -21.877 -8.130 1.00 90.88 491 GLN A C 1
ATOM 3018 O O . GLN A 1 405 ? 31.458 -20.954 -8.942 1.00 91.14 491 GLN A O 1
ATOM 3026 N N . ASN A 1 406 ? 32.268 -21.992 -7.114 1.00 91.67 492 ASN A N 1
ATOM 3027 C CA . ASN A 1 406 ? 33.342 -21.041 -6.889 1.00 92.63 492 ASN A CA 1
ATOM 3028 C C . ASN A 1 406 ? 34.575 -21.802 -7.355 1.00 93.87 492 ASN A C 1
ATOM 3029 O O . ASN A 1 406 ? 34.726 -22.988 -7.050 1.00 93.51 492 ASN A O 1
ATOM 3036 N N . GLU A 1 407 ? 35.442 -21.143 -8.115 1.00 95.66 493 GLU A N 1
ATOM 3037 C CA . GLU A 1 407 ? 36.638 -21.808 -8.612 1.00 97.15 493 GLU A CA 1
ATOM 3038 C C . GLU A 1 407 ? 37.555 -22.355 -7.520 1.00 97.64 493 GLU A C 1
ATOM 3039 O O . GLU A 1 407 ? 38.253 -23.346 -7.740 1.00 98.33 493 GLU A O 1
ATOM 3045 N N . ASN A 1 408 ? 37.551 -21.729 -6.345 1.00 97.58 494 ASN A N 1
ATOM 3046 C CA . ASN A 1 408 ? 38.395 -22.215 -5.257 1.00 97.39 494 ASN A CA 1
ATOM 3047 C C . ASN A 1 408 ? 37.957 -23.648 -4.957 1.00 96.31 494 ASN A C 1
ATOM 3048 O O . ASN A 1 408 ? 36.770 -23.961 -5.019 1.00 96.34 494 ASN A O 1
ATOM 3055 N N . ASP A 1 409 ? 38.911 -24.513 -4.636 1.00 95.48 495 ASP A N 1
ATOM 3056 C CA . ASP A 1 409 ? 38.608 -25.911 -4.342 1.00 94.20 495 ASP A CA 1
ATOM 3057 C C . ASP A 1 409 ? 37.990 -26.099 -2.960 1.00 93.52 495 ASP A C 1
ATOM 3058 O O . ASP A 1 409 ? 36.871 -26.598 -2.831 1.00 93.53 495 ASP A O 1
ATOM 3060 N N . LYS A 1 410 ? 38.732 -25.695 -1.933 1.00 92.33 496 LYS A N 1
ATOM 3061 C CA . LYS A 1 410 ? 38.296 -25.825 -0.546 1.00 90.63 496 LYS A CA 1
ATOM 3062 C C . LYS A 1 410 ? 36.863 -25.314 -0.341 1.00 88.93 496 LYS A C 1
ATOM 3063 O O . LYS A 1 410 ? 36.088 -25.910 0.413 1.00 88.73 496 LYS A O 1
ATOM 3067 N N . ILE A 1 411 ? 36.518 -24.218 -1.015 1.00 85.57 497 ILE A N 1
ATOM 3068 C CA . ILE A 1 411 ? 35.185 -23.628 -0.908 1.00 83.93 497 ILE A CA 1
ATOM 3069 C C . ILE A 1 411 ? 34.086 -24.545 -1.449 1.00 84.12 497 ILE A C 1
ATOM 3070 O O . ILE A 1 411 ? 33.146 -24.894 -0.731 1.00 83.73 497 ILE A O 1
ATOM 3075 N N . TYR A 1 412 ? 34.202 -24.926 -2.717 1.00 83.72 498 TYR A N 1
ATOM 3076 C CA . TYR A 1 412 ? 33.218 -25.800 -3.342 1.00 82.64 498 TYR A CA 1
ATOM 3077 C C . TYR A 1 412 ? 33.082 -27.115 -2.584 1.00 81.88 498 TYR A C 1
ATOM 3078 O O . TYR A 1 412 ? 31.973 -27.572 -2.319 1.00 82.45 498 TYR A O 1
ATOM 3080 N N . GLU A 1 413 ? 34.212 -27.720 -2.235 1.00 80.99 499 GLU A N 1
ATOM 3081 C CA . GLU A 1 413 ? 34.204 -28.991 -1.519 1.00 80.55 499 GLU A CA 1
ATOM 3082 C C . GLU A 1 413 ? 33.502 -28.904 -0.167 1.00 80.08 499 GLU A C 1
ATOM 3083 O O . GLU A 1 413 ? 32.890 -29.871 0.285 1.00 80.81 499 GLU A O 1
ATOM 3085 N N . LYS A 1 414 ? 33.596 -27.745 0.479 1.00 79.46 500 LYS A N 1
ATOM 3086 C CA . LYS A 1 414 ? 32.968 -27.541 1.780 1.00 77.53 500 LYS A CA 1
ATOM 3087 C C . LYS A 1 414 ? 31.503 -27.158 1.596 1.00 76.44 500 LYS A C 1
ATOM 3088 O O . LYS A 1 414 ? 30.627 -27.665 2.301 1.00 76.99 500 LYS A O 1
ATOM 3090 N N . ALA A 1 415 ? 31.238 -26.265 0.647 1.00 74.92 501 ALA A N 1
ATOM 3091 C CA . ALA A 1 415 ? 29.871 -25.835 0.373 1.00 74.23 501 ALA A CA 1
ATOM 3092 C C . ALA A 1 415 ? 29.064 -27.034 -0.101 1.00 73.85 501 ALA A C 1
ATOM 3093 O O . ALA A 1 415 ? 27.842 -27.056 0.014 1.00 74.01 501 ALA A O 1
ATOM 3095 N N . TYR A 1 416 ? 29.766 -28.032 -0.627 1.00 73.92 502 TYR A N 1
ATOM 3096 C CA . TYR A 1 416 ? 29.148 -29.250 -1.136 1.00 73.60 502 TYR A CA 1
ATOM 3097 C C . TYR A 1 416 ? 28.808 -30.192 0.016 1.00 72.07 502 TYR A C 1
ATOM 3098 O O . TYR A 1 416 ? 27.738 -30.796 0.042 1.00 72.06 502 TYR A O 1
ATOM 3107 N N . LYS A 1 417 ? 29.733 -30.323 0.958 1.00 70.71 503 LYS A N 1
ATOM 3108 C CA . LYS A 1 417 ? 29.533 -31.187 2.113 1.00 69.53 503 LYS A CA 1
ATOM 3109 C C . LYS A 1 417 ? 28.314 -30.719 2.896 1.00 68.13 503 LYS A C 1
ATOM 3110 O O . LYS A 1 417 ? 27.481 -31.531 3.308 1.00 67.73 503 LYS A O 1
ATOM 3116 N N . ILE A 1 418 ? 28.214 -29.407 3.095 1.00 66.35 504 ILE A N 1
ATOM 3117 C CA . ILE A 1 418 ? 27.097 -28.822 3.832 1.00 65.73 504 ILE A CA 1
ATOM 3118 C C . ILE A 1 418 ? 25.748 -29.118 3.166 1.00 65.89 504 ILE A C 1
ATOM 3119 O O . ILE A 1 418 ? 24.844 -29.665 3.806 1.00 65.75 504 ILE A O 1
ATOM 3124 N N . ILE A 1 419 ? 25.618 -28.765 1.889 1.00 65.45 505 ILE A N 1
ATOM 3125 C CA . ILE A 1 419 ? 24.376 -28.998 1.152 1.00 65.90 505 ILE A CA 1
ATOM 3126 C C . ILE A 1 419 ? 23.922 -30.457 1.198 1.00 66.00 505 ILE A C 1
ATOM 3127 O O . ILE A 1 419 ? 22.763 -30.749 1.508 1.00 65.40 505 ILE A O 1
ATOM 3132 N N . GLU A 1 420 ? 24.837 -31.371 0.890 1.00 65.50 506 GLU A N 1
ATOM 3133 C CA . GLU A 1 420 ? 24.524 -32.798 0.896 1.00 65.37 506 GLU A CA 1
ATOM 3134 C C . GLU A 1 420 ? 24.262 -33.349 2.299 1.00 64.63 506 GLU A C 1
ATOM 3135 O O . GLU A 1 420 ? 23.430 -34.238 2.481 1.00 64.84 506 GLU A O 1
ATOM 3137 N N . THR A 1 421 ? 24.968 -32.818 3.291 1.00 63.79 507 THR A N 1
ATOM 3138 C CA . THR A 1 421 ? 24.819 -33.297 4.661 1.00 63.17 507 THR A CA 1
ATOM 3139 C C . THR A 1 421 ? 23.669 -32.693 5.468 1.00 61.32 507 THR A C 1
ATOM 3140 O O . THR A 1 421 ? 23.118 -33.364 6.338 1.00 59.61 507 THR A O 1
ATOM 3144 N N . TYR A 1 422 ? 23.301 -31.445 5.184 1.00 60.06 508 TYR A N 1
ATOM 3145 C CA . TYR A 1 422 ? 22.235 -30.806 5.945 1.00 59.79 508 TYR A CA 1
ATOM 3146 C C . TYR A 1 422 ? 21.034 -30.326 5.140 1.00 61.76 508 TYR A C 1
ATOM 3147 O O . TYR A 1 422 ? 19.992 -30.013 5.714 1.00 63.42 508 TYR A O 1
ATOM 3156 N N . PHE A 1 423 ? 21.164 -30.260 3.822 1.00 64.29 509 PHE A N 1
ATOM 3157 C CA . PHE A 1 423 ? 20.042 -29.812 3.005 1.00 65.34 509 PHE A CA 1
ATOM 3158 C C . PHE A 1 423 ? 19.696 -30.757 1.850 1.00 67.30 509 PHE A C 1
ATOM 3159 O O . PHE A 1 423 ? 19.262 -30.310 0.788 1.00 66.55 509 PHE A O 1
ATOM 3167 N N . GLY A 1 424 ? 19.878 -32.057 2.062 1.00 69.05 510 GLY A N 1
ATOM 3168 C CA . GLY A 1 424 ? 19.571 -33.030 1.023 1.00 72.13 510 GLY A CA 1
ATOM 3169 C C . GLY A 1 424 ? 18.132 -33.001 0.515 1.00 72.91 510 GLY A C 1
ATOM 3170 O O . GLY A 1 424 ? 17.242 -32.368 1.098 1.00 73.81 510 GLY A O 1
ATOM 3171 N N . ALA B 2 1 ? 41.924 -22.704 17.442 1.00 93.03 153 ALA B N 1
ATOM 3172 C CA . ALA B 2 1 ? 41.675 -22.130 16.113 1.00 91.69 153 ALA B CA 1
ATOM 3173 C C . ALA B 2 1 ? 42.940 -21.525 15.539 1.00 90.61 153 ALA B C 1
ATOM 3174 O O . ALA B 2 1 ? 44.005 -22.127 15.627 1.00 91.43 153 ALA B O 1
ATOM 3176 N N . VAL B 2 2 ? 42.830 -20.329 14.960 1.00 88.87 154 VAL B N 1
ATOM 3177 C CA . VAL B 2 2 ? 43.999 -19.660 14.363 1.00 86.78 154 VAL B CA 1
ATOM 3178 C C . VAL B 2 2 ? 44.253 -18.219 14.799 1.00 84.06 154 VAL B C 1
ATOM 3179 O O . VAL B 2 2 ? 43.428 -17.344 14.532 1.00 83.69 154 VAL B O 1
ATOM 3183 N N . LYS B 2 3 ? 45.403 -17.980 15.443 1.00 80.28 155 LYS B N 1
ATOM 3184 C CA . LYS B 2 3 ? 45.772 -16.636 15.889 1.00 77.81 155 LYS B CA 1
ATOM 3185 C C . LYS B 2 3 ? 46.451 -15.956 14.718 1.00 75.81 155 LYS B C 1
ATOM 3186 O O . LYS B 2 3 ? 47.446 -16.450 14.195 1.00 74.72 155 LYS B O 1
ATOM 3192 N N . ARG B 2 4 ? 45.887 -14.832 14.307 1.00 74.30 156 ARG B N 1
ATOM 3193 C CA . ARG B 2 4 ? 46.379 -14.102 13.153 1.00 72.96 156 ARG B CA 1
ATOM 3194 C C . ARG B 2 4 ? 47.176 -12.839 13.428 1.00 74.39 156 ARG B C 1
ATOM 3195 O O . ARG B 2 4 ? 46.715 -11.936 14.128 1.00 73.77 156 ARG B O 1
ATOM 3203 N N . PRO B 2 5 ? 48.403 -12.765 12.907 1.00 76.12 157 PRO B N 1
ATOM 3204 C CA . PRO B 2 5 ? 49.204 -11.553 13.123 1.00 76.56 157 PRO B CA 1
ATOM 3205 C C . PRO B 2 5 ? 48.532 -10.490 12.286 1.00 77.03 157 PRO B C 1
ATOM 3206 O O . PRO B 2 5 ? 47.774 -10.841 11.392 1.00 78.64 157 PRO B O 1
ATOM 3210 N N . ALA B 2 6 ? 48.798 -9.212 12.537 1.00 77.23 158 ALA B N 1
ATOM 3211 C CA . ALA B 2 6 ? 48.179 -8.160 11.721 1.00 77.91 158 ALA B CA 1
ATOM 3212 C C . ALA B 2 6 ? 48.746 -8.132 10.293 1.00 79.41 158 ALA B C 1
ATOM 3213 O O . ALA B 2 6 ? 49.932 -8.396 10.069 1.00 80.10 158 ALA B O 1
ATOM 3215 N N . ALA B 2 7 ? 47.898 -7.796 9.325 1.00 81.45 159 ALA B N 1
ATOM 3216 C CA . ALA B 2 7 ? 48.332 -7.735 7.926 1.00 83.58 159 ALA B CA 1
ATOM 3217 C C . ALA B 2 7 ? 48.694 -6.308 7.559 1.00 84.77 159 ALA B C 1
ATOM 3218 O O . ALA B 2 7 ? 49.551 -6.075 6.702 1.00 86.37 159 ALA B O 1
ATOM 3220 N N . THR B 2 8 ? 48.039 -5.360 8.212 1.00 85.69 160 THR B N 1
ATOM 3221 C CA . THR B 2 8 ? 48.282 -3.954 7.940 1.00 86.60 160 THR B CA 1
ATOM 3222 C C . THR B 2 8 ? 49.273 -3.444 8.980 1.00 85.73 160 THR B C 1
ATOM 3223 O O . THR B 2 8 ? 49.157 -3.743 10.166 1.00 85.53 160 THR B O 1
ATOM 3227 N N . LYS B 2 9 ? 50.271 -2.707 8.530 1.00 85.02 161 LYS B N 1
ATOM 3228 C CA . LYS B 2 9 ? 51.284 -2.228 9.436 1.00 84.16 161 LYS B CA 1
ATOM 3229 C C . LYS B 2 9 ? 50.897 -0.852 10.005 1.00 82.21 161 LYS B C 1
ATOM 3230 O O . LYS B 2 9 ? 50.087 -0.124 9.415 1.00 82.28 161 LYS B O 1
ATOM 3236 N N . LYS B 2 10 ? 51.422 -0.522 11.182 1.00 79.53 162 LYS B N 1
ATOM 3237 C CA . LYS B 2 10 ? 51.139 0.754 11.814 1.00 77.14 162 LYS B CA 1
ATOM 3238 C C . LYS B 2 10 ? 52.362 1.338 12.500 1.00 75.66 162 LYS B C 1
ATOM 3239 O O . LYS B 2 10 ? 53.229 0.604 12.985 1.00 75.14 162 LYS B O 1
ATOM 3245 N N . ALA B 2 11 ? 52.430 2.663 12.542 1.00 74.86 163 ALA B N 1
ATOM 3246 C CA . ALA B 2 11 ? 53.548 3.373 13.151 1.00 73.32 163 ALA B CA 1
ATOM 3247 C C . ALA B 2 11 ? 53.216 4.851 13.205 1.00 72.49 163 ALA B C 1
ATOM 3248 O O . ALA B 2 11 ? 52.289 5.301 12.547 1.00 70.03 163 ALA B O 1
ATOM 3250 N N . GLY B 2 12 ? 53.976 5.606 13.994 1.00 74.43 164 GLY B N 1
ATOM 3251 C CA . GLY B 2 12 ? 53.747 7.042 14.095 1.00 75.75 164 GLY B CA 1
ATOM 3252 C C . GLY B 2 12 ? 54.509 7.783 13.014 1.00 76.47 164 GLY B C 1
ATOM 3253 O O . GLY B 2 12 ? 54.918 7.172 12.032 1.00 76.77 164 GLY B O 1
ATOM 3254 N N . GLN B 2 13 ? 54.714 9.086 13.188 1.00 77.62 165 GLN B N 1
ATOM 3255 C CA . GLN B 2 13 ? 55.427 9.888 12.189 1.00 79.47 165 GLN B CA 1
ATOM 3256 C C . GLN B 2 13 ? 56.898 9.512 12.159 1.00 79.02 165 GLN B C 1
ATOM 3257 O O . GLN B 2 13 ? 57.538 9.425 13.202 1.00 77.04 165 GLN B O 1
ATOM 3265 N N . ALA B 2 14 ? 57.424 9.293 10.957 1.00 79.51 166 ALA B N 1
ATOM 3266 C CA . ALA B 2 14 ? 58.814 8.914 10.784 1.00 79.68 166 ALA B CA 1
ATOM 3267 C C . ALA B 2 14 ? 59.732 10.083 11.139 1.00 80.22 166 ALA B C 1
ATOM 3268 O O . ALA B 2 14 ? 60.802 9.887 11.730 1.00 79.94 166 ALA B O 1
ATOM 3270 N N . LYS B 2 15 ? 59.313 11.298 10.785 1.00 80.16 167 LYS B N 1
ATOM 3271 C CA . LYS B 2 15 ? 60.121 12.478 11.060 1.00 80.74 167 LYS B CA 1
ATOM 3272 C C . LYS B 2 15 ? 59.339 13.680 11.584 1.00 81.61 167 LYS B C 1
ATOM 3273 O O . LYS B 2 15 ? 58.128 13.782 11.399 1.00 82.24 167 LYS B O 1
ATOM 3279 N N . LYS B 2 16 ? 60.039 14.614 12.212 1.00 82.90 168 LYS B N 1
ATOM 3280 C CA . LYS B 2 16 ? 59.395 15.779 12.796 1.00 83.96 168 LYS B CA 1
ATOM 3281 C C . LYS B 2 16 ? 60.301 16.997 12.688 1.00 85.46 168 LYS B C 1
ATOM 3282 O O . LYS B 2 16 ? 61.525 16.885 12.842 1.00 85.43 168 LYS B O 1
ATOM 3288 N N . LYS B 2 17 ? 59.695 18.150 12.419 1.00 86.54 169 LYS B N 1
ATOM 3289 C CA . LYS B 2 17 ? 60.400 19.423 12.282 1.00 87.56 169 LYS B CA 1
ATOM 3290 C C . LYS B 2 17 ? 60.316 20.165 13.609 1.00 87.42 169 LYS B C 1
ATOM 3291 O O . LYS B 2 17 ? 59.240 20.247 14.213 1.00 86.90 169 LYS B O 1
ATOM 3297 N N . LYS B 2 18 ? 61.441 20.700 14.077 1.00 87.57 170 LYS B N 1
ATOM 3298 C CA . LYS B 2 18 ? 61.430 21.445 15.329 1.00 88.15 170 LYS B CA 1
ATOM 3299 C C . LYS B 2 18 ? 61.176 22.916 15.037 1.00 88.04 170 LYS B C 1
ATOM 3300 O O . LYS B 2 18 ? 61.704 23.469 14.077 1.00 88.18 170 LYS B O 1
ATOM 3306 N N . LEU B 2 19 ? 60.338 23.533 15.863 1.00 88.54 171 LEU B N 1
ATOM 3307 C CA . LEU B 2 19 ? 59.990 24.942 15.704 1.00 88.64 171 LEU B CA 1
ATOM 3308 C C . LEU B 2 19 ? 60.362 25.756 16.942 1.00 88.71 171 LEU B C 1
ATOM 3309 O O . LEU B 2 19 ? 60.059 25.371 18.072 1.00 88.77 171 LEU B O 1
#

Foldseek 3Di:
DCLLCLCPDPDQVSVLVSLQVLLVQLVDPPDRPLVVVVVSVCQLSLLVCLDPPHDLSSLLSSLSNLQSQLLDAVVSVVSNVVSVSLLSLLVCLVPHDLSNVLSSLSSLQSQLQNDVVSLLVSVVSVSLVSLLVQVVDDDPSSLLSSLNSLLSNLDDDPPGHDCVRNLVCLLVLQVQCVDPDDSSLLSSLSSLLSQLQDAQVSLVSNVVSPRLLSLLVQCPPPDVSNNPSSLSNLQSQLLYAQVSVVVNVVSVNLLSLQVQCPDPDQVSVQSSLLSLLSQLLHALVSLVSNVVSVPLLSLLVCLADHDPSSVLSSLSNLLSNLVRCVVPVVSLVVNVVSPNLLSLLVCCPDDDPVSVLSSLSSLVSNQVSLVVCCVVDVHPASVSLVVCVVSVSLVSLVVQLPPPDDSRVVSSVCCCVVHVD/DDDDDDPDDDDDDPDDDDD

GO terms:
  GO:0061608 nuclear import signal receptor activity (F, IDA)
  GO:0005634 nucleus (C, IDA)
  GO:0005737 cytoplasm (C, IDA)
  GO:0044877 protein-containing complex binding (F, IDA)
  GO:0042564 NLS-dependent protein nuclear import complex (C, IDA)
  GO:0005634 nucleus (C, HDA)
  GO:0031144 proteasome localization (P, IMP)
  GO:0006607 NLS-bearing protein import into nucleus (P, IMP)
  GO:0006612 protein targeting to membrane (P, IMP)
  GO:0032991 protein-containing complex (C, IDA)
  GO:0005515 protein binding (F, IPI)
  GO:0005635 nuclear envelope (C, IDA)
  GO:0005829 cytosol (C, IDA)
  GO:0042564 NLS-dependent protein nuclear import complex (C, IMP)
  GO:0097718 disordered domain specific binding (F, IPI)
  GO:0061608 nuclear import signal receptor activity (F, IMP)
  GO:0006606 protein import into nucleus (P, IMP)

Radius of gyration: 27.98 Å; Cα contacts (8 Å, |Δi|>4): 661; chains: 2; bounding box: 74×74×43 Å

B-factor: mean 67.24, std 17.13, range [34.25, 100.52]

Sequence (440 aa):
PQMTQQLNSDDMQEQLSATVKFRQILSREHRPPIDVVIQAGVVPRLVEFMRENQPEMLQLEAAWALTNIASGTSAQTKVVVDADAVPLFIQLLYTGSVEVKEQAIWALGNVAGDSTDYRDYVLQCNAMEPILGLFNSNKPSLIRTATWTLSNLCRGKKPQPDWSVVSQALPTLAKLIYSMDTETLVDACWAISYLSDGPQEAIQAVIDVRIPKRLVELLSHESTLVQTPALRAVGNIVTGNDLQTQVVINAGVLPALRLLLSSPKENIKKEACWTISNITAGNTEQIQAVIDANLIPPLVKLLEVAEDKTKKEACWAISNASSGGLQRPDIIRYLVSQGCIKPLCDLLEIADNRIIEVTLDALENILKMGEADKEARGLNINENADFIEKAGGMEKIFNCQQNENDKIYEKAYKIIETYFGAVKRPAATKKAGQAKKKKL

Secondary structure (DSSP, 8-state):
-HHHHHHSSS-HHHHHHHHHHHHHHHS-SS---HHHHHHTT-HHHHHGGGSTTS-HHHHHHHHHHHHHHHTS-HHHHHHHHHTT-HHHHHHHHHHS-HHHHHHHHHHHHHHHTT-HHHHHHHHHTT-HHHHHHGGGS--HHHHHHHHHHHHHHH--SSSPPPHHHHGGGHHHHHHHTT-S-HHHHHHHHHHHHHHTTS-HHHHHHHHHTT-HHHHHHGGG-S-HHHHHHHHHHHHHHTTS-HHHHHHHHHTTHHHHHHHHTT-SSHHHHHHHHHHHHTTTTS-HHHHHHHHHTT-HHHHHHHHHSS-HHHHHHHHHHHHHHHGGGGT-THHHHHHHHTT-HHHHHTTTTSS-HHHHHHHHHHHHHHHHHHHHHHHHTT-SS-HHHHHHHHTTHHHHHHHGGG-S-HHHHHHHHHHHHHH--/------SS-----S-----

Nearest PDB structures (foldseek):
  1bk6-assembly2_B  TM=9.856E-01  e=1.042E-51  Saccharomyces cerevisiae
  1bk5-assembly1_B  TM=9.762E-01  e=2.743E-52  Saccharomyces cerevisiae
  1un0-assembly1_A  TM=9.815E-01  e=2.836E-51  Saccharomyces cerevisiae
  5h2w-assembly2_C  TM=9.856E-01  e=5.527E-51  Saccharomyces cerevisiae S288C
  7vpt-assembly1_A  TM=9.816E-01  e=1.406E-47  Nakaseomyces glabratus CBS 138

InterPro domains:
  IPR000225 Armadillo [PF00514] (120-160)
  IPR000225 Armadillo [PF00514] (163-201)
  IPR000225 Armadillo [PF00514] (205-244)
  IPR000225 Armadillo [PF00514] (248-286)
  IPR000225 Armadillo [PF00514] (289-327)
  IPR000225 Armadillo [PF00514] (330-370)
  IPR000225 Armadillo [PF00514] (372-411)
  IPR000225 Armadillo [PF00514] (418-456)
  IPR000225 Armadillo [PS50176] (130-173)
  IPR000225 Armadillo [PS50176] (341-375)
  IPR000225 Armadillo [SM00185] (119-160)
  IPR000225 Armadillo [SM00185] (162-202)
  IPR000225 Armadillo [SM00185] (204-244)
  IPR000225 Armadillo [SM00185] (247-286)
  IPR000225 Armadillo [SM00185] (288-328)
  IPR000225 Armadillo [SM00185] (330-370)
  IPR000225 Armadillo [SM00185] (372-412)
  IPR000225 Armadillo [SM00185] (417-457)
  IPR002652 Importin-alpha, importin-beta-binding domain [PF01749] (17-108)
  IPR002652 Importin-alpha, importin-beta-binding domain [PS51214] (1-65)

CATH classification: 1.25.10.10

Organism: Saccharomyces cerevisiae (strain ATCC 204508 / S288c) (NCBI:txid559292)

Solvent-accessible surface area: 18508 Å² total; per-residue (Å²): 142,78,70,40,58,74,4,90,41,113,56,90,88,20,8,33,66,1,1,49,25,4,46,97,56,2,32,44,114,78,98,32,49,6,96,103,6,38,85,49,44,5,8,84,32,3,9,48,34,3,66,120,136,18,82,100,59,17,14,39,22,0,0,38,0,2,0,2,4,0,16,20,96,63,66,25,0,114,52,0,11,94,25,58,0,1,56,31,1,11,87,2,6,136,94,10,45,62,84,0,48,36,6,0,0,46,0,0,0,0,0,3,14,29,51,42,98,38,4,35,64,0,16,134,34,109,0,8,64,8,0,31,39,9,36,139,38,136,30,75,49,3,23,69,12,0,0,7,0,0,4,3,0,5,53,19,78,84,65,95,17,75,77,83,40,1,28,101,0,9,75,27,0,15,92,17,0,125,29,183,42,58,79,1,2,23,13,0,0,26,0,0,4,28,8,1,55,32,78,99,108,1,0,72,26,0,23,96,35,194,0,5,86,37,0,11,88,2,1,71,41,172,29,56,124,0,21,32,0,0,1,9,0,0,0,8,0,0,34,4,71,54,148,6,0,52,54,0,22,118,19,31,0,10,83,13,0,94,120,8,7,90,8,131,49,76,71,7,42,48,12,0,0,13,0,0,0,0,0,2,11,16,58,38,64,0,5,47,24,0,19,102,22,72,0,1,45,29,0,11,45,15,2,88,106,24,53,81,48,2,45,59,18,0,0,31,0,1,9,9,1,2,50,10,4,160,82,94,50,91,2,6,98,57,0,24,84,66,37,0,9,105,4,0,0,63,9,4,131,26,100,46,73,102,7,8,23,10,0,4,75,0,0,27,30,1,0,89,26,6,53,46,23,63,128,90,154,87,57,127,91,13,88,15,10,50,107,0,50,168,15,30,0,45,108,38,0,106,87,10,43,160,45,178,62,76,115,2,25,68,36,0,143,109,1,22,69,80,41,39,107,88,86,49,41,105,39,113,78,131,46,39,25,122,34,32,58,94,32,103